Protein AF-A0A1V4YXX8-F1 (afdb_monomer_lite)

Secondary structure (DSSP, 8-state):
------SHHHHHHHHHHHHHHSS-----------SSPPEEEEEEE--SS-EEEEEEEEETTEEEEEEEESSSSSSS-EEEEEEEETTS-EEEEEEE--SS-EEEEEEEE-TTS-EEEEEEESSSSSSS-EEEEEEE-TT--EEEEEEE--SS--EEEEEEE-TTS-EEEEEEEEEETTEEEEEEEEE-TTS-EEEEEEE-SSSEEEEEEEEE-TTSSEEEEEEEE-TTS--EEEEEEE-TT--EEEEEEE-STTS-EEEEEEEE-TTS-EEEEEEES--TTSS-EEEEEEE-TT--EEEEEEE--SS-EEEEEEEEETTEEEEEEEESSSSSS--EEEEEEEETT--EEEEEE-S-SSSEEEEEEEEE-TTS-EEEEEEEE-TTT----EEEEEEPPPS-PPPS-S-SSS--------------SSHHHHHHHHHHHHHHHHHHHHHHHHHHHHHHHTSHHHHHHHHHHHHIIIIIIIIIIIHHHHHHHSS--------BTTB-HHHHHHHHHHHHHHHHHHHHHTT--TT-HHHHHHHHHHHHHHHHHHHHHHHHHHHHTT-EEEEEE-HHHHHHHHHHHHHHSS--S-SEEEEEETGGGS-HHHHHHHHHHHHHHHHHHHHHHHTTGGG-HHHHHHHHHHHHHHHHHHHHHTSSSTTSTHHHHHHH-HHHHHHHHHHHHHHHHHHHHH--

pLDDT: mean 75.34, std 22.05, range [23.31, 98.44]

Sequence (692 aa):
MACAVSLKPVALVLIVFLANVIFSLPAIAADSNDTFPPVEWQTTYGGAYSDVGYSAVPVPDGYLVVGVTKSYGNGSYDTWLLKLDNAGNVLWNRTYGGTGGDWCYGIMPASDGNYVMVGATNSWGAGGFDIWLVKVNGDGDQIWSKTFGGPNGDAGFGVAPLADGGFAVTGYWSQNSGLTDFALIRTDRDGEVLWDHFYNYGDQDWGKAIVAARDGGFAIAGWTSTPGRNAQAYIIKTDGNGNLQWQRAYHYDSSDTYGYGIVQVEDDGYIFGGYTAAGENGGVDVYAIKVDRDGHWLWEKTTGLAKDDYGFNAISYGDGYVFGGYSSSFDPVLWKPYLARTDRDGNLIDYRSYGPENVSVKAGLSIKTADGGFLFVGNTNEYGSGKDDVFVMKLGGSPVAPPAEDIVAKAAVPVAAVAAGTGISFLGLFLGRIFDTLSGFFNKLWDSLGDFWDSIMKIPAVNAVYKLIYGFFNTNLRSVVIGRMNKITVATATERVPLLAGLSGAELVAIALSAVLFGLAYLIAKRIDLFQLDNLILYIFIAGFVMSLHDLAHRYYARKYQSVAEYKVWGFGTVIAFLTAFFFGVTYAVPARTVINGASKMGLKEQAIVFLSGPMISAILALAFLLLVPFGGLLKTIGLLGGSMNLLSAVYSLTPFQPMDGNKVYRWKKGIWAAVFVPLLLLYLGITIFVQ

Foldseek 3Di:
DDDDDDPPPVVVVVVVVVVVVVPDDDDDDDADQDPFFDFLDKDFDAADFAWKWAEKDADPFDIWTWWWYPGDDAAHIWIKIFDAGNSRDTPDIDTDAANWHHTWRYKDAFPVQKIKTWWWHCRDDAAEIWIKIWIAHPVRHTPDIDTHAHNYHWIWAEKEADPQRKIWTWWWYDPDVQAIWIKIFIDHNRRHTPDIDTHDDARYYTWAYWYCAPQRWIKTWWWDDHPPFAIWTKIWIAHNVRHTLDIDTHADPRWHWTWHEWDQDPQRKMKTWWWTCPDVQSAIWIWMFIAHNSRHGDDIDTHDAPHHWTWHYWDDADQWIKTWWWDCRVDVPAIWTKIFTAHNRRHTDDMDTDDDPQWHWTWHDWDQDPQQWTKTWTWIDHVPPNYITIMIITGGHDPDDDPPPDPPDDDDDDDDDDDDDDDDDPPVVVVVVVVVVVVVVVVVVVVVVVVVVVVQCPPPVSVVVVCVVVVCCVPPCCCVPVVVVVVVVPPDPPPQPQPPLRHHPVQVVQLLVLLQLLLVLLCLLQVHDPPPVVSSVLSSVLSSVLVVQLQSQLQVLLVVQSWHKGKHFAVVQSVQQNVCSNPPSGGQGGRIDIDTSCLVVGDLVSLLSSLLRSLVSLQVQLVVLCVQCVVDDPSVVSSLSSNLSSLSRNLNLLDCDPPGSVVSNCVVPVVVSCVRNVVSVCVNCCCVVVVD

Structure (mmCIF, N/CA/C/O backbone):
data_AF-A0A1V4YXX8-F1
#
_entry.id   AF-A0A1V4YXX8-F1
#
loop_
_atom_site.group_PDB
_atom_site.id
_atom_site.type_symbol
_atom_site.label_atom_id
_atom_site.label_alt_id
_atom_site.label_comp_id
_atom_site.label_asym_id
_atom_site.label_entity_id
_atom_site.label_seq_id
_atom_site.pdbx_PDB_ins_code
_atom_site.Cartn_x
_atom_site.Cartn_y
_atom_site.Cartn_z
_atom_site.occupancy
_atom_site.B_iso_or_equiv
_atom_site.auth_seq_id
_atom_site.auth_comp_id
_atom_site.auth_asym_id
_atom_site.auth_atom_id
_atom_site.pdbx_PDB_model_num
ATOM 1 N N . MET A 1 1 ? 53.186 54.363 -18.337 1.00 32.41 1 MET A N 1
ATOM 2 C CA . MET A 1 1 ? 53.131 55.023 -17.016 1.00 32.41 1 MET A CA 1
ATOM 3 C C . MET A 1 1 ? 52.309 54.124 -16.107 1.00 32.41 1 MET A C 1
ATOM 5 O O . MET A 1 1 ? 51.124 53.954 -16.355 1.00 32.41 1 MET A O 1
ATOM 9 N N . ALA A 1 2 ? 52.963 53.431 -15.175 1.00 35.19 2 ALA A N 1
ATOM 10 C CA . ALA A 1 2 ? 52.310 52.522 -14.240 1.00 35.19 2 ALA A CA 1
ATOM 11 C C . ALA A 1 2 ? 51.575 53.331 -13.161 1.00 35.19 2 ALA A C 1
ATOM 13 O O . ALA A 1 2 ? 52.160 54.256 -12.603 1.00 35.19 2 ALA A O 1
ATOM 14 N N . CYS A 1 3 ? 50.324 52.980 -12.858 1.00 26.83 3 CYS A N 1
ATOM 15 C CA . CYS A 1 3 ? 49.628 53.479 -11.676 1.00 26.83 3 CYS A CA 1
ATOM 16 C C . CYS A 1 3 ? 49.049 52.285 -10.914 1.00 26.83 3 CYS A C 1
ATOM 18 O O . CYS A 1 3 ? 48.147 51.598 -11.389 1.00 26.83 3 CYS A O 1
ATOM 20 N N . ALA A 1 4 ? 49.642 52.011 -9.756 1.00 39.50 4 ALA A N 1
ATOM 21 C CA . ALA A 1 4 ? 49.169 51.041 -8.789 1.00 39.50 4 ALA A CA 1
ATOM 22 C C . ALA A 1 4 ? 47.980 51.628 -8.016 1.00 39.50 4 ALA A C 1
ATOM 24 O O . ALA A 1 4 ? 48.101 52.712 -7.453 1.00 39.50 4 ALA A O 1
ATOM 25 N N . VAL A 1 5 ? 46.866 50.894 -7.916 1.00 32.56 5 VAL A N 1
ATOM 26 C CA . VAL A 1 5 ? 45.805 51.176 -6.933 1.00 32.56 5 VAL A CA 1
ATOM 27 C C . VAL A 1 5 ? 45.362 49.871 -6.255 1.00 32.56 5 VAL A C 1
ATOM 29 O O . VAL A 1 5 ? 44.468 49.168 -6.700 1.00 32.56 5 VAL A O 1
ATOM 32 N N . SER A 1 6 ? 46.079 49.554 -5.172 1.00 33.47 6 SER A N 1
ATOM 33 C CA . SER A 1 6 ? 45.594 49.112 -3.852 1.00 33.47 6 SER A CA 1
ATOM 34 C C . SER A 1 6 ? 44.395 48.137 -3.745 1.00 33.47 6 SER A C 1
ATOM 36 O O . SER A 1 6 ? 43.235 48.541 -3.718 1.00 33.47 6 SER A O 1
ATOM 38 N N . LEU A 1 7 ? 44.714 46.875 -3.425 1.00 36.19 7 LEU A N 1
ATOM 39 C CA . LEU A 1 7 ? 43.849 45.766 -2.961 1.00 36.19 7 LEU A CA 1
ATOM 40 C C . LEU A 1 7 ? 43.148 45.965 -1.587 1.00 36.19 7 LEU A C 1
ATOM 42 O O . LEU A 1 7 ? 42.605 45.018 -1.022 1.00 36.19 7 LEU A O 1
ATOM 46 N N . LYS A 1 8 ? 43.147 47.170 -1.004 1.00 36.94 8 LYS A N 1
ATOM 47 C CA . LYS A 1 8 ? 42.717 47.395 0.395 1.00 36.94 8 LYS A CA 1
ATOM 48 C C . LYS A 1 8 ? 41.203 47.519 0.705 1.00 36.94 8 LYS A C 1
ATOM 50 O O . LYS A 1 8 ? 40.881 47.327 1.874 1.00 36.94 8 LYS A O 1
ATOM 55 N N . PRO A 1 9 ? 40.246 47.755 -0.220 1.00 38.81 9 PRO A N 1
ATOM 56 C CA . PRO A 1 9 ? 38.826 47.807 0.162 1.00 38.81 9 PRO A CA 1
ATOM 57 C C . PRO A 1 9 ? 38.147 46.428 0.259 1.00 38.81 9 PRO A C 1
ATOM 59 O O . PRO A 1 9 ? 37.130 46.294 0.934 1.00 38.81 9 PRO A O 1
ATOM 62 N N . VAL A 1 10 ? 38.711 45.385 -0.363 1.00 38.69 10 VAL A N 1
ATOM 63 C CA . VAL A 1 10 ? 38.093 44.043 -0.431 1.00 38.69 10 VAL A CA 1
ATOM 64 C C . VAL A 1 10 ? 38.256 43.265 0.884 1.00 38.69 10 VAL A C 1
ATOM 66 O O . VAL A 1 10 ? 37.355 42.539 1.295 1.00 38.69 10 VAL A O 1
ATOM 69 N N . ALA A 1 11 ? 39.363 43.476 1.603 1.00 37.31 11 ALA A N 1
ATOM 70 C CA . ALA A 1 11 ? 39.622 42.820 2.887 1.00 37.31 11 ALA A CA 1
ATOM 71 C C . ALA A 1 11 ? 38.745 43.360 4.038 1.00 37.31 11 ALA A C 1
ATOM 73 O O . ALA A 1 11 ? 38.392 42.610 4.945 1.00 37.31 11 ALA A O 1
ATOM 74 N N . LEU A 1 12 ? 38.347 44.639 3.990 1.00 38.31 12 LEU A N 1
ATOM 75 C CA . LEU A 1 12 ? 37.550 45.279 5.047 1.00 38.31 12 LEU A CA 1
ATOM 76 C C . LEU A 1 12 ? 36.077 44.828 5.022 1.00 38.31 12 LEU A C 1
ATOM 78 O O . LEU A 1 12 ? 35.449 44.707 6.070 1.00 38.31 12 LEU A O 1
ATOM 82 N N . VAL A 1 13 ? 35.544 44.510 3.837 1.00 41.47 13 VAL A N 1
ATOM 83 C CA . VAL A 1 13 ? 34.167 44.011 3.665 1.00 41.47 13 VAL A CA 1
ATOM 84 C C . VAL A 1 13 ? 34.041 42.540 4.089 1.00 41.47 13 VAL A C 1
ATOM 86 O O . VAL A 1 13 ? 33.020 42.156 4.656 1.00 41.47 13 VAL A O 1
ATOM 89 N N . LEU A 1 14 ? 35.092 41.727 3.909 1.00 38.72 14 LEU A N 1
ATOM 90 C CA . LEU A 1 14 ? 35.094 40.314 4.319 1.00 38.72 14 LEU A CA 1
ATOM 91 C C . LEU A 1 14 ? 35.096 40.127 5.851 1.00 38.72 14 LEU A C 1
ATOM 93 O O . LEU A 1 14 ? 34.440 39.223 6.364 1.00 38.72 14 LEU A O 1
ATOM 97 N N . ILE A 1 15 ? 35.801 40.995 6.586 1.00 42.25 15 ILE A N 1
ATOM 98 C CA . ILE A 1 15 ? 35.960 40.894 8.051 1.00 42.25 15 ILE A CA 1
ATOM 99 C C . ILE A 1 15 ? 34.678 41.317 8.795 1.00 42.25 15 ILE A C 1
ATOM 101 O O . ILE A 1 15 ? 34.318 40.703 9.798 1.00 42.25 15 ILE A O 1
ATOM 105 N N . VAL A 1 16 ? 33.933 42.299 8.272 1.00 42.81 16 VAL A N 1
ATOM 106 C CA . VAL A 1 16 ? 32.643 42.746 8.842 1.00 42.81 16 VAL A CA 1
ATOM 107 C C . VAL A 1 16 ? 31.526 41.711 8.620 1.00 42.81 16 VAL A C 1
ATOM 109 O O . VAL A 1 16 ? 30.596 41.612 9.424 1.00 42.81 16 VAL A O 1
ATOM 112 N N . PHE A 1 17 ? 31.634 40.895 7.566 1.00 38.62 17 PHE A N 1
ATOM 113 C CA . PHE A 1 17 ? 30.654 39.856 7.241 1.00 38.62 17 PHE A CA 1
ATOM 114 C C . PHE A 1 17 ? 30.845 38.580 8.082 1.00 38.62 17 PHE A C 1
ATOM 116 O O . PHE A 1 17 ? 29.865 38.008 8.549 1.00 38.62 17 PHE A O 1
ATOM 123 N N . LEU A 1 18 ? 32.091 38.174 8.367 1.00 36.31 18 LEU A N 1
ATOM 124 C CA . LEU A 1 18 ? 32.380 36.998 9.208 1.00 36.31 18 LEU A CA 1
ATOM 125 C C . LEU A 1 18 ? 32.006 37.207 10.689 1.00 36.31 18 LEU A C 1
ATOM 127 O O . LEU A 1 18 ? 31.556 36.268 11.340 1.00 36.31 18 LEU A O 1
ATOM 131 N N . ALA A 1 19 ? 32.114 38.434 11.211 1.00 35.38 19 ALA A N 1
ATOM 132 C CA . ALA A 1 19 ? 31.793 38.746 12.609 1.00 35.38 19 ALA A CA 1
ATOM 133 C C . ALA A 1 19 ? 30.281 38.730 12.929 1.00 35.38 19 ALA A C 1
ATOM 135 O O . ALA A 1 19 ? 29.902 38.464 14.067 1.00 35.38 19 ALA A O 1
ATOM 136 N N . ASN A 1 20 ? 29.410 38.961 11.937 1.00 36.94 20 ASN A N 1
ATOM 137 C CA . ASN A 1 20 ? 27.950 38.943 12.125 1.00 36.94 20 ASN A CA 1
ATOM 138 C C . ASN A 1 20 ? 27.330 37.540 11.987 1.00 36.94 20 ASN A C 1
ATOM 140 O O . ASN A 1 20 ? 26.240 37.297 12.498 1.00 36.94 20 ASN A O 1
ATOM 144 N N . VAL A 1 21 ? 28.036 36.605 11.343 1.00 36.06 21 VAL A N 1
ATOM 145 C CA . VAL A 1 21 ? 27.584 35.213 11.159 1.00 36.06 21 VAL A CA 1
ATOM 146 C C . VAL A 1 21 ? 27.820 34.363 12.419 1.00 36.06 21 VAL A C 1
ATOM 148 O O . VAL A 1 21 ? 27.118 33.381 12.631 1.00 36.06 21 VAL A O 1
ATOM 151 N N . ILE A 1 22 ? 28.748 34.762 13.300 1.00 34.81 22 ILE A N 1
ATOM 152 C CA . ILE A 1 22 ? 29.141 33.987 14.495 1.00 34.81 22 ILE A CA 1
ATOM 153 C C . ILE A 1 22 ? 28.203 34.208 15.708 1.00 34.81 22 ILE A C 1
ATOM 155 O O . ILE A 1 22 ? 28.199 33.385 16.618 1.00 34.81 22 ILE A O 1
ATOM 159 N N . PHE A 1 23 ? 27.362 35.254 15.736 1.00 32.81 23 PHE A N 1
ATOM 160 C CA . PHE A 1 23 ? 26.653 35.675 16.965 1.00 32.81 23 PHE A CA 1
ATOM 161 C C . PHE A 1 23 ? 25.114 35.653 16.954 1.00 32.81 23 PHE A C 1
ATOM 163 O O . PHE A 1 23 ? 24.501 36.180 17.880 1.00 32.81 23 PHE A O 1
ATOM 170 N N . SER A 1 24 ? 24.441 35.035 15.980 1.00 29.69 24 SER A N 1
ATOM 171 C CA . SER A 1 24 ? 22.969 34.940 16.041 1.00 29.69 24 SER A CA 1
ATOM 172 C C . SER A 1 24 ? 22.402 33.658 15.432 1.00 29.69 24 SER A C 1
ATOM 174 O O . SER A 1 24 ? 21.740 33.665 14.401 1.00 29.69 24 SER A O 1
ATOM 176 N N . LEU A 1 25 ? 22.625 32.541 16.123 1.00 32.16 25 LEU A N 1
ATOM 177 C CA . LEU A 1 25 ? 21.749 31.376 16.027 1.00 32.16 25 LEU A CA 1
ATOM 178 C C . LEU A 1 25 ? 20.836 31.352 17.260 1.00 32.16 25 LEU A C 1
ATOM 180 O O . LEU A 1 25 ? 21.347 31.305 18.379 1.00 32.16 25 LEU A O 1
ATOM 184 N N . PRO A 1 26 ? 19.508 31.298 17.084 1.00 32.78 26 PRO A N 1
ATOM 185 C CA . PRO A 1 26 ? 18.658 30.525 17.966 1.00 32.78 26 PRO A CA 1
ATOM 186 C C . PRO A 1 26 ? 18.184 29.248 17.267 1.00 32.78 26 PRO A C 1
ATOM 188 O O . PRO A 1 26 ? 17.958 29.201 16.058 1.00 32.78 26 PRO A O 1
ATOM 191 N N . ALA A 1 27 ? 18.090 28.205 18.083 1.00 28.64 27 ALA A N 1
ATOM 192 C CA . ALA A 1 27 ? 17.828 26.824 17.729 1.00 28.64 27 ALA A CA 1
ATOM 193 C C . ALA A 1 27 ? 16.426 26.564 17.136 1.00 28.64 27 ALA A C 1
ATOM 195 O O . ALA A 1 27 ? 15.434 27.111 17.603 1.00 28.64 27 ALA A O 1
ATOM 196 N N . ILE A 1 28 ? 16.422 25.671 16.138 1.00 36.81 28 ILE A N 1
ATOM 197 C CA . ILE A 1 28 ? 15.511 24.539 15.868 1.00 36.81 28 ILE A CA 1
ATOM 198 C C . ILE A 1 28 ? 13.991 24.768 16.003 1.00 36.81 28 ILE A C 1
ATOM 200 O O . ILE A 1 28 ? 13.458 24.911 17.099 1.00 36.81 28 ILE A O 1
ATOM 204 N N . ALA A 1 29 ? 13.282 24.567 14.885 1.00 25.83 29 ALA A N 1
ATOM 205 C CA . ALA A 1 29 ? 12.015 23.830 14.841 1.00 25.83 29 ALA A CA 1
ATOM 206 C C . ALA A 1 29 ? 11.904 23.117 13.479 1.00 25.83 29 ALA A C 1
ATOM 208 O O . ALA A 1 29 ? 12.244 23.698 12.449 1.00 25.83 29 ALA A O 1
ATOM 209 N N . ALA A 1 30 ? 11.510 21.844 13.519 1.00 26.91 30 ALA A N 1
ATOM 210 C CA . ALA A 1 30 ? 11.646 20.861 12.451 1.00 26.91 30 ALA A CA 1
ATOM 211 C C . ALA A 1 30 ? 10.788 21.127 11.198 1.00 26.91 30 ALA A C 1
ATOM 213 O O . ALA A 1 30 ? 9.740 21.770 11.232 1.00 26.91 30 ALA A O 1
ATOM 214 N N . ASP A 1 31 ? 11.320 20.595 10.103 1.00 28.62 31 ASP A N 1
ATOM 215 C CA . ASP A 1 31 ? 10.988 20.757 8.693 1.00 28.62 31 ASP A CA 1
ATOM 216 C C . ASP A 1 31 ? 9.657 20.085 8.296 1.00 28.62 31 ASP A C 1
ATOM 218 O O . ASP A 1 31 ? 9.270 19.062 8.857 1.00 28.62 31 ASP A O 1
ATOM 222 N N . SER A 1 32 ? 8.966 20.595 7.272 1.00 30.69 32 SER A N 1
ATOM 223 C CA . SER A 1 32 ? 7.968 19.779 6.574 1.00 30.69 32 SER A CA 1
ATOM 224 C C . SER A 1 32 ? 8.001 20.090 5.083 1.00 30.69 32 SER A C 1
ATOM 226 O O . SER A 1 32 ? 7.441 21.076 4.611 1.00 30.69 32 SER A O 1
ATOM 228 N N . ASN A 1 33 ? 8.567 19.188 4.284 1.00 38.91 33 ASN A N 1
ATOM 229 C CA . ASN A 1 33 ? 8.488 19.210 2.819 1.00 38.91 33 ASN A CA 1
ATOM 230 C C . ASN A 1 33 ? 8.185 17.822 2.234 1.00 38.91 33 ASN A C 1
ATOM 232 O O . ASN A 1 33 ? 8.681 17.462 1.176 1.00 38.91 33 ASN A O 1
ATOM 236 N N . ASP A 1 34 ? 7.327 17.058 2.910 1.00 37.44 34 ASP A N 1
ATOM 237 C CA . ASP A 1 34 ? 6.984 15.706 2.477 1.00 37.44 34 ASP A CA 1
ATOM 238 C C . ASP A 1 34 ? 5.865 15.628 1.428 1.00 37.44 34 ASP A C 1
ATOM 240 O O . ASP A 1 34 ? 4.749 16.103 1.649 1.00 37.44 34 ASP A O 1
ATOM 244 N N . THR A 1 35 ? 6.192 15.015 0.286 1.00 55.41 35 THR A N 1
ATOM 245 C CA . THR A 1 35 ? 5.303 14.554 -0.805 1.00 55.41 35 THR A CA 1
ATOM 246 C C . THR A 1 35 ? 4.508 13.307 -0.435 1.00 55.41 35 THR A C 1
ATOM 248 O O . THR A 1 35 ? 3.558 12.934 -1.125 1.00 55.41 35 THR A O 1
ATOM 251 N N . PHE A 1 36 ? 4.903 12.673 0.655 1.00 63.03 36 PHE A N 1
ATOM 252 C CA . PHE A 1 36 ? 4.206 11.579 1.280 1.00 63.03 36 PHE A CA 1
ATOM 253 C C . PHE A 1 36 ? 3.191 12.101 2.296 1.00 63.03 36 PHE A C 1
ATOM 255 O O . PHE A 1 36 ? 3.469 13.087 2.990 1.00 63.03 36 PHE A O 1
ATOM 262 N N . PRO A 1 37 ? 2.027 11.446 2.415 1.00 74.06 37 PRO A N 1
ATOM 263 C CA . PRO A 1 37 ? 0.993 11.892 3.325 1.00 74.06 37 PRO A CA 1
ATOM 264 C C . PRO A 1 37 ? 1.540 11.995 4.755 1.00 74.06 37 PRO A C 1
ATOM 266 O O . PRO A 1 37 ? 2.263 11.090 5.194 1.00 74.06 37 PRO A O 1
ATOM 269 N N . PRO A 1 38 ? 1.283 13.119 5.454 1.00 81.25 38 PRO A N 1
ATOM 270 C CA . PRO A 1 38 ? 1.755 13.302 6.815 1.00 81.25 38 PRO A CA 1
ATOM 271 C C . PRO A 1 38 ? 1.054 12.309 7.738 1.00 81.25 38 PRO A C 1
ATOM 273 O O . PRO A 1 38 ? -0.082 11.910 7.481 1.00 81.25 38 PRO A O 1
ATOM 276 N N . VAL A 1 39 ? 1.726 11.950 8.828 1.00 88.12 39 VAL A N 1
ATOM 277 C CA . VAL A 1 39 ? 1.073 11.242 9.930 1.00 88.12 39 VAL A CA 1
ATOM 278 C C . VAL A 1 39 ? 0.049 12.192 10.543 1.00 88.12 39 VAL A C 1
ATOM 280 O O . VAL A 1 39 ? 0.417 13.263 11.025 1.00 88.12 39 VAL A O 1
ATOM 283 N N . GLU A 1 40 ? -1.226 11.819 10.493 1.00 90.25 40 GLU A N 1
ATOM 284 C CA . GLU A 1 40 ? -2.295 12.537 11.194 1.00 90.25 40 GLU A CA 1
ATOM 285 C C . GLU A 1 40 ? -2.313 12.121 12.659 1.00 90.25 40 GLU A C 1
ATOM 287 O O . GLU A 1 40 ? -2.311 12.963 13.554 1.00 90.25 40 GLU A O 1
ATOM 292 N N . TRP A 1 41 ? -2.264 10.811 12.894 1.00 92.62 41 TRP A N 1
ATOM 293 C CA . TRP A 1 41 ? -2.107 10.226 14.213 1.00 92.62 41 TRP A CA 1
ATOM 294 C C . TRP A 1 41 ? -1.507 8.825 14.103 1.00 92.62 41 TRP A C 1
ATOM 296 O O . TRP A 1 41 ? -1.580 8.158 13.070 1.00 92.62 41 TRP A O 1
ATOM 306 N N . GLN A 1 42 ? -0.905 8.381 15.198 1.00 93.19 42 GLN A N 1
ATOM 307 C CA . GLN A 1 42 ? -0.463 7.007 15.392 1.00 93.19 42 GLN A CA 1
ATOM 308 C C . GLN A 1 42 ? -0.682 6.631 16.853 1.00 93.19 42 GLN A C 1
ATOM 310 O O . GLN A 1 42 ? -0.536 7.475 17.740 1.00 93.19 42 GLN A O 1
ATOM 315 N N . THR A 1 43 ? -1.078 5.394 17.117 1.00 93.69 43 THR A N 1
ATOM 316 C CA . THR A 1 43 ? -1.407 4.924 18.465 1.00 93.69 43 THR A CA 1
ATOM 317 C C . THR A 1 43 ? -1.155 3.429 18.577 1.00 93.69 43 THR A C 1
ATOM 319 O O . THR A 1 43 ? -1.225 2.690 17.594 1.00 93.69 43 THR A O 1
ATOM 322 N N . THR A 1 44 ? -0.832 3.003 19.793 1.00 94.06 44 THR A N 1
ATOM 323 C CA . THR A 1 44 ? -0.658 1.603 20.161 1.00 94.06 44 THR A CA 1
ATOM 324 C C . THR A 1 44 ? -1.782 1.168 21.088 1.00 94.06 44 THR A C 1
ATOM 326 O O . THR A 1 44 ? -2.114 1.886 22.032 1.00 94.06 44 THR A O 1
ATOM 329 N N . TYR A 1 45 ? -2.343 -0.009 20.838 1.00 94.75 45 TYR A N 1
ATOM 330 C CA . TYR A 1 45 ? -3.408 -0.600 21.636 1.00 94.75 45 TYR A CA 1
ATOM 331 C C . TYR A 1 45 ? -2.980 -1.992 22.085 1.00 94.75 45 TYR A C 1
ATOM 333 O O . TYR A 1 45 ? -2.587 -2.821 21.269 1.00 94.75 45 TYR A O 1
ATOM 341 N N . GLY A 1 46 ? -3.092 -2.252 23.379 1.00 93.69 46 GLY A N 1
ATOM 342 C CA . GLY A 1 46 ? -2.782 -3.548 23.958 1.00 93.69 46 GLY A CA 1
ATOM 343 C C . GLY A 1 46 ? -2.675 -3.469 25.475 1.00 93.69 46 GLY A C 1
ATOM 344 O O . GLY A 1 46 ? -2.942 -2.417 26.067 1.00 93.69 46 GLY A O 1
ATOM 345 N N . GLY A 1 47 ? -2.340 -4.592 26.104 1.00 91.19 47 GLY A N 1
ATOM 346 C CA . GLY A 1 47 ? -2.459 -4.779 27.550 1.00 91.19 47 GLY A CA 1
ATOM 347 C C . GLY A 1 47 ? -1.198 -5.295 28.229 1.00 91.19 47 GLY A C 1
ATOM 348 O O . GLY A 1 47 ? -0.152 -4.658 28.182 1.00 91.19 47 GLY A O 1
ATOM 349 N N . ALA A 1 48 ? -1.300 -6.397 28.970 1.00 90.06 48 ALA A N 1
ATOM 350 C CA . ALA A 1 48 ? -0.165 -6.967 29.705 1.00 90.06 48 ALA A CA 1
ATOM 351 C C . ALA A 1 48 ? 0.659 -7.964 28.869 1.00 90.06 48 ALA A C 1
ATOM 353 O O . ALA A 1 48 ? 1.796 -8.266 29.225 1.00 90.06 48 ALA A O 1
ATOM 354 N N . TYR A 1 49 ? 0.093 -8.469 27.773 1.00 91.25 49 TYR A N 1
ATOM 355 C CA . TYR A 1 49 ? 0.660 -9.510 26.919 1.00 91.25 49 TYR A CA 1
ATOM 356 C C . TYR A 1 49 ? 0.610 -9.092 25.447 1.00 91.25 49 TYR A C 1
ATOM 358 O O . TYR A 1 49 ? 0.235 -7.968 25.140 1.00 91.25 49 TYR A O 1
ATOM 366 N N . SER A 1 50 ? 1.039 -9.977 24.548 1.00 91.88 50 SER A N 1
ATOM 367 C CA . SER A 1 50 ? 1.134 -9.655 23.126 1.00 91.88 50 SER A CA 1
ATOM 368 C C . SER A 1 50 ? -0.230 -9.497 22.458 1.00 91.88 50 SER A C 1
ATOM 370 O O . SER A 1 50 ? -1.097 -10.361 22.587 1.00 91.88 50 SER A O 1
ATOM 372 N N . ASP A 1 51 ? -0.362 -8.435 21.678 1.00 94.44 51 ASP A N 1
ATOM 373 C CA . ASP A 1 51 ? -1.521 -8.050 20.890 1.00 94.44 51 ASP A CA 1
ATOM 374 C C . ASP A 1 51 ? -1.031 -7.641 19.485 1.00 94.44 51 ASP A C 1
ATOM 376 O O . ASP A 1 51 ? -0.050 -6.911 19.344 1.00 94.44 51 ASP A O 1
ATOM 380 N N . VAL A 1 52 ? -1.661 -8.143 18.420 1.00 93.50 52 VAL A N 1
ATOM 381 C CA . VAL A 1 52 ? -1.165 -7.988 17.037 1.00 93.50 52 VAL A CA 1
ATOM 382 C C . VAL A 1 52 ? -2.308 -7.628 16.102 1.00 93.50 52 VAL A C 1
ATOM 384 O O . VAL A 1 52 ? -3.308 -8.336 16.059 1.00 93.50 52 VAL A O 1
ATOM 387 N N . GLY A 1 53 ? -2.165 -6.540 15.340 1.00 94.00 53 GLY A N 1
ATOM 388 C CA . GLY A 1 53 ? -3.148 -6.121 14.340 1.00 94.00 53 GLY A CA 1
ATOM 389 C C . GLY A 1 53 ? -2.875 -6.750 12.977 1.00 94.00 53 GLY A C 1
ATOM 390 O O . GLY A 1 53 ? -1.728 -6.765 12.533 1.00 94.00 53 GLY A O 1
ATOM 391 N N . TYR A 1 54 ? -3.924 -7.210 12.291 1.00 92.19 54 TYR A N 1
ATOM 392 C CA . TYR A 1 54 ? -3.803 -7.860 10.979 1.00 92.19 54 TYR A CA 1
ATOM 393 C C . TYR A 1 54 ? -4.575 -7.161 9.864 1.00 92.19 54 TYR A C 1
ATOM 395 O O . TYR A 1 54 ? -4.055 -7.063 8.756 1.00 92.19 54 TYR A O 1
ATOM 403 N N . SER A 1 55 ? -5.788 -6.667 10.138 1.00 93.50 55 SER A N 1
ATOM 404 C CA . SER A 1 55 ? -6.636 -6.022 9.130 1.00 93.50 55 SER A CA 1
ATOM 405 C C . SER A 1 55 ? -7.433 -4.854 9.690 1.00 93.50 55 SER A C 1
ATOM 407 O O . SER A 1 55 ? -7.617 -4.729 10.896 1.00 93.50 55 SER A O 1
ATOM 409 N N . ALA A 1 56 ? -7.911 -3.977 8.814 1.00 93.94 56 ALA A N 1
ATOM 410 C CA . ALA A 1 56 ? -8.843 -2.924 9.177 1.00 93.94 56 ALA A CA 1
ATOM 411 C C . ALA A 1 56 ? -9.759 -2.544 8.013 1.00 93.94 56 ALA A C 1
ATOM 413 O O . ALA A 1 56 ? -9.487 -2.859 6.857 1.00 93.94 56 ALA A O 1
ATOM 414 N N . VAL A 1 57 ? -10.843 -1.837 8.321 1.00 92.88 57 VAL A N 1
ATOM 415 C CA . VAL A 1 57 ? -11.742 -1.241 7.329 1.00 92.88 57 VAL A CA 1
ATOM 416 C C . VAL A 1 57 ? -12.212 0.144 7.775 1.00 92.88 57 VAL A C 1
ATOM 418 O O . VAL A 1 57 ? -12.492 0.343 8.962 1.00 92.88 57 VAL A O 1
ATOM 421 N N . PRO A 1 58 ? -12.308 1.122 6.854 1.00 90.94 58 PRO A N 1
ATOM 422 C CA . PRO A 1 58 ? -12.947 2.396 7.147 1.00 90.94 58 PRO A CA 1
ATOM 423 C C . PRO A 1 58 ? -14.457 2.206 7.309 1.00 90.94 58 PRO A C 1
ATOM 425 O O . PRO A 1 58 ? -15.088 1.441 6.580 1.00 90.94 58 PRO A O 1
ATOM 428 N N . VAL A 1 59 ? -15.036 2.946 8.246 1.00 90.50 59 VAL A N 1
ATOM 429 C CA . VAL A 1 59 ? -16.477 3.003 8.516 1.00 90.50 59 VAL A CA 1
ATOM 430 C C . VAL A 1 59 ? -16.903 4.474 8.649 1.00 90.50 59 VAL A C 1
ATOM 432 O O . VAL A 1 59 ? -16.037 5.331 8.834 1.00 90.50 59 VAL A O 1
ATOM 435 N N . PRO A 1 60 ? -18.198 4.826 8.527 1.00 87.00 60 PRO A N 1
ATOM 436 C CA . PRO A 1 60 ? -18.627 6.229 8.421 1.00 87.00 60 PRO A CA 1
ATOM 437 C C . PRO A 1 60 ? -18.124 7.172 9.529 1.00 87.00 60 PRO A C 1
ATOM 439 O O . PRO A 1 60 ? -17.935 8.362 9.292 1.00 87.00 60 PRO A O 1
ATOM 442 N N . ASP A 1 61 ? -17.901 6.649 10.730 1.00 86.69 61 ASP A N 1
ATOM 443 C CA . ASP A 1 61 ? -17.502 7.374 11.937 1.00 86.69 61 ASP A CA 1
ATOM 444 C C . ASP A 1 61 ? -16.104 6.977 12.459 1.00 86.69 61 ASP A C 1
ATOM 446 O O . ASP A 1 61 ? -15.761 7.280 13.601 1.00 86.69 61 ASP A O 1
ATOM 450 N N . GLY A 1 62 ? -15.285 6.296 11.650 1.00 92.25 62 GLY A N 1
ATOM 451 C CA . GLY A 1 62 ? -13.905 5.959 12.003 1.00 92.25 62 GLY A CA 1
ATOM 452 C C . GLY A 1 62 ? -13.415 4.676 11.349 1.00 92.25 62 GLY A C 1
ATOM 453 O O . GLY A 1 62 ? -13.530 4.499 10.138 1.00 92.25 62 GLY A O 1
ATOM 454 N N . TYR A 1 63 ? -12.872 3.761 12.152 1.00 94.81 63 TYR A N 1
ATOM 455 C CA . TYR A 1 63 ? -12.234 2.540 11.650 1.00 94.81 63 TYR A CA 1
ATOM 456 C C . TYR A 1 63 ? -12.606 1.329 12.501 1.00 94.81 63 TYR A C 1
ATOM 458 O O . TYR A 1 63 ? -12.806 1.457 13.709 1.00 94.81 63 TYR A O 1
ATOM 466 N N . LEU A 1 64 ? -12.679 0.158 11.877 1.00 96.06 64 LEU A N 1
ATOM 467 C CA . LEU A 1 64 ? -12.619 -1.124 12.573 1.00 96.06 64 LEU A CA 1
ATOM 468 C C . LEU A 1 64 ? -11.247 -1.735 12.329 1.00 96.06 64 LEU A C 1
ATOM 470 O O . LEU A 1 64 ? -10.829 -1.825 11.179 1.00 96.06 64 LEU A O 1
ATOM 474 N N . VAL A 1 65 ? -10.561 -2.146 13.391 1.00 96.75 65 VAL A N 1
ATOM 475 C CA . VAL A 1 65 ? -9.258 -2.818 13.332 1.00 96.75 65 VAL A CA 1
ATOM 476 C C . VAL A 1 65 ? -9.407 -4.187 13.970 1.00 96.75 65 VAL A C 1
ATOM 478 O O . VAL A 1 65 ? -9.920 -4.290 15.081 1.00 96.75 65 VAL A O 1
ATOM 481 N N . VAL A 1 66 ? -8.973 -5.226 13.266 1.00 96.19 66 VAL A N 1
ATOM 482 C CA . VAL A 1 66 ? -9.025 -6.606 13.731 1.00 96.19 66 VAL A CA 1
ATOM 483 C C . VAL A 1 66 ? -7.627 -7.190 13.867 1.00 96.19 66 VAL A C 1
ATOM 485 O O . VAL A 1 66 ? -6.710 -6.886 13.094 1.00 96.19 66 VAL A O 1
ATOM 488 N N . GLY A 1 67 ? -7.477 -8.048 14.861 1.00 95.19 67 GLY A N 1
ATOM 489 C CA . GLY A 1 67 ? -6.235 -8.727 15.150 1.00 95.19 67 GLY A CA 1
ATOM 490 C C . GLY A 1 67 ? -6.423 -9.817 16.190 1.00 95.19 67 GLY A C 1
ATOM 491 O O . GLY A 1 67 ? -7.515 -10.365 16.344 1.00 95.19 67 GLY A O 1
ATOM 492 N N . VAL A 1 68 ? -5.358 -10.088 16.932 1.00 95.88 68 VAL A N 1
ATOM 493 C CA . VAL A 1 68 ? -5.374 -10.989 18.082 1.00 95.88 68 VAL A CA 1
ATOM 494 C C . VAL A 1 68 ? -4.891 -10.302 19.339 1.00 95.88 68 VAL A C 1
ATOM 496 O O . VAL A 1 68 ? -4.093 -9.368 19.285 1.00 95.88 68 VAL A O 1
ATOM 499 N N . THR A 1 69 ? -5.347 -10.804 20.474 1.00 96.38 69 THR A N 1
ATOM 500 C CA . THR A 1 69 ? -4.958 -10.333 21.792 1.00 96.38 69 THR A CA 1
ATOM 501 C C . THR A 1 69 ? -4.694 -11.511 22.714 1.00 96.38 69 THR A C 1
ATOM 503 O O . THR A 1 69 ? -5.467 -12.459 22.767 1.00 96.38 69 THR A O 1
ATOM 506 N N . LYS A 1 70 ? -3.592 -11.465 23.456 1.00 94.62 70 LYS A N 1
ATOM 507 C CA . LYS A 1 70 ? -3.380 -12.323 24.633 1.00 94.62 70 LYS A CA 1
ATOM 508 C C . LYS A 1 70 ? -3.683 -11.569 25.927 1.00 94.62 70 LYS A C 1
ATOM 510 O O . LYS A 1 70 ? -3.751 -12.154 27.005 1.00 94.62 70 LYS A O 1
ATOM 515 N N . SER A 1 71 ? -3.825 -10.250 25.833 1.00 93.12 71 SER A N 1
ATOM 516 C CA . SER A 1 71 ? -4.125 -9.375 26.959 1.00 93.12 71 SER A CA 1
ATOM 517 C C . SER A 1 71 ? -5.582 -9.434 27.401 1.00 93.12 71 SER A C 1
ATOM 519 O O . SER A 1 71 ? -5.858 -9.287 28.593 1.00 93.12 71 SER A O 1
ATOM 521 N N . TYR A 1 72 ? -6.505 -9.612 26.457 1.00 89.50 72 TYR A N 1
ATOM 522 C CA . TYR A 1 72 ? -7.936 -9.467 26.688 1.00 89.50 72 TYR A CA 1
ATOM 523 C C . TYR A 1 72 ? -8.674 -10.689 26.158 1.00 89.50 72 TYR A C 1
ATOM 525 O O . TYR A 1 72 ? -8.815 -10.856 24.959 1.00 89.50 72 TYR A O 1
ATOM 533 N N . GLY A 1 73 ? -9.176 -11.545 27.040 1.00 86.69 73 GLY A N 1
ATOM 534 C CA . GLY A 1 73 ? -9.859 -12.749 26.590 1.00 86.69 73 GLY A CA 1
ATOM 535 C C . GLY A 1 73 ? -9.779 -13.889 27.589 1.00 86.69 73 GLY A C 1
ATOM 536 O O . GLY A 1 73 ? -9.532 -13.662 28.777 1.00 86.69 73 GLY A O 1
ATOM 537 N N . ASN A 1 74 ? -10.044 -15.102 27.124 1.00 81.88 74 ASN A N 1
ATOM 538 C CA . ASN A 1 74 ? -10.232 -16.272 27.962 1.00 81.88 74 ASN A CA 1
ATOM 539 C C . ASN A 1 74 ? -9.407 -17.474 27.494 1.00 81.88 74 ASN A C 1
ATOM 541 O O . ASN A 1 74 ? -9.960 -18.498 27.121 1.00 81.88 74 ASN A O 1
ATOM 545 N N . GLY A 1 75 ? -8.086 -17.413 27.630 1.00 86.06 75 GLY A N 1
ATOM 546 C CA . GLY A 1 75 ? -7.232 -18.572 27.386 1.00 86.06 75 GLY A CA 1
ATOM 547 C C . GLY A 1 75 ? -5.965 -18.191 26.647 1.00 86.06 75 GLY A C 1
ATOM 548 O O . GLY A 1 75 ? -5.078 -17.565 27.230 1.00 86.06 75 GLY A O 1
ATOM 549 N N . SER A 1 76 ? -5.853 -18.648 25.399 1.00 91.81 76 SER A N 1
ATOM 550 C CA . SER A 1 76 ? -4.728 -18.326 24.521 1.00 91.81 76 SER A CA 1
ATOM 551 C C . SER A 1 76 ? -4.939 -16.953 23.860 1.00 91.81 76 SER A C 1
ATOM 553 O O . SER A 1 76 ? -5.398 -16.017 24.506 1.00 91.81 76 SER A O 1
ATOM 555 N N . TYR A 1 77 ? -4.527 -16.792 22.602 1.00 95.12 77 TYR A N 1
ATOM 556 C CA . TYR A 1 77 ? -4.840 -15.608 21.807 1.00 95.12 77 TYR A CA 1
ATOM 557 C C . TYR A 1 77 ? -6.311 -15.610 21.399 1.00 95.12 77 TYR A C 1
ATOM 559 O O . TYR A 1 77 ? -6.743 -16.571 20.782 1.00 95.12 77 TYR A O 1
ATOM 567 N N . ASP A 1 78 ? -7.030 -14.529 21.662 1.00 97.25 78 ASP A N 1
ATOM 568 C CA . ASP A 1 78 ? -8.401 -14.312 21.205 1.00 97.25 78 ASP A CA 1
ATOM 569 C C . ASP A 1 78 ? -8.447 -13.283 20.073 1.00 97.25 78 ASP A C 1
ATOM 571 O O . ASP A 1 78 ? -7.566 -12.428 19.949 1.00 97.25 78 ASP A O 1
ATOM 575 N N . THR A 1 79 ? -9.499 -13.313 19.256 1.00 97.50 79 THR A N 1
ATOM 576 C CA . THR A 1 79 ? -9.708 -12.305 18.216 1.00 97.50 79 THR A CA 1
ATOM 577 C C . THR A 1 79 ? -10.112 -10.996 18.862 1.00 97.50 79 THR A C 1
ATOM 579 O O . THR A 1 79 ? -11.050 -10.956 19.656 1.00 97.50 79 THR A O 1
ATOM 582 N N . TRP A 1 80 ? -9.441 -9.908 18.490 1.00 97.69 80 TRP A N 1
ATOM 583 C CA . TRP A 1 80 ? -9.709 -8.577 19.020 1.00 97.69 80 TRP A CA 1
ATOM 584 C C . TRP A 1 80 ? -10.228 -7.650 17.932 1.00 97.69 80 TRP A C 1
ATOM 586 O O . TRP A 1 80 ? -9.542 -7.421 16.935 1.00 97.69 80 TRP A O 1
ATOM 596 N N . LEU A 1 81 ? -11.420 -7.093 18.141 1.00 98.00 81 LEU A N 1
ATOM 597 C CA . LEU A 1 81 ? -12.007 -6.068 17.288 1.00 98.00 81 LEU A CA 1
ATOM 598 C C . LEU A 1 81 ? -12.035 -4.734 18.026 1.00 98.00 81 LEU A C 1
ATOM 600 O O . LEU A 1 81 ? -12.657 -4.597 19.080 1.00 98.00 81 LEU A O 1
ATOM 604 N N . LEU A 1 82 ? -11.395 -3.735 17.436 1.00 97.56 82 LEU A N 1
ATOM 605 C CA . LEU A 1 82 ? -11.332 -2.365 17.919 1.00 97.56 82 LEU A CA 1
ATOM 606 C C . LEU A 1 82 ? -12.183 -1.479 17.017 1.00 97.56 82 LEU A C 1
ATOM 608 O O . LEU A 1 82 ? -11.931 -1.401 15.815 1.00 97.56 82 LEU A O 1
ATOM 612 N N . LYS A 1 83 ? -13.132 -0.746 17.599 1.00 97.62 83 LYS A N 1
ATOM 613 C CA . LYS A 1 83 ? -13.752 0.401 16.943 1.00 97.62 83 LYS A CA 1
ATOM 614 C C . LYS A 1 83 ? -13.033 1.662 17.364 1.00 97.62 83 LYS A C 1
ATOM 616 O O . LYS A 1 83 ? -13.042 2.039 18.537 1.00 97.62 83 LYS A O 1
ATOM 621 N N . LEU A 1 84 ? -12.459 2.329 16.379 1.00 96.62 84 LEU A N 1
ATOM 622 C CA . LEU A 1 84 ? -11.796 3.608 16.532 1.00 96.62 84 LEU A CA 1
ATOM 623 C C . LEU A 1 84 ? -12.672 4.718 15.949 1.00 96.62 84 LEU A C 1
ATOM 625 O O . LEU A 1 84 ? -13.409 4.493 14.980 1.00 96.62 84 LEU A O 1
ATOM 629 N N . ASP A 1 85 ? -12.581 5.910 16.529 1.00 94.69 85 ASP A N 1
ATOM 630 C CA . ASP A 1 85 ? -13.046 7.137 15.885 1.00 94.69 85 ASP A CA 1
ATOM 631 C C . ASP A 1 85 ? -12.038 7.619 14.820 1.00 94.69 85 ASP A C 1
ATOM 633 O O . ASP A 1 85 ? -10.975 7.027 14.606 1.00 94.69 85 ASP A O 1
ATOM 637 N N . ASN A 1 86 ? -12.359 8.718 14.135 1.00 91.31 86 ASN A N 1
ATOM 638 C CA . ASN A 1 86 ? -11.479 9.299 13.114 1.00 91.31 86 ASN A CA 1
ATOM 639 C C . ASN A 1 86 ? -10.124 9.799 13.654 1.00 91.31 86 ASN A C 1
ATOM 641 O O . ASN A 1 86 ? -9.190 9.972 12.870 1.00 91.31 86 ASN A O 1
ATOM 645 N N . ALA A 1 87 ? -10.012 10.030 14.963 1.00 90.31 87 ALA A N 1
ATOM 646 C CA . ALA A 1 87 ? -8.801 10.483 15.641 1.00 90.31 87 ALA A CA 1
ATOM 647 C C . ALA A 1 87 ? -8.000 9.330 16.279 1.00 90.31 87 ALA A C 1
ATOM 649 O O . ALA A 1 87 ? -6.990 9.586 16.929 1.00 90.31 87 ALA A O 1
ATOM 650 N N . GLY A 1 88 ? -8.435 8.077 16.100 1.00 93.19 88 GLY A N 1
ATOM 651 C CA . GLY A 1 88 ? -7.784 6.904 16.678 1.00 93.19 88 GLY A CA 1
ATOM 652 C C . GLY A 1 88 ? -8.157 6.634 18.139 1.00 93.19 88 GLY A C 1
ATOM 653 O O . GLY A 1 88 ? -7.539 5.783 18.776 1.00 93.19 88 GLY A O 1
ATOM 654 N N . ASN A 1 89 ? -9.161 7.299 18.713 1.00 95.44 89 ASN A N 1
ATOM 655 C CA . ASN A 1 89 ? -9.621 6.947 20.057 1.00 95.44 89 ASN A CA 1
ATOM 656 C C . ASN A 1 89 ? -10.490 5.691 20.004 1.00 95.44 89 ASN A C 1
ATOM 658 O O . ASN A 1 89 ? -11.337 5.550 19.121 1.00 95.44 89 ASN A O 1
ATOM 662 N N . VAL A 1 90 ? -10.322 4.799 20.982 1.00 96.88 90 VAL A N 1
ATOM 663 C CA . VAL A 1 90 ? -11.166 3.606 21.115 1.00 96.88 90 VAL A CA 1
ATOM 664 C C . VAL A 1 90 ? -12.567 4.031 21.551 1.00 96.88 90 VAL A C 1
ATOM 666 O O . VAL A 1 90 ? -12.751 4.529 22.659 1.00 96.88 90 VAL A O 1
ATOM 669 N N . LEU A 1 91 ? -13.556 3.800 20.690 1.00 95.38 91 LEU A N 1
ATOM 670 C CA . LEU A 1 91 ? -14.973 3.955 21.022 1.00 95.38 91 LEU A CA 1
ATOM 671 C C . LEU A 1 91 ? -15.471 2.736 21.796 1.00 95.38 91 LEU A C 1
ATOM 673 O O . LEU A 1 91 ? -16.133 2.861 22.824 1.00 95.38 91 LEU A O 1
ATOM 677 N N . TRP A 1 92 ? -15.115 1.549 21.312 1.00 96.94 92 TRP A N 1
ATOM 678 C CA . TRP A 1 92 ? -15.337 0.282 21.990 1.00 96.94 92 TRP A CA 1
ATOM 679 C C . TRP A 1 92 ? -14.373 -0.773 21.447 1.00 96.94 92 TRP A C 1
ATOM 681 O O . TRP A 1 92 ? -13.782 -0.616 20.380 1.00 96.94 92 TRP A O 1
ATOM 691 N N . ASN A 1 93 ? -14.214 -1.867 22.184 1.00 97.06 93 ASN A N 1
ATOM 692 C CA . ASN A 1 93 ? -13.552 -3.064 21.685 1.00 97.06 93 ASN A CA 1
ATOM 693 C C . ASN A 1 93 ? -14.313 -4.317 22.138 1.00 97.06 93 ASN A C 1
ATOM 695 O O . ASN A 1 93 ? -15.121 -4.259 23.076 1.00 97.06 93 ASN A O 1
ATOM 699 N N . ARG A 1 94 ? -14.101 -5.418 21.421 1.00 97.31 94 ARG A N 1
ATOM 700 C CA . ARG A 1 94 ? -14.708 -6.729 21.663 1.00 97.31 94 ARG A CA 1
ATOM 701 C C . ARG A 1 94 ? -13.671 -7.817 21.452 1.00 97.31 94 ARG A C 1
ATOM 703 O O . ARG A 1 94 ? -12.806 -7.687 20.588 1.00 97.31 94 ARG A O 1
ATOM 710 N N . THR A 1 95 ? -13.790 -8.880 22.231 1.00 97.38 95 THR A N 1
ATOM 711 C CA . THR A 1 95 ? -12.978 -10.085 22.092 1.00 97.38 95 THR A CA 1
ATOM 712 C C . THR A 1 95 ? -13.882 -11.248 21.710 1.00 97.38 95 THR A C 1
ATOM 714 O O . THR A 1 95 ? -15.006 -11.351 22.207 1.00 97.38 95 THR A O 1
ATOM 717 N N . TYR A 1 96 ? -13.405 -12.102 20.811 1.00 97.00 96 TYR A N 1
ATOM 718 C CA . TYR A 1 96 ? -14.122 -13.282 20.343 1.00 97.00 96 TYR A CA 1
ATOM 719 C C . TYR A 1 96 ? -13.173 -14.468 20.387 1.00 97.00 96 TYR A C 1
ATOM 721 O O . TYR A 1 96 ? -12.080 -14.406 19.828 1.00 97.00 96 TYR A O 1
ATOM 729 N N . GLY A 1 97 ? -13.617 -15.544 21.018 1.00 95.38 97 GLY A N 1
ATOM 730 C CA . GLY A 1 97 ? -12.835 -16.761 21.152 1.00 95.38 97 GLY A CA 1
ATOM 731 C C . GLY A 1 97 ? -13.259 -17.576 22.367 1.00 95.38 97 GLY A C 1
ATOM 732 O O . GLY A 1 97 ? -14.197 -17.212 23.091 1.00 95.38 97 GLY A O 1
ATOM 733 N N . GLY A 1 98 ? -12.648 -18.744 22.497 1.00 94.25 98 GLY A N 1
ATOM 734 C CA . GLY A 1 98 ? -12.920 -19.732 23.532 1.00 94.25 98 GLY A CA 1
ATOM 735 C C . GLY A 1 98 ? -11.679 -19.993 24.375 1.00 94.25 98 GLY A C 1
ATOM 736 O O . GLY A 1 98 ? -10.844 -19.124 24.553 1.00 94.25 98 GLY A O 1
ATOM 737 N N . THR A 1 99 ? -11.553 -21.200 24.928 1.00 92.56 99 THR A N 1
ATOM 738 C CA . THR A 1 99 ? -10.377 -21.568 25.743 1.00 92.56 99 THR A CA 1
ATOM 739 C C . THR A 1 99 ? -9.124 -21.864 24.919 1.00 92.56 99 THR A C 1
ATOM 741 O O . THR A 1 99 ? -8.036 -22.002 25.484 1.00 92.56 99 THR A O 1
ATOM 744 N N . GLY A 1 100 ? -9.295 -22.065 23.611 1.00 94.88 100 GLY A N 1
ATOM 745 C CA . GLY A 1 100 ? -8.230 -22.278 22.646 1.00 94.88 100 GLY A CA 1
ATOM 746 C C . GLY A 1 100 ? -7.589 -20.962 22.215 1.00 94.88 100 GLY A C 1
ATOM 747 O O . GLY A 1 100 ? -7.556 -19.994 22.970 1.00 94.88 100 GLY A O 1
ATOM 748 N N . GLY A 1 101 ? -6.995 -20.966 21.027 1.00 95.69 101 GLY A N 1
ATOM 749 C CA . GLY A 1 101 ? -6.601 -19.770 20.312 1.00 95.69 101 GLY A CA 1
ATOM 750 C C . GLY A 1 101 ? -7.505 -19.530 19.103 1.00 95.69 101 GLY A C 1
ATOM 751 O O . GLY A 1 101 ? -7.919 -20.456 18.403 1.00 95.69 101 GLY A O 1
ATOM 752 N N . ASP A 1 102 ? -7.770 -18.259 18.868 1.00 97.38 102 ASP A N 1
ATOM 753 C CA . ASP A 1 102 ? -8.783 -17.739 17.972 1.00 97.38 102 ASP A CA 1
ATOM 754 C C . ASP A 1 102 ? -8.191 -16.533 17.239 1.00 97.38 102 ASP A C 1
ATOM 756 O O . ASP A 1 102 ? -8.219 -15.393 17.701 1.00 97.38 102 ASP A O 1
ATOM 760 N N . TRP A 1 103 ? -7.592 -16.794 16.084 1.00 96.62 103 TRP A N 1
ATOM 761 C CA . TRP A 1 103 ? -6.951 -15.791 15.251 1.00 96.62 103 TRP A CA 1
ATOM 762 C C . TRP A 1 103 ? -7.932 -15.184 14.263 1.00 96.62 103 TRP A C 1
ATOM 764 O O . TRP A 1 103 ? -8.748 -15.894 13.685 1.00 96.62 103 TRP A O 1
ATOM 774 N N . CYS A 1 104 ? -7.771 -13.892 13.981 1.00 95.00 104 CYS A N 1
ATOM 775 C CA . CYS A 1 104 ? -8.456 -13.222 12.885 1.00 95.00 104 CYS A CA 1
ATOM 776 C C . CYS A 1 104 ? -7.467 -12.426 12.040 1.00 95.00 104 CYS A C 1
ATOM 778 O O . CYS A 1 104 ? -6.717 -11.601 12.561 1.00 95.00 104 CYS A O 1
ATOM 780 N N . TYR A 1 105 ? -7.495 -12.655 10.730 1.00 95.19 105 TYR A N 1
ATOM 781 C CA . TYR A 1 105 ? -6.546 -12.082 9.778 1.00 95.19 105 TYR A CA 1
ATOM 782 C C . TYR A 1 105 ? -7.187 -11.072 8.825 1.00 95.19 105 TYR A C 1
ATOM 784 O O . TYR A 1 105 ? -6.491 -10.183 8.343 1.00 95.19 105 TYR A O 1
ATOM 792 N N . GLY A 1 106 ? -8.499 -11.167 8.578 1.00 94.56 106 GLY A N 1
ATOM 793 C CA . GLY A 1 106 ? -9.213 -10.296 7.644 1.00 94.56 106 GLY A CA 1
ATOM 794 C C . GLY A 1 106 ? -10.539 -9.787 8.202 1.00 94.56 106 GLY A C 1
ATOM 795 O O . GLY A 1 106 ? -11.197 -10.471 8.980 1.00 94.56 106 GLY A O 1
ATOM 796 N N . ILE A 1 107 ? -10.941 -8.586 7.787 1.00 95.56 107 ILE A N 1
ATOM 797 C CA . ILE A 1 107 ? -12.261 -8.003 8.071 1.00 95.56 107 ILE A CA 1
ATOM 798 C C . ILE A 1 107 ? -12.756 -7.228 6.852 1.00 95.56 107 ILE A C 1
ATOM 800 O O . ILE A 1 107 ? -11.962 -6.597 6.156 1.00 95.56 107 ILE A O 1
ATOM 804 N N . MET A 1 108 ? -14.063 -7.266 6.598 1.00 94.44 108 MET A N 1
ATOM 805 C CA . MET A 1 108 ? -14.707 -6.588 5.473 1.00 94.44 108 MET A CA 1
ATOM 806 C C . MET A 1 108 ? -16.139 -6.140 5.816 1.00 94.44 108 MET A C 1
ATOM 808 O O . MET A 1 108 ? -16.795 -6.768 6.653 1.00 94.44 108 MET A O 1
ATOM 812 N N . PRO A 1 109 ? -16.647 -5.058 5.195 1.00 93.81 109 PRO A N 1
ATOM 813 C CA . PRO A 1 109 ? -18.057 -4.701 5.285 1.00 93.81 109 PRO A CA 1
ATOM 814 C C . PRO A 1 109 ? -18.920 -5.673 4.469 1.00 93.81 109 PRO A C 1
ATOM 816 O O . PRO A 1 109 ? -18.607 -6.003 3.324 1.00 93.81 109 PRO A O 1
ATOM 819 N N . ALA A 1 110 ? -20.044 -6.080 5.048 1.00 93.56 110 ALA A N 1
ATOM 820 C CA . ALA A 1 110 ? -21.085 -6.844 4.380 1.00 93.56 110 ALA A CA 1
ATOM 821 C C . ALA A 1 110 ? -22.132 -5.914 3.737 1.00 93.56 110 ALA A C 1
ATOM 823 O O . ALA A 1 110 ? -22.302 -4.754 4.119 1.00 93.56 110 ALA A O 1
ATOM 824 N N . SER A 1 111 ? -22.867 -6.438 2.753 1.00 91.25 111 SER A N 1
ATOM 825 C CA . SER A 1 111 ? -23.869 -5.677 1.983 1.00 91.25 111 SER A CA 1
ATOM 826 C C . SER A 1 111 ? -25.073 -5.195 2.805 1.00 91.25 111 SER A C 1
ATOM 828 O O . SER A 1 111 ? -25.783 -4.282 2.389 1.00 91.25 111 SER A O 1
ATOM 830 N N . ASP A 1 112 ? -25.296 -5.784 3.978 1.00 90.31 112 ASP A N 1
ATOM 831 C CA . ASP A 1 112 ? -26.379 -5.463 4.908 1.00 90.31 112 ASP A CA 1
ATOM 832 C C . ASP A 1 112 ? -25.975 -4.443 5.990 1.00 90.31 112 ASP A C 1
ATOM 834 O O . ASP A 1 112 ? -26.747 -4.193 6.914 1.00 90.31 112 ASP A O 1
ATOM 838 N N . GLY A 1 113 ? -24.783 -3.845 5.880 1.00 90.38 113 GLY A N 1
ATOM 839 C CA . GLY A 1 113 ? -24.261 -2.866 6.840 1.00 90.38 113 GLY A CA 1
ATOM 840 C C . GLY A 1 113 ? -23.586 -3.479 8.072 1.00 90.38 113 GLY A C 1
ATOM 841 O O . GLY A 1 113 ? -23.153 -2.734 8.950 1.00 90.38 113 GLY A O 1
ATOM 842 N N . ASN A 1 114 ? -23.481 -4.809 8.131 1.00 95.94 114 ASN A N 1
ATOM 843 C CA . ASN A 1 114 ? -22.713 -5.540 9.139 1.00 95.94 114 ASN A CA 1
ATOM 844 C C . ASN A 1 114 ? -21.265 -5.764 8.670 1.00 95.94 114 ASN A C 1
ATOM 846 O O . ASN A 1 114 ? -20.860 -5.289 7.608 1.00 95.94 114 ASN A O 1
ATOM 850 N N . TYR A 1 115 ? -20.481 -6.516 9.442 1.00 96.88 115 TYR A N 1
ATOM 851 C CA . TYR A 1 115 ? -19.084 -6.821 9.125 1.00 96.88 115 TYR A CA 1
ATOM 852 C C . TYR A 1 115 ? -18.813 -8.313 9.246 1.00 96.88 115 TYR A C 1
ATOM 854 O O . TYR A 1 115 ? -19.386 -8.978 10.108 1.00 96.88 115 TYR A O 1
ATOM 862 N N . VAL A 1 116 ? -17.925 -8.828 8.398 1.00 98.00 116 VAL A N 1
ATOM 863 C CA . VAL A 1 116 ? -17.460 -10.216 8.455 1.00 98.00 116 VAL A CA 1
ATOM 864 C C . VAL A 1 116 ? -15.960 -10.251 8.683 1.00 98.00 116 VAL A C 1
ATOM 866 O O . VAL A 1 116 ? -15.202 -9.521 8.046 1.00 98.00 116 VAL A O 1
ATOM 869 N N . MET A 1 117 ? -15.557 -11.109 9.609 1.00 98.06 117 MET A N 1
ATOM 870 C CA . MET A 1 117 ? -14.189 -11.384 10.018 1.00 98.06 117 MET A CA 1
ATOM 871 C C . MET A 1 117 ? -13.821 -12.810 9.620 1.00 98.06 117 MET A C 1
ATOM 873 O O . MET A 1 117 ? -14.661 -13.705 9.720 1.00 98.06 117 MET A O 1
ATOM 877 N N . VAL A 1 118 ? -12.579 -13.016 9.184 1.00 98.19 118 VAL A N 1
ATOM 878 C CA . VAL A 1 118 ? -12.060 -14.327 8.778 1.00 98.19 118 VAL A CA 1
ATOM 879 C C . VAL A 1 118 ? -10.734 -14.637 9.462 1.00 98.19 118 VAL A C 1
ATOM 881 O O . VAL A 1 118 ? -9.872 -13.762 9.602 1.00 98.19 118 VAL A O 1
ATOM 884 N N . GLY A 1 119 ? -10.559 -15.891 9.865 1.00 97.81 119 GLY A N 1
ATOM 885 C CA . GLY A 1 119 ? -9.378 -16.330 10.585 1.00 97.81 119 GLY A CA 1
ATOM 886 C C . GLY A 1 119 ? -9.292 -17.834 10.812 1.00 97.81 119 GLY A C 1
ATOM 887 O O . GLY A 1 119 ? -9.654 -18.625 9.938 1.00 97.81 119 GLY A O 1
ATOM 888 N N . ALA A 1 120 ? -8.794 -18.215 11.986 1.00 97.88 120 ALA A N 1
ATOM 889 C CA . ALA A 1 120 ? -8.626 -19.600 12.407 1.00 97.88 120 ALA A CA 1
ATOM 890 C C . ALA A 1 120 ? -8.978 -19.773 13.890 1.00 97.88 120 ALA A C 1
ATOM 892 O O . ALA A 1 120 ? -8.596 -18.942 14.707 1.00 97.88 120 ALA A O 1
ATOM 893 N N . THR A 1 121 ? -9.647 -20.860 14.257 1.00 97.62 121 THR A N 1
ATOM 894 C CA . THR A 1 121 ? -9.985 -21.187 15.653 1.00 97.62 121 THR A CA 1
ATOM 895 C C . THR A 1 121 ? -9.628 -22.631 15.960 1.00 97.62 121 THR A C 1
ATOM 897 O O . THR A 1 121 ? -9.830 -23.487 15.115 1.00 97.62 121 THR A O 1
ATOM 900 N N . ASN A 1 122 ? -9.101 -22.923 17.149 1.00 95.88 122 ASN A N 1
ATOM 901 C CA . ASN A 1 122 ? -9.099 -24.292 17.690 1.00 95.88 122 ASN A CA 1
ATOM 902 C C . ASN A 1 122 ? -9.948 -24.406 18.967 1.00 95.88 122 ASN A C 1
ATOM 904 O O . ASN A 1 122 ? -9.850 -25.380 19.715 1.00 95.88 122 ASN A O 1
ATOM 908 N N . SER A 1 123 ? -10.759 -23.383 19.240 1.00 95.44 123 SER A N 1
ATOM 909 C CA . SER A 1 123 ? -11.773 -23.403 20.292 1.00 95.44 123 SER A CA 1
ATOM 910 C C . SER A 1 123 ? -13.030 -24.150 19.839 1.00 95.44 123 SER A C 1
ATOM 912 O O . SER A 1 123 ? -13.753 -24.704 20.670 1.00 95.44 123 SER A O 1
ATOM 914 N N . TRP A 1 124 ? -13.281 -24.186 18.529 1.00 94.25 124 TRP A N 1
ATOM 915 C CA . TRP A 1 124 ? -14.411 -24.862 17.899 1.00 94.25 124 TRP A CA 1
ATOM 916 C C . TRP A 1 124 ? -13.986 -25.523 16.591 1.00 94.25 124 TRP A C 1
ATOM 918 O O . TRP A 1 124 ? -12.990 -25.125 16.006 1.00 94.25 124 TRP A O 1
ATOM 928 N N . GLY A 1 125 ? -14.793 -26.474 16.116 1.00 90.94 125 GLY A N 1
ATOM 929 C CA . GLY A 1 125 ? -14.588 -27.136 14.830 1.00 90.94 125 GLY A CA 1
ATOM 930 C C . GLY A 1 125 ? -14.148 -28.592 14.963 1.00 90.94 125 GLY A C 1
ATOM 931 O O . GLY A 1 125 ? -14.522 -29.272 15.926 1.00 90.94 125 GLY A O 1
ATOM 932 N N . ALA A 1 126 ? -13.464 -29.100 13.941 1.00 85.88 126 ALA A N 1
ATOM 933 C CA . ALA A 1 126 ? -13.257 -30.522 13.716 1.00 85.88 126 ALA A CA 1
ATOM 934 C C . ALA A 1 126 ? -11.894 -31.051 14.182 1.00 85.88 126 ALA A C 1
ATOM 936 O O . ALA A 1 126 ? -11.597 -32.215 13.921 1.00 85.88 126 ALA A O 1
ATOM 937 N N . GLY A 1 127 ? -11.106 -30.291 14.944 1.00 87.44 127 GLY A N 1
ATOM 938 C CA . GLY A 1 127 ? -9.946 -30.836 15.650 1.00 87.44 127 GLY A CA 1
ATOM 939 C C . GLY A 1 127 ? -8.846 -29.818 15.880 1.00 87.44 127 GLY A C 1
ATOM 940 O O . GLY A 1 127 ? -8.715 -29.303 16.988 1.00 87.44 127 GLY A O 1
ATOM 941 N N . GLY A 1 128 ? -7.999 -29.626 14.867 1.00 91.50 128 GLY A N 1
ATOM 942 C CA . GLY A 1 128 ? -6.919 -28.650 14.896 1.00 91.50 128 GLY A CA 1
ATOM 943 C C . GLY A 1 128 ? -7.443 -27.218 14.804 1.00 91.50 128 GLY A C 1
ATOM 944 O O . GLY A 1 128 ? -8.430 -26.858 15.432 1.00 91.50 128 GLY A O 1
ATOM 945 N N . PHE A 1 129 ? -6.729 -26.377 14.063 1.00 95.44 129 PHE A N 1
ATOM 946 C CA . PHE A 1 129 ? -7.293 -25.097 13.650 1.00 95.44 129 PHE A CA 1
ATOM 947 C C . PHE A 1 129 ? -8.329 -25.325 12.557 1.00 95.44 129 PHE A C 1
ATOM 949 O O . PHE A 1 129 ? -8.066 -26.087 11.644 1.00 95.44 129 PHE A O 1
ATOM 956 N N . ASP A 1 130 ? -9.458 -24.641 12.617 1.00 96.88 130 ASP A N 1
ATOM 957 C CA . ASP A 1 130 ? -10.464 -24.604 11.566 1.00 96.88 130 ASP A CA 1
ATOM 958 C C . ASP A 1 130 ? -10.566 -23.171 11.026 1.00 96.88 130 ASP A C 1
ATOM 960 O O . ASP A 1 130 ? -10.421 -22.203 11.781 1.00 96.88 130 ASP A O 1
ATOM 964 N N . ILE A 1 131 ? -10.874 -23.008 9.734 1.00 98.00 131 ILE A N 1
ATOM 965 C CA . ILE A 1 131 ? -11.195 -21.698 9.153 1.00 98.00 131 ILE A CA 1
ATOM 966 C C . ILE A 1 131 ? -12.385 -21.124 9.911 1.00 98.00 131 ILE A C 1
ATOM 968 O O . ILE A 1 131 ? -13.433 -21.760 10.008 1.00 98.00 131 ILE A O 1
ATOM 972 N N . TRP A 1 132 ? -12.245 -19.901 10.408 1.00 98.31 132 TRP A N 1
ATOM 973 C CA . TRP A 1 132 ? -13.264 -19.262 11.226 1.00 98.31 132 TRP A CA 1
ATOM 974 C C . TRP A 1 132 ? -13.848 -18.042 10.529 1.00 98.31 132 TRP A C 1
ATOM 976 O O . TRP A 1 132 ? -13.106 -17.143 10.139 1.00 98.31 132 TRP A O 1
ATOM 986 N N . LEU A 1 133 ? -15.171 -18.006 10.373 1.00 98.44 133 LEU A N 1
ATOM 987 C CA . LEU A 1 133 ? -15.906 -16.889 9.790 1.00 98.44 133 LEU A CA 1
ATOM 988 C C . LEU A 1 133 ? -16.912 -16.362 10.812 1.00 98.44 133 LEU A C 1
ATOM 990 O O . LEU A 1 133 ? -17.780 -17.097 11.285 1.00 98.44 133 LEU A O 1
ATOM 994 N N . VAL A 1 134 ? -16.817 -15.079 11.143 1.00 98.44 134 VAL A N 1
ATOM 995 C CA . VAL A 1 134 ? -17.655 -14.445 12.169 1.00 98.44 134 VAL A CA 1
ATOM 996 C C . VAL A 1 134 ? -18.310 -13.210 11.588 1.00 98.44 134 VAL A C 1
ATOM 998 O O . VAL A 1 134 ? -17.626 -12.357 11.026 1.00 98.44 134 VAL A O 1
ATOM 1001 N N . LYS A 1 135 ? -19.625 -13.076 11.760 1.00 98.38 135 LYS A N 1
ATOM 1002 C CA . LYS A 1 135 ? -20.355 -11.859 11.403 1.00 98.38 135 LYS A CA 1
ATOM 1003 C C . LYS A 1 135 ? -20.769 -11.101 12.647 1.00 98.38 135 LYS A C 1
ATOM 1005 O O . LYS A 1 135 ? -21.333 -11.679 13.576 1.00 98.38 135 LYS A O 1
ATOM 1010 N N . VAL A 1 136 ? -20.528 -9.799 12.633 1.00 98.25 136 VAL A N 1
ATOM 1011 C CA . VAL A 1 136 ? -20.822 -8.884 13.738 1.00 98.25 136 VAL A CA 1
ATOM 1012 C C . VAL A 1 136 ? -21.629 -7.690 13.245 1.00 98.25 136 VAL A C 1
ATOM 1014 O O . VAL A 1 136 ? -21.504 -7.283 12.088 1.00 98.25 136 VAL A O 1
ATOM 1017 N N . ASN A 1 137 ? -22.462 -7.127 14.116 1.00 96.69 137 ASN A N 1
ATOM 1018 C CA . ASN A 1 137 ? -23.202 -5.902 13.823 1.00 96.69 137 ASN A CA 1
ATOM 1019 C C . ASN A 1 137 ? -22.320 -4.642 13.991 1.00 96.69 137 ASN A C 1
ATOM 1021 O O . ASN A 1 137 ? -21.134 -4.724 14.320 1.00 96.69 137 ASN A O 1
ATOM 1025 N N . GLY A 1 138 ? -22.909 -3.460 13.781 1.00 92.75 138 GLY A N 1
ATOM 1026 C CA . GLY A 1 138 ? -22.229 -2.167 13.946 1.00 92.75 138 GLY A CA 1
ATOM 1027 C C . GLY A 1 138 ? -21.740 -1.842 15.361 1.00 92.75 138 GLY A C 1
ATOM 1028 O O . GLY A 1 138 ? -20.843 -1.014 15.505 1.00 92.75 138 GLY A O 1
ATOM 1029 N N . ASP A 1 139 ? -22.272 -2.520 16.376 1.00 94.06 139 ASP A N 1
ATOM 1030 C CA . ASP A 1 139 ? -21.888 -2.384 17.785 1.00 94.06 139 ASP A CA 1
ATOM 1031 C C . ASP A 1 139 ? -20.861 -3.450 18.223 1.00 94.06 139 ASP A C 1
ATOM 1033 O O . ASP A 1 139 ? -20.438 -3.490 19.384 1.00 94.06 139 ASP A O 1
ATOM 1037 N N . GLY A 1 140 ? -20.453 -4.320 17.290 1.00 95.50 140 GLY A N 1
ATOM 1038 C CA . GLY A 1 140 ? -19.549 -5.437 17.536 1.00 95.50 140 GLY A CA 1
ATOM 1039 C C . GLY A 1 140 ? -20.222 -6.651 18.180 1.00 95.50 140 GLY A C 1
ATOM 1040 O O . GLY A 1 140 ? -19.531 -7.568 18.617 1.00 95.50 140 GLY A O 1
ATOM 1041 N N . ASP A 1 141 ? -21.545 -6.722 18.261 1.00 96.88 141 ASP A N 1
ATOM 1042 C CA . ASP A 1 141 ? -22.195 -7.931 18.763 1.00 96.88 141 ASP A CA 1
ATOM 1043 C C . ASP A 1 141 ? -22.185 -9.018 17.687 1.00 96.88 141 ASP A C 1
ATOM 1045 O O . ASP A 1 141 ? -22.487 -8.769 16.516 1.00 96.88 141 ASP A O 1
ATOM 1049 N N . GLN A 1 142 ? -21.839 -10.241 18.089 1.00 97.62 142 GLN A N 1
ATOM 1050 C CA . GLN A 1 142 ? -21.830 -11.391 17.193 1.00 97.62 142 GLN A CA 1
ATOM 1051 C C . GLN A 1 142 ? -23.255 -11.727 16.739 1.00 97.62 142 GLN A C 1
ATOM 1053 O O . GLN A 1 142 ? -24.135 -11.992 17.555 1.00 97.62 142 GLN A O 1
ATOM 1058 N N . ILE A 1 143 ? -23.452 -11.776 15.423 1.00 98.06 143 ILE A N 1
ATOM 1059 C CA . ILE A 1 143 ? -24.688 -12.233 14.783 1.00 98.06 143 ILE A CA 1
ATOM 1060 C C . ILE A 1 143 ? -24.614 -13.746 14.579 1.00 98.06 143 ILE A C 1
ATOM 1062 O O . ILE A 1 143 ? -25.505 -14.482 14.996 1.00 98.06 143 ILE A O 1
ATOM 1066 N N . TRP A 1 144 ? -23.530 -14.214 13.958 1.00 98.25 144 TRP A N 1
ATOM 1067 C CA . TRP A 1 144 ? -23.255 -15.634 13.771 1.00 98.25 144 TRP A CA 1
ATOM 1068 C C . TRP A 1 144 ? -21.753 -15.907 13.709 1.00 98.25 144 TRP A C 1
ATOM 1070 O O . TRP A 1 144 ? -20.941 -15.005 13.510 1.00 98.25 144 TRP A O 1
ATOM 1080 N N . SER A 1 145 ? -21.400 -17.176 13.890 1.00 97.88 145 SER A N 1
ATOM 1081 C CA . SER A 1 145 ? -20.036 -17.700 13.857 1.00 97.88 145 SER A CA 1
ATOM 1082 C C . SER A 1 145 ? -20.072 -19.087 13.211 1.00 97.88 145 SER A C 1
ATOM 1084 O O . SER A 1 145 ? -20.970 -19.878 13.516 1.00 97.88 145 SER A O 1
ATOM 1086 N N . LYS A 1 146 ? -19.160 -19.347 12.271 1.00 98.00 146 LYS A N 1
ATOM 1087 C CA . LYS A 1 146 ? -19.089 -20.568 11.456 1.00 98.00 146 LYS A CA 1
ATOM 1088 C C . LYS A 1 146 ? -17.648 -21.054 11.380 1.00 98.00 146 LYS A C 1
ATOM 1090 O O . LYS A 1 146 ? -16.736 -20.242 11.239 1.00 98.00 146 LYS A O 1
ATOM 1095 N N . THR A 1 147 ? -17.459 -22.365 11.451 1.00 97.69 147 THR A N 1
ATOM 1096 C CA . THR A 1 147 ? -16.155 -23.013 11.286 1.00 97.69 147 THR A CA 1
ATOM 1097 C C . THR A 1 147 ? -16.172 -23.942 10.081 1.00 97.69 147 THR A C 1
ATOM 1099 O O . THR A 1 147 ? -17.162 -24.639 9.852 1.00 97.69 147 THR A O 1
ATOM 1102 N N . PHE A 1 148 ? -15.076 -23.960 9.328 1.00 95.62 148 PHE A N 1
ATOM 1103 C CA . PHE A 1 148 ? -14.874 -24.837 8.179 1.00 95.62 148 PHE A CA 1
ATOM 1104 C C . PHE A 1 148 ? -13.493 -25.479 8.293 1.00 95.62 148 PHE A C 1
ATOM 1106 O O . PHE A 1 148 ? -12.485 -24.779 8.273 1.00 95.62 148 PHE A O 1
ATOM 1113 N N . GLY A 1 149 ? -13.435 -26.797 8.407 1.00 92.69 149 GLY A N 1
ATOM 1114 C CA . GLY A 1 149 ? -12.160 -27.478 8.582 1.00 92.69 149 GLY A CA 1
ATOM 1115 C C . GLY A 1 149 ? -12.311 -28.975 8.777 1.00 92.69 149 GLY A C 1
ATOM 1116 O O . GLY A 1 149 ? -13.422 -29.518 8.869 1.00 92.69 149 GLY A O 1
ATOM 1117 N N . GLY A 1 150 ? -11.166 -29.643 8.748 1.00 90.50 150 GLY A N 1
ATOM 1118 C CA . GLY A 1 150 ? -11.017 -31.066 8.994 1.00 90.50 150 GLY A CA 1
ATOM 1119 C C . GLY A 1 150 ? -10.354 -31.350 10.346 1.00 90.50 150 GLY A C 1
ATOM 1120 O O . GLY A 1 150 ? -10.247 -30.488 11.209 1.00 90.50 150 GLY A O 1
ATOM 1121 N N . PRO A 1 151 ? -9.863 -32.581 10.559 1.00 90.06 151 PRO A N 1
ATOM 1122 C CA . PRO A 1 151 ? -9.163 -32.940 11.793 1.00 90.06 151 PRO A CA 1
ATOM 1123 C C . PRO A 1 151 ? -7.774 -32.300 11.955 1.00 90.06 151 PRO A C 1
ATOM 1125 O O . PRO A 1 151 ? -7.183 -32.411 13.031 1.00 90.06 151 PRO A O 1
ATOM 1128 N N . ASN A 1 152 ? -7.232 -31.676 10.906 1.00 91.62 152 ASN A N 1
ATOM 1129 C CA . ASN A 1 152 ? -5.914 -31.038 10.915 1.00 91.62 152 ASN A CA 1
ATOM 1130 C C . ASN A 1 152 ? -6.044 -29.520 11.119 1.00 91.62 152 ASN A C 1
ATOM 1132 O O . ASN A 1 152 ? -7.066 -29.050 11.594 1.00 91.62 152 ASN A O 1
ATOM 1136 N N . GLY A 1 153 ? -4.973 -28.764 10.865 1.00 91.94 153 GLY A N 1
ATOM 1137 C CA . GLY A 1 153 ? -5.009 -27.305 10.936 1.00 91.94 153 GLY A CA 1
ATOM 1138 C C . GLY A 1 153 ? -5.385 -26.680 9.597 1.00 91.94 153 GLY A C 1
ATOM 1139 O O . GLY A 1 153 ? -4.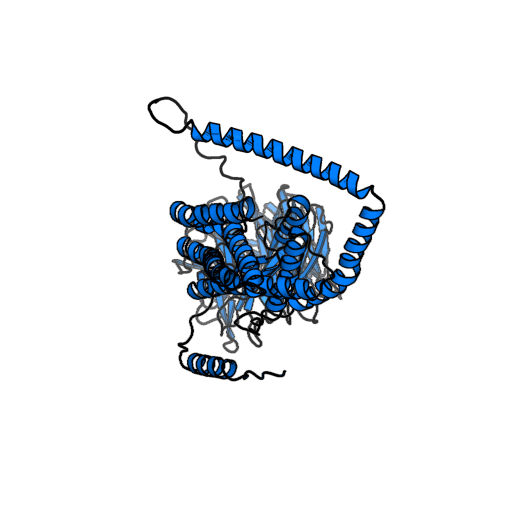755 -26.996 8.597 1.00 91.94 153 GLY A O 1
ATOM 1140 N N . ASP A 1 154 ? -6.330 -25.753 9.618 1.00 95.50 154 ASP A N 1
ATOM 1141 C CA . ASP A 1 154 ? -6.879 -24.976 8.512 1.00 95.50 154 ASP A CA 1
ATOM 1142 C C . ASP A 1 154 ? -6.960 -23.501 8.943 1.00 95.50 154 ASP A C 1
ATOM 1144 O O . ASP A 1 154 ? -7.162 -23.189 10.120 1.00 95.50 154 ASP A O 1
ATOM 1148 N N . ALA A 1 155 ? -6.791 -22.562 8.012 1.00 97.25 155 ALA A N 1
ATOM 1149 C CA . ALA A 1 155 ? -6.875 -21.137 8.343 1.00 97.25 155 ALA A CA 1
ATOM 1150 C C . ALA A 1 155 ? -7.327 -20.291 7.157 1.00 97.25 155 ALA A C 1
ATOM 1152 O O . ALA A 1 155 ? -6.790 -20.426 6.058 1.00 97.25 155 ALA A O 1
ATOM 1153 N N . GLY A 1 156 ? -8.272 -19.378 7.394 1.00 97.62 156 GLY A N 1
ATOM 1154 C CA . GLY A 1 156 ? -8.707 -18.386 6.414 1.00 97.62 156 GLY A CA 1
ATOM 1155 C C . GLY A 1 156 ? -7.948 -17.076 6.582 1.00 97.62 156 GLY A C 1
ATOM 1156 O O . GLY A 1 156 ? -7.846 -16.568 7.691 1.00 97.62 156 GLY A O 1
ATOM 1157 N N . PHE A 1 157 ? -7.442 -16.501 5.492 1.00 96.25 157 PHE A N 1
ATOM 1158 C CA . PHE A 1 157 ? -6.690 -15.239 5.513 1.00 96.25 157 PHE A CA 1
ATOM 1159 C C . PHE A 1 157 ? -7.399 -14.094 4.791 1.00 96.25 157 PHE A C 1
ATOM 1161 O O . PHE A 1 157 ? -7.215 -12.938 5.163 1.00 96.25 157 PHE A O 1
ATOM 1168 N N . GLY A 1 158 ? -8.213 -14.400 3.777 1.00 95.38 158 GLY A N 1
ATOM 1169 C CA . GLY A 1 158 ? -8.882 -13.395 2.957 1.00 95.38 158 GLY A CA 1
ATOM 1170 C C . GLY A 1 158 ? -10.371 -13.670 2.801 1.00 95.38 158 GLY A C 1
ATOM 1171 O O . GLY A 1 158 ? -10.804 -14.821 2.767 1.00 95.38 158 GLY A O 1
ATOM 1172 N N . VAL A 1 159 ? -11.155 -12.600 2.686 1.00 96.75 159 VAL A N 1
ATOM 1173 C CA . VAL A 1 159 ? -12.606 -12.654 2.484 1.00 96.75 159 VAL A CA 1
ATOM 1174 C C . VAL A 1 159 ? -13.048 -11.542 1.529 1.00 96.75 159 VAL A C 1
ATOM 1176 O O . VAL A 1 159 ? -12.568 -10.414 1.630 1.00 96.75 159 VAL A O 1
ATOM 1179 N N . ALA A 1 160 ? -13.962 -11.847 0.605 1.00 95.75 160 ALA A N 1
ATOM 1180 C CA . ALA A 1 160 ? -14.521 -10.900 -0.361 1.00 95.75 160 ALA A CA 1
ATOM 1181 C C . ALA A 1 160 ? -16.066 -10.902 -0.343 1.00 95.75 160 ALA A C 1
ATOM 1183 O O . ALA A 1 160 ? -16.667 -11.979 -0.269 1.00 95.75 160 ALA A O 1
ATOM 1184 N N . PRO A 1 161 ? -16.725 -9.723 -0.422 1.00 94.38 161 PRO A N 1
ATOM 1185 C CA . PRO A 1 161 ? -18.182 -9.624 -0.494 1.00 94.38 161 PRO A CA 1
ATOM 1186 C C . PRO A 1 161 ? -18.665 -9.980 -1.889 1.00 94.38 161 PRO A C 1
ATOM 1188 O O . PRO A 1 161 ? -18.045 -9.598 -2.882 1.00 94.38 161 PRO A O 1
ATOM 1191 N N . LEU A 1 162 ? -19.820 -10.632 -1.961 1.00 95.00 162 LEU A N 1
ATOM 1192 C CA . LEU A 1 162 ? -20.469 -10.968 -3.221 1.00 95.00 162 LEU A CA 1
ATOM 1193 C C . LEU A 1 162 ? -21.729 -10.129 -3.438 1.00 95.00 162 LEU A C 1
ATOM 1195 O O . LEU A 1 162 ? -22.384 -9.678 -2.496 1.00 95.00 162 LEU A O 1
ATOM 1199 N N . ALA A 1 163 ? -22.090 -9.940 -4.707 1.00 92.19 163 ALA A N 1
ATOM 1200 C CA . ALA A 1 163 ? -23.256 -9.148 -5.101 1.00 92.19 163 ALA A CA 1
ATOM 1201 C C . ALA A 1 163 ? -24.597 -9.747 -4.628 1.00 92.19 163 ALA A C 1
ATOM 1203 O O . ALA A 1 163 ? -25.575 -9.020 -4.475 1.00 92.19 163 ALA A O 1
ATOM 1204 N N . ASP A 1 164 ? -24.650 -11.058 -4.378 1.00 92.44 164 ASP A N 1
ATOM 1205 C CA . ASP A 1 164 ? -25.815 -11.760 -3.816 1.00 92.44 164 ASP A CA 1
ATOM 1206 C C . ASP A 1 164 ? -25.921 -11.638 -2.277 1.00 92.44 164 ASP A C 1
ATOM 1208 O O . ASP A 1 164 ? -26.908 -12.075 -1.666 1.00 92.44 164 ASP A O 1
ATOM 1212 N N . GLY A 1 165 ? -24.931 -10.993 -1.656 1.00 94.12 165 GLY A N 1
ATOM 1213 C CA . GLY A 1 165 ? -24.798 -10.810 -0.217 1.00 94.12 165 GLY A CA 1
ATOM 1214 C C . GLY A 1 165 ? -24.062 -11.941 0.501 1.00 94.12 165 GLY A C 1
ATOM 1215 O O . GLY A 1 165 ? -23.912 -11.846 1.716 1.00 94.12 165 GLY A O 1
ATOM 1216 N N . GLY A 1 166 ? -23.619 -12.976 -0.220 1.00 96.88 166 GLY A N 1
ATOM 1217 C CA . GLY A 1 166 ? -22.736 -14.015 0.299 1.00 96.88 166 GLY A CA 1
ATOM 1218 C C . GLY A 1 166 ? -21.270 -13.587 0.352 1.00 96.88 166 GLY A C 1
ATOM 1219 O O . GLY A 1 166 ? -20.925 -12.424 0.105 1.00 96.88 166 GLY A O 1
ATOM 1220 N N . PHE A 1 167 ? -20.399 -14.546 0.662 1.00 97.94 167 PHE A N 1
ATOM 1221 C CA . PHE A 1 167 ? -18.970 -14.303 0.855 1.00 97.94 167 PHE A CA 1
ATOM 1222 C C . PHE A 1 167 ? -18.126 -15.346 0.124 1.00 97.94 167 PHE A C 1
ATOM 1224 O O . PHE A 1 167 ? -18.520 -16.503 -0.003 1.00 97.94 167 PHE A O 1
ATOM 1231 N N . ALA A 1 168 ? -16.949 -14.936 -0.342 1.00 98.00 168 ALA A N 1
ATOM 1232 C CA . ALA A 1 168 ? -15.897 -15.847 -0.779 1.00 98.00 168 ALA A CA 1
ATOM 1233 C C . ALA A 1 168 ? -14.725 -15.760 0.200 1.00 98.00 168 ALA A C 1
ATOM 1235 O O . ALA A 1 168 ? -14.241 -14.666 0.486 1.00 98.00 168 ALA A O 1
ATOM 1236 N N . VAL A 1 169 ? -14.281 -16.902 0.712 1.00 98.31 169 VAL A N 1
ATOM 1237 C CA . VAL A 1 169 ? -13.218 -17.030 1.713 1.00 98.31 169 VAL A CA 1
ATOM 1238 C C . VAL A 1 169 ? -12.043 -17.778 1.103 1.00 98.31 169 VAL A C 1
ATOM 1240 O O . VAL A 1 169 ? -12.244 -18.788 0.431 1.00 98.31 169 VAL A O 1
ATOM 1243 N N . THR A 1 170 ? -10.823 -17.305 1.355 1.00 97.94 170 THR A N 1
ATOM 1244 C CA . THR A 1 170 ? -9.597 -18.012 0.979 1.00 97.94 170 THR A CA 1
ATOM 1245 C C . THR A 1 170 ? -8.676 -18.257 2.161 1.00 97.94 170 THR A C 1
ATOM 1247 O O . THR A 1 170 ? -8.686 -17.515 3.147 1.00 97.94 170 THR A O 1
ATOM 1250 N N . GLY A 1 171 ? -7.857 -19.293 2.039 1.00 97.25 171 GLY A N 1
ATOM 1251 C CA . GLY A 1 171 ? -6.949 -19.742 3.072 1.00 97.25 171 GLY A CA 1
ATOM 1252 C C . GLY A 1 171 ? -6.136 -20.944 2.625 1.00 97.25 171 GLY A C 1
ATOM 1253 O O . GLY A 1 171 ? -5.903 -21.134 1.428 1.00 97.25 171 GLY A O 1
ATOM 1254 N N . TYR A 1 172 ? -5.758 -21.772 3.590 1.00 96.06 172 TYR A N 1
ATOM 1255 C CA . TYR A 1 172 ? -5.309 -23.130 3.314 1.00 96.06 172 TYR A CA 1
ATOM 1256 C C . TYR A 1 172 ? -6.185 -24.156 4.026 1.00 96.06 172 TYR A C 1
ATOM 1258 O O . TYR A 1 172 ? -6.761 -23.872 5.079 1.00 96.06 172 TYR A O 1
ATOM 1266 N N . TRP A 1 173 ? -6.232 -25.350 3.444 1.00 94.50 173 TRP A N 1
ATOM 1267 C CA . TRP A 1 173 ? -6.849 -26.538 4.016 1.00 94.50 173 TRP A CA 1
ATOM 1268 C C . TRP A 1 173 ? -5.819 -27.664 4.125 1.00 94.50 173 TRP A C 1
ATOM 1270 O O . TRP A 1 173 ? -5.165 -27.995 3.135 1.00 94.50 173 TRP A O 1
ATOM 1280 N N . SER A 1 174 ? -5.657 -28.274 5.297 1.00 91.56 174 SER A N 1
ATOM 1281 C CA . SER A 1 174 ? -4.712 -29.365 5.518 1.00 91.56 174 SER A CA 1
ATOM 1282 C C . SER A 1 174 ? -5.380 -30.731 5.410 1.00 91.56 174 SER A C 1
ATOM 1284 O O . SER A 1 174 ? -6.139 -31.176 6.274 1.00 91.56 174 SER A O 1
ATOM 1286 N N . GLN A 1 175 ? -5.018 -31.467 4.359 1.00 76.88 175 GLN A N 1
ATOM 1287 C CA . GLN A 1 175 ? -5.464 -32.850 4.209 1.00 76.88 175 GLN A CA 1
ATOM 1288 C C . GLN A 1 175 ? -4.778 -33.787 5.210 1.00 76.88 175 GLN A C 1
ATOM 1290 O O . GLN A 1 175 ? -5.434 -34.660 5.768 1.00 76.88 175 GLN A O 1
ATOM 1295 N N . ASN A 1 176 ? -3.471 -33.599 5.441 1.00 76.00 176 ASN A N 1
ATOM 1296 C CA . ASN A 1 176 ? -2.603 -34.432 6.280 1.00 76.00 176 ASN A CA 1
ATOM 1297 C C . ASN A 1 176 ? -1.456 -33.587 6.868 1.00 76.00 176 ASN A C 1
ATOM 1299 O O . ASN A 1 176 ? -1.163 -32.501 6.370 1.00 76.00 176 ASN A O 1
ATOM 1303 N N . SER A 1 177 ? -0.727 -34.117 7.858 1.00 68.62 177 SER A N 1
ATOM 1304 C CA . SER A 1 177 ? 0.437 -33.435 8.447 1.00 68.62 177 SER A CA 1
ATOM 1305 C C . SER A 1 177 ? 1.467 -33.011 7.388 1.00 68.62 177 SER A C 1
ATOM 1307 O O . SER A 1 177 ? 2.156 -33.851 6.814 1.00 68.62 177 SER A O 1
ATOM 1309 N N . GLY A 1 178 ? 1.591 -31.699 7.172 1.00 70.31 178 GLY A N 1
ATOM 1310 C CA . GLY A 1 178 ? 2.593 -31.087 6.294 1.00 70.31 178 GLY A CA 1
ATOM 1311 C C . GLY A 1 178 ? 2.146 -30.809 4.856 1.00 70.31 178 GLY A C 1
ATOM 1312 O O . GLY A 1 178 ? 2.923 -30.195 4.132 1.00 70.31 178 GLY A O 1
ATOM 1313 N N . LEU A 1 179 ? 0.927 -31.209 4.469 1.00 85.19 179 LEU A N 1
ATOM 1314 C CA . LEU A 1 179 ? 0.350 -30.915 3.154 1.00 85.19 179 LEU A CA 1
ATOM 1315 C C . LEU A 1 179 ? -0.850 -29.976 3.295 1.00 85.19 179 LEU A C 1
ATOM 1317 O O . LEU A 1 179 ? -1.766 -30.257 4.077 1.00 85.19 179 LEU A O 1
ATOM 1321 N N . THR A 1 180 ? -0.842 -28.877 2.546 1.00 91.31 180 THR A N 1
ATOM 1322 C CA . THR A 1 180 ? -1.901 -27.859 2.578 1.00 91.31 180 THR A CA 1
ATOM 1323 C C . THR A 1 180 ? -2.264 -27.414 1.171 1.00 91.31 180 THR A C 1
ATOM 1325 O O . THR A 1 180 ? -1.346 -27.109 0.417 1.00 91.31 180 THR A O 1
ATOM 1328 N N . ASP A 1 181 ? -3.558 -27.298 0.873 1.00 92.25 181 ASP A N 1
ATOM 1329 C CA . ASP A 1 181 ? -4.098 -26.839 -0.413 1.00 92.25 181 ASP A CA 1
ATOM 1330 C C . ASP A 1 181 ? -4.716 -25.441 -0.311 1.00 92.25 181 ASP A C 1
ATOM 1332 O O . ASP A 1 181 ? -5.256 -25.070 0.735 1.00 92.25 181 ASP A O 1
ATOM 1336 N N . PHE A 1 182 ? -4.747 -24.704 -1.425 1.00 93.00 182 PHE A N 1
ATOM 1337 C CA . PHE A 1 182 ? -5.480 -23.441 -1.524 1.00 93.00 182 PHE A CA 1
ATOM 1338 C C . PHE A 1 182 ? -6.969 -23.686 -1.297 1.00 93.00 182 PHE A C 1
ATOM 1340 O O . PHE A 1 182 ? -7.604 -24.352 -2.113 1.00 93.00 182 PHE A O 1
ATOM 1347 N N . ALA A 1 183 ? -7.549 -23.097 -0.254 1.00 96.69 183 ALA A N 1
ATOM 1348 C CA . ALA A 1 183 ? -8.988 -23.159 -0.024 1.00 96.69 183 ALA A CA 1
ATOM 1349 C C . ALA A 1 183 ? -9.703 -21.977 -0.693 1.00 96.69 183 ALA A C 1
ATOM 1351 O O . ALA A 1 183 ? -9.266 -20.825 -0.575 1.00 96.69 183 ALA A O 1
ATOM 1352 N N . LEU A 1 184 ? -10.825 -22.258 -1.357 1.00 97.94 184 LEU A N 1
ATOM 1353 C CA . LEU A 1 184 ? -11.828 -21.282 -1.771 1.00 97.94 184 LEU A CA 1
ATOM 1354 C C . LEU A 1 184 ? -13.211 -21.777 -1.351 1.00 97.94 184 LEU A C 1
ATOM 1356 O O . LEU A 1 184 ? -13.716 -22.751 -1.902 1.00 97.94 184 LEU A O 1
ATOM 1360 N N . ILE A 1 185 ? -13.831 -21.082 -0.405 1.00 98.31 185 ILE A N 1
ATOM 1361 C CA . ILE A 1 185 ? -15.149 -21.429 0.131 1.00 98.31 185 ILE A CA 1
ATOM 1362 C C . ILE A 1 185 ? -16.117 -20.311 -0.234 1.00 98.31 185 ILE A C 1
ATOM 1364 O O . ILE A 1 185 ? -15.855 -19.146 0.076 1.00 98.31 185 ILE A O 1
ATOM 1368 N N . ARG A 1 186 ? -17.241 -20.648 -0.871 1.00 98.19 186 ARG A N 1
ATOM 1369 C CA . ARG A 1 186 ? -18.344 -19.711 -1.090 1.00 98.19 186 ARG A CA 1
ATOM 1370 C C . ARG A 1 186 ? -19.458 -19.990 -0.102 1.00 98.19 186 ARG A C 1
ATOM 1372 O O . ARG A 1 186 ? -19.931 -21.119 0.014 1.00 98.19 186 ARG A O 1
ATOM 1379 N N . THR A 1 187 ? -19.926 -18.936 0.545 1.00 98.44 187 THR A N 1
ATOM 1380 C CA . THR A 1 187 ? -21.053 -18.988 1.467 1.00 98.44 187 THR A CA 1
ATOM 1381 C C . THR A 1 187 ? -22.196 -18.100 1.003 1.00 98.44 187 THR A C 1
ATOM 1383 O O . THR A 1 187 ? -22.023 -17.207 0.165 1.00 98.44 187 THR A O 1
ATOM 1386 N N . ASP A 1 188 ? -23.379 -18.344 1.551 1.00 97.69 188 ASP A N 1
ATOM 1387 C CA . ASP A 1 188 ? -24.484 -17.400 1.490 1.00 97.69 188 ASP A CA 1
ATOM 1388 C C . ASP A 1 188 ? -24.329 -16.265 2.526 1.00 97.69 188 ASP A C 1
ATOM 1390 O O . ASP A 1 188 ? -23.314 -16.127 3.214 1.00 97.69 188 ASP A O 1
ATOM 1394 N N . ARG A 1 189 ? -25.351 -15.411 2.634 1.00 96.62 189 ARG A N 1
ATOM 1395 C CA . ARG A 1 189 ? -25.363 -14.253 3.549 1.00 96.62 189 ARG A CA 1
ATOM 1396 C C . ARG A 1 189 ? -25.361 -14.615 5.040 1.00 96.62 189 ARG A C 1
ATOM 1398 O O . ARG A 1 189 ? -25.040 -13.755 5.873 1.00 96.62 189 ARG A O 1
ATOM 1405 N N . ASP A 1 190 ? -25.751 -15.846 5.357 1.00 96.81 190 ASP A N 1
ATOM 1406 C CA . ASP A 1 190 ? -25.878 -16.400 6.705 1.00 96.81 190 ASP A CA 1
ATOM 1407 C C . ASP A 1 190 ? -24.656 -17.263 7.077 1.00 96.81 190 ASP A C 1
ATOM 1409 O O . ASP A 1 190 ? -24.568 -17.797 8.186 1.00 96.81 190 ASP A O 1
ATOM 1413 N N . GLY A 1 191 ? -23.672 -17.334 6.172 1.00 96.62 191 GLY A N 1
ATOM 1414 C CA . GLY A 1 191 ? -22.423 -18.060 6.359 1.00 96.62 191 GLY A CA 1
ATOM 1415 C C . GLY A 1 191 ? -22.545 -19.558 6.088 1.00 96.62 191 GLY A C 1
ATOM 1416 O O . GLY A 1 191 ? -21.611 -20.293 6.402 1.00 96.62 191 GLY A O 1
ATOM 1417 N N . GLU A 1 192 ? -23.661 -20.021 5.519 1.00 97.88 192 GLU A N 1
ATOM 1418 C CA . GLU A 1 192 ? -23.809 -21.416 5.109 1.00 97.88 192 GLU A CA 1
ATOM 1419 C C . GLU A 1 192 ? -23.020 -21.670 3.827 1.00 97.88 192 GLU A C 1
ATOM 1421 O O . GLU A 1 192 ? -23.052 -20.868 2.891 1.00 97.88 192 GLU A O 1
ATOM 1426 N N . VAL A 1 193 ? -22.300 -22.791 3.780 1.00 97.81 193 VAL A N 1
ATOM 1427 C CA . VAL A 1 193 ? -21.474 -23.154 2.625 1.00 97.81 193 VAL A CA 1
ATOM 1428 C C . VAL A 1 193 ? -22.372 -23.519 1.447 1.00 97.81 193 VAL A C 1
ATOM 1430 O O . VAL A 1 193 ? -23.212 -24.412 1.538 1.00 97.81 193 VAL A O 1
ATOM 1433 N N . LEU A 1 194 ? -22.166 -22.837 0.323 1.00 97.75 194 LEU A N 1
ATOM 1434 C CA . LEU A 1 194 ? -22.785 -23.174 -0.957 1.00 97.75 194 LEU A CA 1
ATOM 1435 C C . LEU A 1 194 ? -21.930 -24.184 -1.721 1.00 97.75 194 LEU A C 1
ATOM 1437 O O . LEU A 1 194 ? -22.465 -25.114 -2.323 1.00 97.75 194 LEU A O 1
ATOM 1441 N N . TRP A 1 195 ? -20.613 -23.981 -1.700 1.00 98.06 195 TRP A N 1
ATOM 1442 C CA . TRP A 1 195 ? -19.613 -24.905 -2.220 1.00 98.06 195 TRP A CA 1
ATOM 1443 C C . TRP A 1 195 ? -18.222 -24.544 -1.691 1.00 98.06 195 TRP A C 1
ATOM 1445 O O . TRP A 1 195 ? -17.965 -23.407 -1.283 1.00 98.06 195 TRP A O 1
ATOM 1455 N N . ASP A 1 196 ? -17.313 -25.507 -1.762 1.00 96.75 196 ASP A N 1
ATOM 1456 C CA . ASP A 1 196 ? -15.897 -25.366 -1.451 1.00 96.75 196 ASP A CA 1
ATOM 1457 C C . ASP A 1 196 ? -15.044 -26.050 -2.527 1.00 96.75 196 ASP A C 1
ATOM 1459 O O . ASP A 1 196 ? -15.430 -27.057 -3.125 1.00 96.75 196 ASP A O 1
ATOM 1463 N N . HIS A 1 197 ? -13.889 -25.453 -2.810 1.00 96.31 197 HIS A N 1
ATOM 1464 C CA . HIS A 1 197 ? -12.898 -25.977 -3.737 1.00 96.31 197 HIS A CA 1
ATOM 1465 C C . HIS A 1 197 ? -11.502 -25.862 -3.141 1.00 96.31 197 HIS A C 1
ATOM 1467 O O . HIS A 1 197 ? -11.146 -24.843 -2.542 1.00 96.31 197 HIS A O 1
ATOM 1473 N N . PHE A 1 198 ? -10.704 -26.899 -3.381 1.00 94.56 198 PHE A N 1
ATOM 1474 C CA . PHE A 1 198 ? -9.315 -26.984 -2.955 1.00 94.56 198 PHE A CA 1
ATOM 1475 C C . PHE A 1 198 ? -8.417 -27.128 -4.180 1.00 94.56 198 PHE A C 1
ATOM 1477 O O . PHE A 1 198 ? -8.665 -27.982 -5.035 1.00 94.56 198 PHE A O 1
ATOM 1484 N N . TYR A 1 199 ? -7.394 -26.282 -4.281 1.00 93.56 199 TYR A N 1
ATOM 1485 C CA . TYR A 1 199 ? -6.459 -26.283 -5.406 1.00 93.56 199 TYR A CA 1
ATOM 1486 C C . TYR A 1 199 ? -5.075 -26.671 -4.916 1.00 93.56 199 TYR A C 1
ATOM 1488 O O . TYR A 1 199 ? -4.497 -25.995 -4.067 1.00 93.56 199 TYR A O 1
ATOM 1496 N N . ASN A 1 200 ? -4.552 -27.742 -5.498 1.00 90.50 200 ASN A N 1
ATOM 1497 C CA . ASN A 1 200 ? -3.219 -28.240 -5.221 1.00 90.50 200 ASN A CA 1
ATOM 1498 C C . ASN A 1 200 ? -2.295 -27.921 -6.403 1.00 90.50 200 ASN A C 1
ATOM 1500 O O . ASN A 1 200 ? -2.600 -28.246 -7.557 1.00 90.50 200 ASN A O 1
ATOM 1504 N N . TYR A 1 201 ? -1.169 -27.290 -6.101 1.00 85.94 201 TYR A N 1
ATOM 1505 C CA . TYR A 1 201 ? -0.040 -27.107 -7.005 1.00 85.94 201 TYR A CA 1
ATOM 1506 C C . TYR A 1 201 ? 1.237 -27.739 -6.439 1.00 85.94 201 TYR A C 1
ATOM 1508 O O . TYR A 1 201 ? 2.058 -28.248 -7.208 1.00 85.94 201 TYR A O 1
ATOM 1516 N N . GLY A 1 202 ? 1.408 -27.721 -5.116 1.00 85.19 202 GLY A N 1
ATOM 1517 C CA . GLY A 1 202 ? 2.577 -28.253 -4.431 1.00 85.19 202 GLY A CA 1
ATOM 1518 C C . GLY A 1 202 ? 2.249 -28.947 -3.112 1.00 85.19 202 GLY A C 1
ATOM 1519 O O . GLY A 1 202 ? 1.138 -29.418 -2.885 1.00 85.19 202 GLY A O 1
ATOM 1520 N N . ASP A 1 203 ? 3.257 -29.045 -2.245 1.00 87.19 203 ASP A N 1
ATOM 1521 C CA . ASP A 1 203 ? 3.077 -29.591 -0.897 1.00 87.19 203 ASP A CA 1
ATOM 1522 C C . ASP A 1 203 ? 2.390 -28.565 0.009 1.00 87.19 203 ASP A C 1
ATOM 1524 O O . ASP A 1 203 ? 1.626 -28.930 0.900 1.00 87.19 203 ASP A O 1
ATOM 1528 N N . GLN A 1 204 ? 2.672 -27.275 -0.201 1.00 91.25 204 GLN A N 1
ATOM 1529 C CA . GLN A 1 204 ? 2.053 -26.199 0.565 1.00 91.25 204 GLN A CA 1
ATOM 1530 C C . GLN A 1 204 ? 1.535 -25.113 -0.354 1.00 91.25 204 GLN A C 1
ATOM 1532 O O . GLN A 1 204 ? 2.316 -24.505 -1.073 1.00 91.25 204 GLN A O 1
ATOM 1537 N N . ASP A 1 205 ? 0.242 -24.843 -0.262 1.00 93.31 205 ASP A N 1
ATOM 1538 C CA . ASP A 1 205 ? -0.515 -23.919 -1.088 1.00 93.31 205 ASP A CA 1
ATOM 1539 C C . ASP A 1 205 ? -1.376 -23.028 -0.179 1.00 93.31 205 ASP A C 1
ATOM 1541 O O . ASP A 1 205 ? -2.307 -23.496 0.474 1.00 93.31 205 ASP A O 1
ATOM 1545 N N . TRP A 1 206 ? -1.016 -21.748 -0.058 1.00 94.62 206 TRP A N 1
ATOM 1546 C CA . TRP A 1 206 ? -1.592 -20.837 0.937 1.00 94.62 206 TRP A CA 1
ATOM 1547 C C . TRP A 1 206 ? -2.221 -19.610 0.294 1.00 94.62 206 TRP A C 1
ATOM 1549 O O . TRP A 1 206 ? -1.501 -18.720 -0.158 1.00 94.62 206 TRP A O 1
ATOM 1559 N N . GLY A 1 207 ? -3.550 -19.494 0.361 1.00 96.00 207 GLY A N 1
ATOM 1560 C CA . GLY A 1 207 ? -4.261 -18.273 -0.018 1.00 96.00 207 GLY A CA 1
ATOM 1561 C C . GLY A 1 207 ? -4.159 -17.185 1.028 1.00 96.00 207 GLY A C 1
ATOM 1562 O O . GLY A 1 207 ? -4.478 -17.406 2.191 1.00 96.00 207 GLY A O 1
ATOM 1563 N N . LYS A 1 208 ? -3.697 -16.001 0.616 1.00 94.31 208 LYS A N 1
ATOM 1564 C CA . LYS A 1 208 ? -3.473 -14.850 1.500 1.00 94.31 208 LYS A CA 1
ATOM 1565 C C . LYS A 1 208 ? -4.450 -13.713 1.258 1.00 94.31 208 LYS A C 1
ATOM 1567 O O . LYS A 1 208 ? -4.907 -13.110 2.222 1.00 94.31 208 LYS A O 1
ATOM 1572 N N . ALA A 1 209 ? -4.808 -13.459 0.005 1.00 94.12 209 ALA A N 1
ATOM 1573 C CA . ALA A 1 209 ? -5.762 -12.420 -0.355 1.00 94.12 209 ALA A CA 1
ATOM 1574 C C . ALA A 1 209 ? -6.647 -12.860 -1.519 1.00 94.12 209 ALA A C 1
ATOM 1576 O O . ALA A 1 209 ? -6.223 -13.627 -2.381 1.00 94.12 209 ALA A O 1
ATOM 1577 N N . ILE A 1 210 ? -7.872 -12.342 -1.549 1.00 95.50 210 ILE A N 1
ATOM 1578 C CA . ILE A 1 210 ? -8.886 -12.644 -2.559 1.00 95.50 210 ILE A CA 1
ATOM 1579 C C . ILE A 1 210 ? -9.578 -11.358 -3.001 1.00 95.50 210 ILE A C 1
ATOM 1581 O O . ILE A 1 210 ? -9.873 -10.488 -2.183 1.00 95.50 210 ILE A O 1
ATOM 1585 N N . VAL A 1 211 ? -9.881 -11.266 -4.295 1.00 94.31 211 VAL A N 1
ATOM 1586 C CA . VAL A 1 211 ? -10.765 -10.246 -4.859 1.00 94.31 211 VAL A CA 1
ATOM 1587 C C . VAL A 1 211 ? -11.856 -10.910 -5.700 1.00 94.31 211 VAL A C 1
ATOM 1589 O O . VAL A 1 211 ? -11.585 -11.809 -6.500 1.00 94.31 211 VAL A O 1
ATOM 1592 N N . ALA A 1 212 ? -13.101 -10.459 -5.518 1.00 94.81 212 ALA A N 1
ATOM 1593 C CA . ALA A 1 212 ? -14.187 -10.767 -6.441 1.00 94.81 212 ALA A CA 1
ATOM 1594 C C . ALA A 1 212 ? -13.932 -9.998 -7.742 1.00 94.81 212 ALA A C 1
ATOM 1596 O O . ALA A 1 212 ? -13.930 -8.765 -7.760 1.00 94.81 212 ALA A O 1
ATOM 1597 N N . ALA A 1 213 ? -13.651 -10.728 -8.814 1.00 94.00 213 ALA A N 1
ATOM 1598 C CA . ALA A 1 213 ? -13.306 -10.145 -10.096 1.00 94.00 213 ALA A CA 1
ATOM 1599 C C . ALA A 1 213 ? -14.552 -9.573 -10.788 1.00 94.00 213 ALA A C 1
ATOM 1601 O O . ALA A 1 213 ? -15.662 -10.091 -10.657 1.00 94.00 213 ALA A O 1
ATOM 1602 N N . ARG A 1 214 ? -14.361 -8.515 -11.584 1.00 91.94 214 ARG A N 1
ATOM 1603 C CA . ARG A 1 214 ? -15.433 -7.864 -12.366 1.00 91.94 214 ARG A CA 1
ATOM 1604 C C . ARG A 1 214 ? -16.172 -8.799 -13.328 1.00 91.94 214 ARG A C 1
ATOM 1606 O O . ARG A 1 214 ? -17.303 -8.508 -13.702 1.00 91.94 214 ARG A O 1
ATOM 1613 N N . ASP A 1 215 ? -15.547 -9.905 -13.728 1.00 91.31 215 ASP A N 1
ATOM 1614 C CA . ASP A 1 215 ? -16.153 -10.936 -14.578 1.00 91.31 215 ASP A CA 1
ATOM 1615 C C . ASP A 1 215 ? -17.052 -11.922 -13.804 1.00 91.31 215 ASP A C 1
ATOM 1617 O O . ASP A 1 215 ? -17.599 -12.853 -14.393 1.00 91.31 215 ASP A O 1
ATOM 1621 N N . GLY A 1 216 ? -17.221 -11.715 -12.495 1.00 91.62 216 GLY A N 1
ATOM 1622 C CA . GLY A 1 216 ? -18.017 -12.559 -11.609 1.00 91.62 216 GLY A CA 1
ATOM 1623 C C . GLY A 1 216 ? -17.266 -13.763 -11.036 1.00 91.62 216 GLY A C 1
ATOM 1624 O O . GLY A 1 216 ? -17.884 -14.554 -10.328 1.00 91.62 216 GLY A O 1
ATOM 1625 N N . GLY A 1 217 ? -15.971 -13.920 -11.337 1.00 96.00 217 GLY A N 1
ATOM 1626 C CA . GLY A 1 217 ? -15.101 -14.943 -10.753 1.00 96.00 217 GLY A CA 1
ATOM 1627 C C . GLY A 1 217 ? -14.265 -14.452 -9.570 1.00 96.00 217 GLY A C 1
ATOM 1628 O O . GLY A 1 217 ? -14.537 -13.403 -8.987 1.00 96.00 217 GLY A O 1
ATOM 1629 N N . PHE A 1 218 ? -13.209 -15.197 -9.232 1.00 97.19 218 PHE A N 1
ATOM 1630 C CA . PHE A 1 218 ? -12.316 -14.872 -8.112 1.00 97.19 218 PHE A CA 1
ATOM 1631 C C . PHE A 1 218 ? -10.856 -14.890 -8.536 1.00 97.19 218 PHE A C 1
ATOM 1633 O O . PHE A 1 218 ? -10.424 -15.836 -9.190 1.00 97.19 218 PHE A O 1
ATOM 1640 N N . ALA A 1 219 ? -10.094 -13.875 -8.130 1.00 95.94 219 ALA A N 1
ATOM 1641 C CA . ALA A 1 219 ? -8.639 -13.886 -8.223 1.00 95.94 219 ALA A CA 1
ATOM 1642 C C . ALA A 1 219 ? -8.042 -13.932 -6.816 1.00 95.94 219 ALA A C 1
ATOM 1644 O O . ALA A 1 219 ? -8.442 -13.162 -5.939 1.00 95.94 219 ALA A O 1
ATOM 1645 N N . ILE A 1 220 ? -7.106 -14.850 -6.600 1.00 95.62 220 ILE A N 1
ATOM 1646 C CA . ILE A 1 220 ? -6.548 -15.143 -5.282 1.00 95.62 220 ILE A CA 1
ATOM 1647 C C . ILE A 1 220 ? -5.029 -15.127 -5.392 1.00 95.62 220 ILE A C 1
ATOM 1649 O O . ILE A 1 220 ? -4.476 -15.759 -6.290 1.00 95.62 220 ILE A O 1
ATOM 1653 N N . ALA A 1 221 ? -4.372 -14.412 -4.481 1.00 94.19 221 ALA A N 1
ATOM 1654 C CA . ALA A 1 221 ? -2.921 -14.392 -4.355 1.00 94.19 221 ALA A CA 1
ATOM 1655 C C . ALA A 1 221 ? -2.466 -15.065 -3.063 1.00 94.19 221 ALA A C 1
ATOM 1657 O O . ALA A 1 221 ? -3.138 -15.021 -2.027 1.00 94.19 221 ALA A O 1
ATOM 1658 N N . GLY A 1 222 ? -1.277 -15.644 -3.131 1.00 94.69 222 GLY A N 1
ATOM 1659 C CA . GLY A 1 222 ? -0.615 -16.263 -2.005 1.00 94.69 222 GLY A CA 1
ATOM 1660 C C . GLY A 1 222 ? 0.726 -16.841 -2.419 1.00 94.69 222 GLY A C 1
ATOM 1661 O O . GLY A 1 222 ? 1.464 -16.225 -3.193 1.00 94.69 222 GLY A O 1
ATOM 1662 N N . TRP A 1 223 ? 1.044 -18.027 -1.922 1.00 94.31 223 TRP A N 1
ATOM 1663 C CA . TRP A 1 223 ? 2.279 -18.714 -2.279 1.00 94.31 223 TRP A CA 1
ATOM 1664 C C . TRP A 1 223 ? 2.096 -20.226 -2.314 1.00 94.31 223 TRP A C 1
ATOM 1666 O O . TRP A 1 223 ? 1.203 -20.771 -1.666 1.00 94.31 223 TRP A O 1
ATOM 1676 N N . THR A 1 224 ? 2.950 -20.874 -3.097 1.00 94.25 224 THR A N 1
ATOM 1677 C CA . THR A 1 224 ? 3.048 -22.325 -3.216 1.00 94.25 224 THR A CA 1
ATOM 1678 C C . THR A 1 224 ? 4.484 -22.776 -2.962 1.00 94.25 224 THR A C 1
ATOM 1680 O O . THR A 1 224 ? 5.426 -22.032 -3.232 1.00 94.25 224 THR A O 1
ATOM 1683 N N . SER A 1 225 ? 4.692 -23.989 -2.464 1.00 91.12 225 SER A N 1
ATOM 1684 C CA . SER A 1 225 ? 6.006 -24.632 -2.458 1.00 91.12 225 SER A CA 1
ATOM 1685 C C . SER A 1 225 ? 5.889 -26.092 -2.8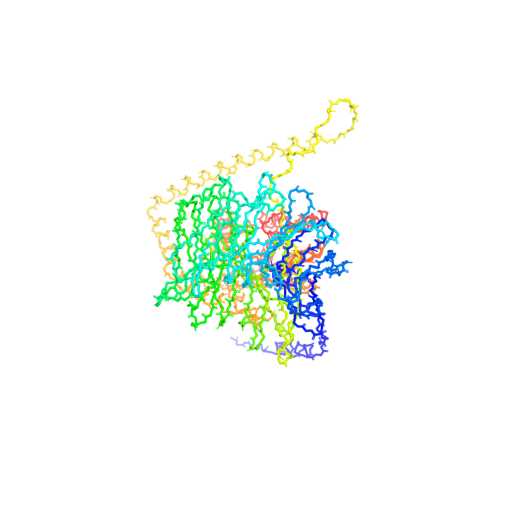76 1.00 91.12 225 SER A C 1
ATOM 1687 O O . SER A 1 225 ? 4.932 -26.786 -2.538 1.00 91.12 225 SER A O 1
ATOM 1689 N N . THR A 1 226 ? 6.877 -26.563 -3.632 1.00 85.19 226 THR A N 1
ATOM 1690 C CA . THR A 1 226 ? 7.001 -27.971 -4.031 1.00 85.19 226 THR A CA 1
ATOM 1691 C C . THR A 1 226 ? 8.208 -28.589 -3.328 1.00 85.19 226 THR A C 1
ATOM 1693 O O . THR A 1 226 ? 9.163 -27.868 -3.016 1.00 85.19 226 THR A O 1
ATOM 1696 N N . PRO A 1 227 ? 8.211 -29.908 -3.075 1.00 80.31 227 PRO A N 1
ATOM 1697 C CA . PRO A 1 227 ? 9.252 -30.524 -2.267 1.00 80.31 227 PRO A CA 1
ATOM 1698 C C . PRO A 1 227 ? 10.638 -30.319 -2.886 1.00 80.31 227 PRO A C 1
ATOM 1700 O O . PRO A 1 227 ? 10.882 -30.624 -4.056 1.00 80.31 227 PRO A O 1
ATOM 1703 N N . GLY A 1 228 ? 11.560 -29.786 -2.080 1.00 76.38 228 GLY A N 1
ATOM 1704 C CA . GLY A 1 228 ? 12.924 -29.468 -2.507 1.00 76.38 228 GLY A CA 1
ATOM 1705 C C . GLY A 1 228 ? 13.051 -28.208 -3.370 1.00 76.38 228 GLY A C 1
ATOM 1706 O O . GLY A 1 228 ? 14.104 -28.011 -3.978 1.00 76.38 228 GLY A O 1
ATOM 1707 N N . ARG A 1 229 ? 12.010 -27.367 -3.443 1.00 81.38 229 ARG A N 1
ATOM 1708 C CA . ARG A 1 229 ? 12.043 -26.061 -4.111 1.00 81.38 229 ARG A CA 1
ATOM 1709 C C . ARG A 1 229 ? 11.668 -24.932 -3.159 1.00 81.38 229 ARG A C 1
ATOM 1711 O O . ARG A 1 229 ? 10.969 -25.136 -2.173 1.00 81.38 229 ARG A O 1
ATOM 1718 N N . ASN A 1 230 ? 12.125 -23.743 -3.522 1.00 86.19 230 ASN A N 1
ATOM 1719 C CA . ASN A 1 230 ? 11.814 -22.502 -2.832 1.00 86.19 230 ASN A CA 1
ATOM 1720 C C . ASN A 1 230 ? 10.350 -22.094 -3.046 1.00 86.19 230 ASN A C 1
ATOM 1722 O O . ASN A 1 230 ? 9.729 -22.486 -4.041 1.00 86.19 230 ASN A O 1
ATOM 1726 N N . ALA A 1 231 ? 9.810 -21.321 -2.105 1.00 90.19 231 ALA A N 1
ATOM 1727 C CA . ALA A 1 231 ? 8.456 -20.793 -2.167 1.00 90.19 231 ALA A CA 1
ATOM 1728 C C . ALA A 1 231 ? 8.278 -19.882 -3.390 1.00 90.19 231 ALA A C 1
ATOM 1730 O O . ALA A 1 231 ? 9.166 -19.115 -3.766 1.00 90.19 231 ALA A O 1
ATOM 1731 N N . GLN A 1 232 ? 7.118 -19.976 -4.024 1.00 92.56 232 GLN A N 1
ATOM 1732 C CA . GLN A 1 232 ? 6.774 -19.251 -5.238 1.00 92.56 232 GLN A CA 1
ATOM 1733 C C . GLN A 1 232 ? 5.519 -18.428 -4.986 1.00 92.56 232 GLN A C 1
ATOM 1735 O O . GLN A 1 232 ? 4.518 -18.966 -4.508 1.00 92.56 232 GLN A O 1
ATOM 1740 N N . ALA A 1 233 ? 5.534 -17.144 -5.340 1.00 91.62 233 ALA A N 1
ATOM 1741 C CA . ALA A 1 233 ? 4.316 -16.349 -5.335 1.00 91.62 233 ALA A CA 1
ATOM 1742 C C . ALA A 1 233 ? 3.315 -16.991 -6.301 1.00 91.62 233 ALA A C 1
ATOM 1744 O O . ALA A 1 233 ? 3.669 -17.360 -7.419 1.00 91.62 233 ALA A O 1
ATOM 1745 N N . TYR A 1 234 ? 2.069 -17.152 -5.876 1.00 92.88 234 TYR A N 1
ATOM 1746 C CA . TYR A 1 234 ? 1.104 -17.966 -6.602 1.00 92.88 234 TYR A CA 1
ATOM 1747 C C . TYR A 1 234 ? -0.223 -17.246 -6.757 1.00 92.88 234 TYR A C 1
ATOM 1749 O O . TYR A 1 234 ? -0.723 -16.638 -5.807 1.00 92.88 234 TYR A O 1
ATOM 1757 N N . ILE A 1 235 ? -0.776 -17.311 -7.968 1.00 93.75 235 ILE A N 1
ATOM 1758 C CA . ILE A 1 235 ? -2.053 -16.696 -8.315 1.00 93.75 235 ILE A CA 1
ATOM 1759 C C . ILE A 1 235 ? -2.943 -17.727 -8.984 1.00 93.75 235 ILE A C 1
ATOM 1761 O O . ILE A 1 235 ? -2.525 -18.399 -9.932 1.00 93.75 235 ILE A O 1
ATOM 1765 N N . ILE A 1 236 ? -4.191 -17.783 -8.529 1.00 95.31 236 ILE A N 1
ATOM 1766 C CA . ILE A 1 236 ? -5.258 -18.536 -9.182 1.00 95.31 236 ILE A CA 1
ATOM 1767 C C . ILE A 1 236 ? -6.394 -17.606 -9.584 1.00 95.31 236 ILE A C 1
ATOM 1769 O O . ILE A 1 236 ? -6.751 -16.676 -8.856 1.00 95.31 236 ILE A O 1
ATOM 1773 N N . LYS A 1 237 ? -6.971 -17.887 -10.750 1.00 96.81 237 LYS A N 1
ATOM 1774 C CA . LYS A 1 237 ? -8.194 -17.271 -11.249 1.00 96.81 237 LYS A CA 1
ATOM 1775 C C . LYS A 1 237 ? -9.228 -18.348 -11.498 1.00 96.81 237 LYS A C 1
ATOM 1777 O O . LYS A 1 237 ? -8.955 -19.345 -12.170 1.00 96.81 237 LYS A O 1
ATOM 1782 N N . THR A 1 238 ? -10.430 -18.113 -11.003 1.00 97.75 238 THR A N 1
ATOM 1783 C CA . THR A 1 238 ? -11.571 -19.012 -11.158 1.00 97.75 238 THR A CA 1
ATOM 1784 C C . THR A 1 238 ? -12.764 -18.272 -11.753 1.00 97.75 238 THR A C 1
ATOM 1786 O O . THR A 1 238 ? -12.799 -17.035 -11.787 1.00 97.75 238 THR A O 1
ATOM 1789 N N . ASP A 1 239 ? -13.740 -19.027 -12.250 1.00 96.94 239 ASP A N 1
ATOM 1790 C CA . ASP A 1 239 ? -15.078 -18.503 -12.520 1.00 96.94 239 ASP A CA 1
ATOM 1791 C C . ASP A 1 239 ? -15.894 -18.348 -11.216 1.00 96.94 239 ASP A C 1
ATOM 1793 O O . ASP A 1 239 ? -15.437 -18.683 -10.121 1.00 96.94 239 ASP A O 1
ATOM 1797 N N . GLY A 1 240 ? -17.123 -17.834 -11.315 1.00 95.50 240 GLY A N 1
ATOM 1798 C CA . GLY A 1 240 ? -17.991 -17.624 -10.148 1.00 95.50 240 GLY A CA 1
ATOM 1799 C C . GLY A 1 240 ? -18.490 -18.904 -9.466 1.00 95.50 240 GLY A C 1
ATOM 1800 O O . GLY A 1 240 ? -19.082 -18.826 -8.388 1.00 95.50 240 GLY A O 1
ATOM 1801 N N . ASN A 1 241 ? -18.265 -20.071 -10.074 1.00 96.88 241 ASN A N 1
ATOM 1802 C CA . ASN A 1 241 ? -18.546 -21.383 -9.496 1.00 96.88 241 ASN A CA 1
ATOM 1803 C C . ASN A 1 241 ? -17.284 -22.035 -8.918 1.00 96.88 241 ASN A C 1
ATOM 1805 O O . ASN A 1 241 ? -17.372 -23.165 -8.464 1.00 96.88 241 ASN A O 1
ATOM 1809 N N . GLY A 1 242 ? -16.129 -21.362 -8.962 1.00 96.12 242 GLY A N 1
ATOM 1810 C CA . GLY A 1 242 ? -14.862 -21.923 -8.507 1.00 96.12 242 GLY A CA 1
ATOM 1811 C C . GLY A 1 242 ? -14.219 -22.902 -9.493 1.00 96.12 242 GLY A C 1
ATOM 1812 O O . GLY A 1 242 ? -13.294 -23.616 -9.134 1.00 96.12 242 GLY A O 1
ATOM 1813 N N . ASN A 1 243 ? -14.628 -22.939 -10.762 1.00 96.56 243 ASN A N 1
ATOM 1814 C CA . ASN A 1 243 ? -13.848 -23.689 -11.743 1.00 96.56 243 ASN A CA 1
ATOM 1815 C C . ASN A 1 243 ? -12.573 -22.914 -12.073 1.00 96.56 243 ASN A C 1
ATOM 1817 O O . ASN A 1 243 ? -12.625 -21.724 -12.399 1.00 96.56 243 ASN A O 1
ATOM 1821 N N . LEU A 1 244 ? -11.428 -23.595 -12.020 1.00 96.25 244 LEU A N 1
ATOM 1822 C CA . LEU A 1 244 ? -10.140 -22.999 -12.350 1.00 96.25 244 LEU A CA 1
ATOM 1823 C C . LEU A 1 244 ? -10.110 -22.547 -13.818 1.00 96.25 244 LEU A C 1
ATOM 1825 O O . LEU A 1 244 ? -10.293 -23.353 -14.729 1.00 96.25 244 LEU A O 1
ATOM 1829 N N . GLN A 1 245 ? -9.836 -21.263 -14.043 1.00 95.69 245 GLN A N 1
ATOM 1830 C CA . GLN A 1 245 ? -9.597 -20.701 -15.374 1.00 95.69 245 GLN A CA 1
ATOM 1831 C C . GLN A 1 245 ? -8.106 -20.719 -15.701 1.00 95.69 245 GLN A C 1
ATOM 1833 O O . GLN A 1 245 ? -7.704 -21.180 -16.769 1.00 95.69 245 GLN A O 1
ATOM 1838 N N . TRP A 1 246 ? -7.278 -20.251 -14.768 1.00 94.94 246 TRP A N 1
ATOM 1839 C CA . TRP A 1 246 ? -5.828 -20.332 -14.876 1.00 94.94 246 TRP A CA 1
ATOM 1840 C C . TRP A 1 246 ? -5.163 -20.260 -13.502 1.00 94.94 246 TRP A C 1
ATOM 1842 O O . TRP A 1 246 ? -5.712 -19.717 -12.547 1.00 94.94 246 TRP A O 1
ATOM 1852 N N . GLN A 1 247 ? -3.946 -20.795 -13.428 1.00 94.06 247 GLN A N 1
ATOM 1853 C CA . GLN A 1 247 ? -3.056 -20.663 -12.277 1.00 94.06 247 GLN A CA 1
ATOM 1854 C C . GLN A 1 247 ? -1.617 -20.426 -12.726 1.00 94.06 247 GLN A C 1
ATOM 1856 O O . GLN A 1 247 ? -1.209 -20.885 -13.806 1.00 94.06 247 GLN A O 1
ATOM 1861 N N . ARG A 1 248 ? -0.855 -19.689 -11.916 1.00 91.75 248 ARG A N 1
ATOM 1862 C CA . ARG A 1 248 ? 0.530 -19.305 -12.203 1.00 91.75 248 ARG A CA 1
ATOM 1863 C C . ARG A 1 248 ? 1.346 -19.203 -10.918 1.00 91.75 248 ARG A C 1
ATOM 1865 O O . ARG A 1 248 ? 0.949 -18.501 -9.993 1.00 91.75 248 ARG A O 1
ATOM 1872 N N . ALA A 1 249 ? 2.498 -19.868 -10.909 1.00 90.56 249 ALA A N 1
ATOM 1873 C CA . ALA A 1 249 ? 3.541 -19.690 -9.908 1.00 90.56 249 ALA A CA 1
ATOM 1874 C C . ALA A 1 249 ? 4.660 -18.821 -10.493 1.00 90.56 249 ALA A C 1
ATOM 1876 O O . ALA A 1 249 ? 5.101 -19.045 -11.623 1.00 90.56 249 ALA A O 1
ATOM 1877 N N . TYR A 1 250 ? 5.107 -17.843 -9.721 1.00 86.56 250 TYR A N 1
ATOM 1878 C CA . TYR A 1 250 ? 6.140 -16.880 -10.067 1.00 86.56 250 TYR A CA 1
ATOM 1879 C C . TYR A 1 250 ? 7.286 -17.017 -9.074 1.00 86.56 250 TYR A C 1
ATOM 1881 O O . TYR A 1 250 ? 7.064 -17.269 -7.892 1.00 86.56 250 TYR A O 1
ATOM 1889 N N . HIS A 1 251 ? 8.514 -16.884 -9.558 1.00 81.44 251 HIS A N 1
ATOM 1890 C CA . HIS A 1 251 ? 9.698 -16.910 -8.716 1.00 81.44 251 HIS A CA 1
ATOM 1891 C C . HIS A 1 251 ? 10.727 -15.928 -9.256 1.00 81.44 251 HIS A C 1
ATOM 1893 O O . HIS A 1 251 ? 10.857 -15.760 -10.468 1.00 81.44 251 HIS A O 1
ATOM 1899 N N . TYR A 1 252 ? 11.521 -15.362 -8.355 1.00 74.88 252 TYR A N 1
ATOM 1900 C CA . TYR A 1 252 ? 12.596 -14.443 -8.696 1.00 74.88 252 TYR A CA 1
ATOM 1901 C C . TYR A 1 252 ? 13.937 -15.070 -8.324 1.00 74.88 252 TYR A C 1
ATOM 1903 O O . TYR A 1 252 ? 14.089 -15.570 -7.218 1.00 74.88 252 TYR A O 1
ATOM 1911 N N . ASP A 1 253 ? 14.871 -15.127 -9.274 1.00 73.81 253 ASP A N 1
ATOM 1912 C CA . ASP A 1 253 ? 16.241 -15.655 -9.107 1.00 73.81 253 ASP A CA 1
ATOM 1913 C C . ASP A 1 253 ? 16.365 -16.984 -8.330 1.00 73.81 253 ASP A C 1
ATOM 1915 O O . ASP A 1 253 ? 17.309 -17.248 -7.590 1.00 73.81 253 ASP A O 1
ATOM 1919 N N . SER A 1 254 ? 15.375 -17.861 -8.498 1.00 77.94 254 SER A N 1
ATOM 1920 C CA . SER A 1 254 ? 15.266 -19.129 -7.770 1.00 77.94 254 SER A CA 1
ATOM 1921 C C . SER A 1 254 ? 15.200 -18.998 -6.244 1.00 77.94 254 SER A C 1
ATOM 1923 O O . SER A 1 254 ? 15.411 -20.010 -5.591 1.00 77.94 254 SER A O 1
ATOM 1925 N N . SER A 1 255 ? 14.914 -17.833 -5.658 1.00 84.19 255 SER A N 1
ATOM 1926 C CA . SER A 1 255 ? 14.708 -17.660 -4.213 1.00 84.19 255 SER A CA 1
ATOM 1927 C C . SER A 1 255 ? 13.253 -17.847 -3.801 1.00 84.19 255 SER A C 1
ATOM 1929 O O . SER A 1 255 ? 12.356 -17.925 -4.642 1.00 84.19 255 SER A O 1
ATOM 1931 N N . ASP A 1 256 ? 13.019 -17.856 -2.489 1.00 87.69 256 ASP A N 1
ATOM 1932 C CA . ASP A 1 256 ? 11.666 -17.770 -1.956 1.00 87.69 256 ASP A CA 1
ATOM 1933 C C . ASP A 1 256 ? 11.011 -16.448 -2.369 1.00 87.69 256 ASP A C 1
ATOM 1935 O O . ASP A 1 256 ? 11.597 -15.374 -2.228 1.00 87.69 256 ASP A O 1
ATOM 1939 N N . THR A 1 257 ? 9.778 -16.539 -2.849 1.00 90.06 257 THR A N 1
ATOM 1940 C CA . THR A 1 257 ? 8.897 -15.419 -3.177 1.00 90.06 257 THR A CA 1
ATOM 1941 C C . THR A 1 257 ? 7.528 -15.689 -2.571 1.00 90.06 257 THR A C 1
ATOM 1943 O O . THR A 1 257 ? 6.997 -16.793 -2.676 1.00 90.06 257 THR A O 1
ATOM 1946 N N . TYR A 1 258 ? 6.948 -14.681 -1.926 1.00 91.44 258 TYR A N 1
ATOM 1947 C CA . TYR A 1 258 ? 5.676 -14.814 -1.222 1.00 91.44 258 TYR A CA 1
ATOM 1948 C C . TYR A 1 258 ? 4.708 -13.725 -1.672 1.00 91.44 258 TYR A C 1
ATOM 1950 O O . TYR A 1 258 ? 5.034 -12.544 -1.576 1.00 91.44 258 TYR A O 1
ATOM 1958 N N . GLY A 1 259 ? 3.512 -14.104 -2.129 1.00 90.50 259 GLY A N 1
ATOM 1959 C CA . GLY A 1 259 ? 2.415 -13.174 -2.408 1.00 90.50 259 GLY A CA 1
ATOM 1960 C C . GLY A 1 259 ? 1.522 -12.971 -1.183 1.00 90.50 259 GLY A C 1
ATOM 1961 O O . GLY A 1 259 ? 1.194 -13.934 -0.490 1.00 90.50 259 GLY A O 1
ATOM 1962 N N . TYR A 1 260 ? 1.116 -11.725 -0.922 1.00 90.00 260 TYR A N 1
ATOM 1963 C CA . TYR A 1 260 ? 0.280 -11.374 0.235 1.00 90.00 260 TYR A CA 1
ATOM 1964 C C . TYR A 1 260 ? -0.943 -10.531 -0.113 1.00 90.00 260 TYR A C 1
ATOM 1966 O O . TYR A 1 260 ? -1.991 -10.735 0.491 1.00 90.00 260 TYR A O 1
ATOM 1974 N N . GLY A 1 261 ? -0.830 -9.609 -1.068 1.00 89.56 261 GLY A N 1
ATOM 1975 C CA . GLY A 1 261 ? -1.919 -8.723 -1.475 1.00 89.56 261 GLY A CA 1
ATOM 1976 C C . GLY A 1 261 ? -2.222 -8.838 -2.963 1.00 89.56 261 GLY A C 1
ATOM 1977 O O . GLY A 1 261 ? -1.320 -9.085 -3.764 1.00 89.56 261 GLY A O 1
ATOM 1978 N N . ILE A 1 262 ? -3.484 -8.621 -3.339 1.00 91.38 262 ILE A N 1
ATOM 1979 C CA . ILE A 1 262 ? -3.939 -8.582 -4.734 1.00 91.38 262 ILE A CA 1
ATOM 1980 C C . ILE A 1 262 ? -4.977 -7.480 -4.937 1.00 91.38 262 ILE A C 1
ATOM 1982 O O . ILE A 1 262 ? -5.864 -7.284 -4.108 1.00 91.38 262 ILE A O 1
ATOM 1986 N N . VAL A 1 263 ? -4.879 -6.777 -6.063 1.00 90.62 263 VAL A N 1
ATOM 1987 C CA . VAL A 1 263 ? -5.862 -5.786 -6.504 1.00 90.62 263 VAL A CA 1
ATOM 1988 C C . VAL A 1 263 ? -6.143 -5.951 -7.995 1.00 90.62 263 VAL A C 1
ATOM 1990 O O . VAL A 1 263 ? -5.219 -6.097 -8.797 1.00 90.62 263 VAL A O 1
ATOM 1993 N N . GLN A 1 264 ? -7.422 -5.915 -8.372 1.00 91.50 264 GLN A N 1
ATOM 1994 C CA . GLN A 1 264 ? -7.816 -5.802 -9.775 1.00 91.50 264 GLN A CA 1
ATOM 1995 C C . GLN A 1 264 ? -7.697 -4.338 -10.220 1.00 91.50 264 GLN A C 1
ATOM 1997 O O . GLN A 1 264 ? -8.202 -3.436 -9.549 1.00 91.50 264 GLN A O 1
ATOM 2002 N N . VAL A 1 265 ? -7.022 -4.102 -11.342 1.00 88.81 265 VAL A N 1
ATOM 2003 C CA . VAL A 1 265 ? -6.747 -2.761 -11.885 1.00 88.81 265 VAL A CA 1
ATOM 2004 C C . VAL A 1 265 ? -7.671 -2.417 -13.062 1.00 88.81 265 VAL A C 1
ATOM 2006 O O . VAL A 1 265 ? -8.482 -3.229 -13.502 1.00 88.81 265 VAL A O 1
ATOM 2009 N N . GLU A 1 266 ? -7.611 -1.170 -13.543 1.00 83.44 266 GLU A N 1
ATOM 2010 C CA . GLU A 1 266 ? -8.554 -0.617 -14.531 1.00 83.44 266 GLU A CA 1
ATOM 2011 C C . GLU A 1 266 ? -8.618 -1.391 -15.854 1.00 83.44 266 GLU A C 1
ATOM 2013 O O . GLU A 1 266 ? -9.696 -1.476 -16.434 1.00 83.44 266 GLU A O 1
ATOM 2018 N N . ASP A 1 267 ? -7.509 -1.994 -16.292 1.00 83.88 267 ASP A N 1
ATOM 2019 C CA . ASP A 1 267 ? -7.402 -2.804 -17.518 1.00 83.88 267 ASP A CA 1
ATOM 2020 C C . ASP A 1 267 ? -7.920 -4.255 -17.356 1.00 83.88 267 ASP A C 1
ATOM 2022 O O . ASP A 1 267 ? -7.734 -5.098 -18.239 1.00 83.88 267 ASP A O 1
ATOM 2026 N N . ASP A 1 268 ? -8.601 -4.533 -16.240 1.00 86.88 268 ASP A N 1
ATOM 2027 C CA . ASP A 1 268 ? -9.049 -5.846 -15.757 1.00 86.88 268 ASP A CA 1
ATOM 2028 C C . ASP A 1 268 ? -7.911 -6.840 -15.460 1.00 86.88 268 ASP A C 1
ATOM 2030 O O . ASP A 1 268 ? -8.184 -8.003 -15.154 1.00 86.88 268 ASP A O 1
ATOM 2034 N N . GLY A 1 269 ? -6.653 -6.390 -15.511 1.00 90.69 269 GLY A N 1
ATOM 2035 C CA . GLY A 1 269 ? -5.506 -7.131 -15.003 1.00 90.69 269 GLY A CA 1
ATOM 2036 C C . GLY A 1 269 ? -5.422 -7.106 -13.478 1.00 90.69 269 GLY A C 1
ATOM 2037 O O . GLY A 1 269 ? -6.271 -6.538 -12.781 1.00 90.69 269 GLY A O 1
ATOM 2038 N N . TYR A 1 270 ? -4.355 -7.699 -12.951 1.00 92.25 270 TYR A N 1
ATOM 2039 C CA . TYR A 1 270 ? -4.124 -7.804 -11.512 1.00 92.25 270 TYR A CA 1
ATOM 2040 C C . TYR A 1 270 ? -2.721 -7.351 -11.150 1.00 92.25 270 TYR A C 1
ATOM 2042 O O . TYR A 1 270 ? -1.757 -7.618 -11.870 1.00 92.25 270 TYR A O 1
ATOM 2050 N N . ILE A 1 271 ? -2.613 -6.687 -10.003 1.00 90.56 271 ILE A N 1
ATOM 2051 C CA . ILE A 1 271 ? -1.336 -6.384 -9.368 1.00 90.56 271 ILE A CA 1
ATOM 2052 C C . ILE A 1 271 ? -1.295 -7.028 -8.014 1.00 90.56 271 ILE A C 1
ATOM 2054 O O . ILE A 1 271 ? -2.269 -6.998 -7.260 1.00 90.56 271 ILE A O 1
ATOM 2058 N N . PHE A 1 272 ? -0.132 -7.571 -7.711 1.00 87.75 272 PHE A N 1
ATOM 2059 C CA . PHE A 1 272 ? 0.130 -8.200 -6.444 1.00 87.75 272 PHE A CA 1
ATOM 2060 C C . PHE A 1 272 ? 1.354 -7.610 -5.772 1.00 87.75 272 PHE A C 1
ATOM 2062 O O . PHE A 1 272 ? 2.281 -7.124 -6.421 1.00 87.75 272 PHE A O 1
ATOM 2069 N N . GLY A 1 273 ? 1.301 -7.646 -4.446 1.00 88.50 273 GLY A N 1
ATOM 2070 C CA . GLY A 1 273 ? 2.373 -7.238 -3.558 1.00 88.50 273 GLY A CA 1
ATOM 2071 C C . GLY A 1 273 ? 2.797 -8.400 -2.671 1.00 88.50 273 GLY A C 1
ATOM 2072 O O . GLY A 1 273 ? 1.991 -9.262 -2.302 1.00 88.50 273 GLY A O 1
ATOM 2073 N N . GLY A 1 274 ? 4.078 -8.413 -2.344 1.00 90.62 274 GLY A N 1
ATOM 2074 C CA . GLY A 1 274 ? 4.712 -9.448 -1.557 1.00 90.62 274 GLY A CA 1
ATOM 2075 C C . GLY A 1 274 ? 6.179 -9.129 -1.316 1.00 90.62 274 GLY A C 1
ATOM 2076 O O . GLY A 1 274 ? 6.605 -7.978 -1.450 1.00 90.62 274 GLY A O 1
ATOM 2077 N N . TYR A 1 275 ? 6.964 -10.152 -1.001 1.00 90.69 275 TYR A N 1
ATOM 2078 C CA . TYR A 1 275 ? 8.410 -10.018 -0.840 1.00 90.69 275 TYR A CA 1
ATOM 2079 C C . TYR A 1 275 ? 9.164 -11.223 -1.406 1.00 90.69 275 TYR A C 1
ATOM 2081 O O . TYR A 1 275 ? 8.599 -12.304 -1.595 1.00 90.69 275 TYR A O 1
ATOM 2089 N N . THR A 1 276 ? 10.450 -11.022 -1.678 1.00 91.06 276 THR A N 1
ATOM 2090 C CA . THR A 1 276 ? 11.384 -12.038 -2.168 1.00 91.06 276 THR A CA 1
ATOM 2091 C C . THR A 1 276 ? 12.634 -12.089 -1.302 1.00 91.06 276 THR A C 1
ATOM 2093 O O . THR A 1 276 ? 13.096 -11.055 -0.836 1.00 91.06 276 THR A O 1
ATOM 2096 N N . ALA A 1 277 ? 13.199 -13.281 -1.110 1.00 85.94 277 ALA A N 1
ATOM 2097 C CA . ALA A 1 277 ? 14.481 -13.488 -0.434 1.00 85.94 277 ALA A CA 1
ATOM 2098 C C . ALA A 1 277 ? 15.709 -13.320 -1.359 1.00 85.94 277 ALA A C 1
ATOM 2100 O O . ALA A 1 277 ? 16.832 -13.571 -0.929 1.00 85.94 277 ALA A O 1
ATOM 2101 N N . ALA A 1 278 ? 15.515 -12.924 -2.622 1.00 79.94 278 ALA A N 1
ATOM 2102 C CA . ALA A 1 278 ? 16.592 -12.522 -3.534 1.00 79.94 278 ALA A CA 1
ATOM 2103 C C . ALA A 1 278 ? 16.608 -11.006 -3.731 1.00 79.94 278 ALA A C 1
ATOM 2105 O O . ALA A 1 278 ? 16.483 -10.504 -4.850 1.00 79.94 278 ALA A O 1
ATOM 2106 N N . GLY A 1 279 ? 16.747 -10.267 -2.634 1.00 72.12 279 GLY A N 1
ATOM 2107 C CA . GLY A 1 279 ? 17.014 -8.843 -2.720 1.00 72.12 279 GLY A CA 1
ATOM 2108 C C . GLY A 1 279 ? 18.380 -8.559 -3.342 1.00 72.12 279 GLY A C 1
ATOM 2109 O O . GLY A 1 279 ? 19.294 -9.385 -3.263 1.00 72.12 279 GLY A O 1
ATOM 2110 N N . GLU A 1 280 ? 18.552 -7.382 -3.946 1.00 68.44 280 GLU A N 1
ATOM 2111 C CA . GLU A 1 280 ? 19.778 -7.034 -4.696 1.00 68.44 280 GLU A CA 1
ATOM 2112 C C . GLU A 1 280 ? 21.062 -7.106 -3.838 1.00 68.44 280 GLU A C 1
ATOM 2114 O O . GLU A 1 280 ? 22.162 -7.294 -4.362 1.00 68.44 280 GLU A O 1
ATOM 2119 N N . ASN A 1 281 ? 20.920 -7.012 -2.510 1.00 67.00 281 ASN A N 1
ATOM 2120 C CA . ASN A 1 281 ? 22.003 -7.112 -1.526 1.00 67.00 281 ASN A CA 1
ATOM 2121 C C . ASN A 1 281 ? 22.094 -8.489 -0.830 1.00 67.00 281 ASN A C 1
ATOM 2123 O O . ASN A 1 281 ? 22.834 -8.635 0.144 1.00 67.00 281 ASN A O 1
ATOM 2127 N N . GLY A 1 282 ? 21.337 -9.490 -1.294 1.00 69.31 282 GLY A N 1
ATOM 2128 C CA . GLY A 1 282 ? 21.177 -10.792 -0.635 1.00 69.31 282 GLY A CA 1
ATOM 2129 C C . GLY A 1 282 ? 20.234 -10.779 0.578 1.00 69.31 282 GLY A C 1
ATOM 2130 O O . GLY A 1 282 ? 20.265 -11.722 1.367 1.00 69.31 282 GLY A O 1
ATOM 2131 N N . GLY A 1 283 ? 19.453 -9.704 0.746 1.00 81.56 283 GLY A N 1
ATOM 2132 C CA . GLY A 1 283 ? 18.417 -9.547 1.775 1.00 81.56 283 GLY A CA 1
ATOM 2133 C C . GLY A 1 283 ? 17.005 -9.804 1.241 1.00 81.56 283 GLY A C 1
ATOM 2134 O O . GLY A 1 283 ? 16.834 -10.376 0.165 1.00 81.56 283 GLY A O 1
ATOM 2135 N N . VAL A 1 284 ? 15.989 -9.382 1.992 1.00 87.25 284 VAL A N 1
ATOM 2136 C CA . VAL A 1 284 ? 14.580 -9.435 1.559 1.00 87.25 284 VAL A CA 1
ATOM 2137 C C . VAL A 1 284 ? 14.177 -8.135 0.865 1.00 87.25 284 VAL A C 1
ATOM 2139 O O . VAL A 1 284 ? 14.372 -7.082 1.450 1.00 87.25 284 VAL A O 1
ATOM 2142 N N . ASP A 1 285 ? 13.550 -8.203 -0.310 1.00 88.75 285 ASP A N 1
ATOM 2143 C CA . ASP A 1 285 ? 13.036 -7.026 -1.031 1.00 88.75 285 ASP A CA 1
ATOM 2144 C C . ASP A 1 285 ? 11.528 -7.140 -1.289 1.00 88.75 285 ASP A C 1
ATOM 2146 O O . ASP A 1 285 ? 10.977 -8.243 -1.378 1.00 88.75 285 ASP A O 1
ATOM 2150 N N . VAL A 1 286 ? 10.852 -6.005 -1.510 1.00 88.38 286 VAL A N 1
ATOM 2151 C CA . VAL A 1 286 ? 9.467 -6.004 -2.004 1.00 88.38 286 VAL A CA 1
ATOM 2152 C C . VAL A 1 286 ? 9.428 -6.670 -3.360 1.00 88.38 286 VAL A C 1
ATOM 2154 O O . VAL A 1 286 ? 10.246 -6.379 -4.228 1.00 88.38 286 VAL A O 1
ATOM 2157 N N . TYR A 1 287 ? 8.423 -7.504 -3.562 1.00 89.12 287 TYR A N 1
ATOM 2158 C CA . TYR A 1 287 ? 8.152 -8.174 -4.813 1.00 89.12 287 TYR A CA 1
ATOM 2159 C C . TYR A 1 287 ? 6.783 -7.753 -5.334 1.00 89.12 287 TYR A C 1
ATOM 2161 O O . TYR A 1 287 ? 5.774 -7.858 -4.632 1.00 89.12 287 TYR A O 1
ATOM 2169 N N . ALA A 1 288 ? 6.757 -7.251 -6.563 1.00 90.25 288 ALA A N 1
ATOM 2170 C CA . ALA A 1 288 ? 5.551 -6.794 -7.225 1.00 90.25 288 ALA A CA 1
ATOM 2171 C C . ALA A 1 288 ? 5.503 -7.331 -8.651 1.00 90.25 288 ALA A C 1
ATOM 2173 O O . ALA A 1 288 ? 6.476 -7.212 -9.399 1.00 90.25 288 ALA A O 1
ATOM 2174 N N . ILE A 1 289 ? 4.356 -7.863 -9.069 1.00 90.25 289 ILE A N 1
ATOM 2175 C CA . ILE A 1 289 ? 4.130 -8.135 -10.488 1.00 90.25 289 ILE A CA 1
ATOM 2176 C C . ILE A 1 289 ? 2.742 -7.685 -10.914 1.00 90.25 289 ILE A C 1
ATOM 2178 O O . ILE A 1 289 ? 1.792 -7.607 -10.128 1.00 90.25 289 ILE A O 1
ATOM 2182 N N . LYS A 1 290 ? 2.668 -7.363 -12.203 1.00 92.19 290 LYS A N 1
ATOM 2183 C CA . LYS A 1 290 ? 1.437 -7.105 -12.924 1.00 92.19 290 LYS A CA 1
ATOM 2184 C C . LYS A 1 290 ? 1.204 -8.189 -13.965 1.00 92.19 290 LYS A C 1
ATOM 2186 O O . LYS A 1 290 ? 2.099 -8.536 -14.743 1.00 92.19 290 LYS A O 1
ATOM 2191 N N . VAL A 1 291 ? -0.029 -8.675 -14.002 1.00 92.31 291 VAL A N 1
ATOM 2192 C CA . VAL A 1 291 ? -0.521 -9.628 -14.997 1.00 92.31 291 VAL A CA 1
ATOM 2193 C C . VAL A 1 291 ? -1.754 -9.073 -15.693 1.00 92.31 291 VAL A C 1
ATOM 2195 O O . VAL A 1 291 ? -2.477 -8.250 -15.127 1.00 92.31 291 VAL A O 1
ATOM 2198 N N . ASP A 1 292 ? -1.993 -9.510 -16.924 1.00 91.94 292 ASP A N 1
ATOM 2199 C CA . ASP A 1 292 ? -3.259 -9.242 -17.603 1.00 91.94 292 ASP A CA 1
ATOM 2200 C C . ASP A 1 292 ? -4.403 -10.115 -17.039 1.00 91.94 292 ASP A C 1
ATOM 2202 O O . ASP A 1 292 ? -4.221 -10.907 -16.109 1.00 91.94 292 ASP A O 1
ATOM 2206 N N . ARG A 1 293 ? -5.608 -9.962 -17.601 1.00 90.94 293 ARG A N 1
ATOM 2207 C CA . ARG A 1 293 ? -6.806 -10.711 -17.178 1.00 90.94 293 ARG A CA 1
ATOM 2208 C C . ARG A 1 293 ? -6.677 -12.235 -17.329 1.00 90.94 293 ARG A C 1
ATOM 2210 O O . ARG A 1 293 ? -7.360 -12.981 -16.628 1.00 90.94 293 ARG A O 1
ATOM 2217 N N . ASP A 1 294 ? -5.809 -12.683 -18.232 1.00 89.81 294 ASP A N 1
ATOM 2218 C CA . ASP A 1 294 ? -5.589 -14.086 -18.591 1.00 89.81 294 ASP A CA 1
ATOM 2219 C C . ASP A 1 294 ? -4.364 -14.677 -17.860 1.00 89.81 294 ASP A C 1
ATOM 2221 O O . ASP A 1 294 ? -3.974 -15.826 -18.086 1.00 89.81 294 ASP A O 1
ATOM 2225 N N . GLY A 1 295 ? -3.744 -13.894 -16.969 1.00 87.38 295 GLY A N 1
ATOM 2226 C CA . GLY A 1 295 ? -2.577 -14.296 -16.194 1.00 87.38 295 GLY A CA 1
ATOM 2227 C C . GLY A 1 295 ? -1.272 -14.265 -16.992 1.00 87.38 295 GLY A C 1
ATOM 2228 O O . GLY A 1 295 ? -0.281 -14.870 -16.564 1.00 87.38 295 GLY A O 1
ATOM 2229 N N . HIS A 1 296 ? -1.234 -13.597 -18.152 1.00 87.88 296 HIS A N 1
ATOM 2230 C CA . HIS A 1 296 ? 0.026 -13.347 -18.843 1.00 87.88 296 HIS A CA 1
ATOM 2231 C C . HIS A 1 296 ? 0.811 -12.264 -18.124 1.00 87.88 296 HIS A C 1
ATOM 2233 O O . HIS A 1 296 ? 0.285 -11.257 -17.649 1.00 87.88 296 HIS A O 1
ATOM 2239 N N . TRP A 1 297 ? 2.112 -12.495 -18.068 1.00 86.81 297 TRP A N 1
ATOM 2240 C CA . TRP A 1 297 ? 3.055 -11.601 -17.437 1.00 86.81 297 TRP A CA 1
ATOM 2241 C C . TRP A 1 297 ? 3.181 -10.291 -18.222 1.00 86.81 297 TRP A C 1
ATOM 2243 O O . TRP A 1 297 ? 3.476 -10.315 -19.417 1.00 86.81 297 TRP A O 1
ATOM 2253 N N . LEU A 1 298 ? 2.969 -9.158 -17.544 1.00 89.00 298 LEU A N 1
ATOM 2254 C CA . LEU A 1 298 ? 3.213 -7.828 -18.109 1.00 89.00 298 LEU A CA 1
ATOM 2255 C C . LEU A 1 298 ? 4.547 -7.269 -17.616 1.00 89.00 298 LEU A C 1
ATOM 2257 O O . LEU A 1 298 ? 5.379 -6.857 -18.422 1.00 89.00 298 LEU A O 1
ATOM 2261 N N . TRP A 1 299 ? 4.765 -7.278 -16.301 1.00 90.12 299 TRP A N 1
ATOM 2262 C CA . TRP A 1 299 ? 6.052 -6.932 -15.702 1.00 90.12 299 TRP A CA 1
ATOM 2263 C C . TRP A 1 299 ? 6.189 -7.523 -14.300 1.00 90.12 299 TRP A C 1
ATOM 2265 O O . TRP A 1 299 ? 5.199 -7.772 -13.620 1.00 90.12 299 TRP A O 1
ATOM 2275 N N . GLU A 1 300 ? 7.434 -7.726 -13.873 1.00 88.75 300 GLU A N 1
ATOM 2276 C CA . GLU A 1 300 ? 7.854 -8.124 -12.525 1.00 88.75 300 GLU A CA 1
ATOM 2277 C C . GLU A 1 300 ? 8.966 -7.184 -12.078 1.00 88.75 300 GLU A C 1
ATOM 2279 O O . GLU A 1 300 ? 9.837 -6.813 -12.874 1.00 88.75 300 GLU A O 1
ATOM 2284 N N . LYS A 1 301 ? 8.897 -6.765 -10.816 1.00 87.31 301 LYS A N 1
ATOM 2285 C CA . LYS A 1 301 ? 9.834 -5.835 -10.202 1.00 87.31 301 LYS A CA 1
ATOM 2286 C C . LYS A 1 301 ? 10.110 -6.259 -8.772 1.00 87.31 301 LYS A C 1
ATOM 2288 O O . LYS A 1 301 ? 9.196 -6.600 -8.021 1.00 87.31 301 LYS A O 1
ATOM 2293 N N . THR A 1 302 ? 11.373 -6.157 -8.393 1.00 86.44 302 THR A N 1
ATOM 2294 C CA . THR A 1 302 ? 11.768 -6.081 -6.996 1.00 86.44 302 THR A CA 1
ATOM 2295 C C . THR A 1 302 ? 12.021 -4.626 -6.632 1.00 86.44 302 THR A C 1
ATOM 2297 O O . THR A 1 302 ? 12.347 -3.789 -7.479 1.00 86.44 302 THR A O 1
ATOM 2300 N N . THR A 1 303 ? 11.789 -4.273 -5.377 1.00 78.81 303 THR A N 1
ATOM 2301 C CA . THR A 1 303 ? 12.114 -2.950 -4.854 1.00 78.81 303 THR A CA 1
ATOM 2302 C C . THR A 1 303 ? 12.676 -3.107 -3.454 1.00 78.81 303 THR A C 1
ATOM 2304 O O . THR A 1 303 ? 11.936 -3.357 -2.503 1.00 78.81 303 THR A O 1
ATOM 2307 N N . GLY A 1 304 ? 13.992 -2.954 -3.361 1.00 73.75 304 GLY A N 1
ATOM 2308 C CA . GLY A 1 304 ? 14.766 -3.027 -2.132 1.00 73.75 304 GLY A CA 1
ATOM 2309 C C . GLY A 1 304 ? 15.517 -1.742 -1.834 1.00 73.75 304 GLY A C 1
ATOM 2310 O O . GLY A 1 304 ? 15.748 -0.892 -2.698 1.00 73.75 304 GLY A O 1
ATOM 2311 N N . LEU A 1 305 ? 15.900 -1.613 -0.579 1.00 78.19 305 LEU A N 1
ATOM 2312 C CA . LEU A 1 305 ? 16.805 -0.628 -0.026 1.00 78.19 305 LEU A CA 1
ATOM 2313 C C . LEU A 1 305 ? 18.082 -1.364 0.423 1.00 78.19 305 LEU A C 1
ATOM 2315 O O . LEU A 1 305 ? 18.491 -2.373 -0.146 1.00 78.19 305 LEU A O 1
ATOM 2319 N N . ALA A 1 306 ? 18.807 -0.811 1.395 1.00 80.94 306 ALA A N 1
ATOM 2320 C CA . ALA A 1 306 ? 20.126 -1.320 1.773 1.00 80.94 306 ALA A CA 1
ATOM 2321 C C . ALA A 1 306 ? 20.100 -2.639 2.576 1.00 80.94 306 ALA A C 1
ATOM 2323 O O . ALA A 1 306 ? 21.154 -3.250 2.749 1.00 80.94 306 ALA A O 1
ATOM 2324 N N . LYS A 1 307 ? 18.948 -3.039 3.122 1.00 86.75 307 LYS A N 1
ATOM 2325 C CA . LYS A 1 307 ? 18.755 -4.216 3.984 1.00 86.75 307 LYS A CA 1
ATOM 2326 C C . LYS A 1 307 ? 17.397 -4.867 3.685 1.00 86.75 307 LYS A C 1
ATOM 2328 O O . LYS A 1 307 ? 16.889 -4.704 2.594 1.00 86.75 307 LYS A O 1
ATOM 2333 N N . ASP A 1 308 ? 16.829 -5.594 4.648 1.00 87.44 308 ASP A N 1
ATOM 2334 C CA . ASP A 1 308 ? 15.552 -6.283 4.488 1.00 87.44 308 ASP A CA 1
ATOM 2335 C C . ASP A 1 308 ? 14.363 -5.312 4.492 1.00 87.44 308 ASP A C 1
ATOM 2337 O O . ASP A 1 308 ? 14.179 -4.534 5.441 1.00 87.44 308 ASP A O 1
ATOM 2341 N N . ASP A 1 309 ? 13.519 -5.452 3.475 1.00 88.94 309 ASP A N 1
ATOM 2342 C CA . ASP A 1 309 ? 12.344 -4.658 3.157 1.00 88.94 309 ASP A CA 1
ATOM 2343 C C . ASP A 1 309 ? 11.170 -5.581 2.789 1.00 88.94 309 ASP A C 1
ATOM 2345 O O . ASP A 1 309 ? 11.146 -6.233 1.747 1.00 88.94 309 ASP A O 1
ATOM 2349 N N . TYR A 1 310 ? 10.160 -5.638 3.655 1.00 88.38 310 TYR A N 1
ATOM 2350 C CA . TYR A 1 310 ? 8.980 -6.478 3.458 1.00 88.38 310 TYR A CA 1
ATOM 2351 C C . TYR A 1 310 ? 7.822 -5.633 2.942 1.00 88.38 310 TYR A C 1
ATOM 2353 O O . TYR A 1 310 ? 7.408 -4.694 3.622 1.00 88.38 310 TYR A O 1
ATOM 2361 N N . GLY A 1 311 ? 7.259 -6.000 1.789 1.00 86.62 311 GLY A N 1
ATOM 2362 C CA . GLY A 1 311 ? 6.018 -5.440 1.252 1.00 86.62 311 GLY A CA 1
ATOM 2363 C C . GLY A 1 311 ? 4.882 -6.460 1.295 1.00 86.62 311 GLY A C 1
ATOM 2364 O O . GLY A 1 311 ? 5.114 -7.656 1.132 1.00 86.62 311 GLY A O 1
ATOM 2365 N N . PHE A 1 312 ? 3.649 -6.000 1.519 1.00 82.62 312 PHE A N 1
ATOM 2366 C CA . PHE A 1 312 ? 2.493 -6.904 1.634 1.00 82.62 312 PHE A CA 1
ATOM 2367 C C . PHE A 1 312 ? 1.363 -6.547 0.680 1.00 82.62 312 PHE A C 1
ATOM 2369 O O . PHE A 1 312 ? 0.887 -7.407 -0.051 1.00 82.62 312 PHE A O 1
ATOM 2376 N N . ASN A 1 313 ? 0.933 -5.285 0.660 1.00 79.94 313 ASN A N 1
ATOM 2377 C CA . ASN A 1 313 ? -0.214 -4.861 -0.143 1.00 79.94 313 ASN A CA 1
ATOM 2378 C C . ASN A 1 313 ? 0.186 -3.926 -1.272 1.00 79.94 313 ASN A C 1
ATOM 2380 O O . ASN A 1 313 ? 1.124 -3.144 -1.132 1.00 79.94 313 ASN A O 1
ATOM 2384 N N . ALA A 1 314 ? -0.582 -3.987 -2.358 1.00 82.06 314 ALA A N 1
ATOM 2385 C CA . ALA A 1 314 ? -0.493 -3.084 -3.492 1.00 82.06 314 ALA A CA 1
ATOM 2386 C C . ALA A 1 314 ? -1.793 -2.279 -3.606 1.00 82.06 314 ALA A C 1
ATOM 2388 O O . ALA A 1 314 ? -2.883 -2.848 -3.647 1.00 82.06 314 ALA A O 1
ATOM 2389 N N . ILE A 1 315 ? -1.686 -0.952 -3.672 1.00 80.19 315 ILE A N 1
ATOM 2390 C CA . ILE A 1 315 ? -2.831 -0.047 -3.813 1.00 80.19 315 ILE A CA 1
ATOM 2391 C C . ILE A 1 315 ? -2.634 0.823 -5.049 1.00 80.19 315 ILE A C 1
ATOM 2393 O O . ILE A 1 315 ? -1.577 1.425 -5.228 1.00 80.19 315 ILE A O 1
ATOM 2397 N N . SER A 1 316 ? -3.675 0.954 -5.871 1.00 79.12 316 SER A N 1
ATOM 2398 C CA . SER A 1 316 ? -3.686 1.929 -6.969 1.00 79.12 316 SER A CA 1
ATOM 2399 C C . SER A 1 316 ? -3.713 3.363 -6.427 1.00 79.12 316 SER A C 1
ATOM 2401 O O . SER A 1 316 ? -4.593 3.729 -5.637 1.00 79.12 316 SER A O 1
ATOM 2403 N N . TYR A 1 317 ? -2.758 4.190 -6.851 1.00 75.50 317 TYR A N 1
ATOM 2404 C CA . TYR A 1 317 ? -2.580 5.549 -6.344 1.00 75.50 317 TYR A CA 1
ATOM 2405 C C . TYR A 1 317 ? -2.067 6.504 -7.428 1.00 75.50 317 TYR A C 1
ATOM 2407 O O . TYR A 1 317 ? -0.921 6.415 -7.870 1.00 75.50 317 TYR A O 1
ATOM 2415 N N . GLY A 1 318 ? -2.913 7.461 -7.824 1.00 73.62 318 GLY A N 1
ATOM 2416 C CA . GLY A 1 318 ? -2.627 8.348 -8.953 1.00 73.62 318 GLY A CA 1
ATOM 2417 C C . GLY A 1 318 ? -2.424 7.544 -10.238 1.00 73.62 318 GLY A C 1
ATOM 2418 O O . GLY A 1 318 ? -3.209 6.651 -10.537 1.00 73.62 318 GLY A O 1
ATOM 2419 N N . ASP A 1 319 ? -1.337 7.827 -10.953 1.00 73.50 319 ASP A N 1
ATOM 2420 C CA . ASP A 1 319 ? -0.931 7.103 -12.161 1.00 73.50 319 ASP A CA 1
ATOM 2421 C C . ASP A 1 319 ? 0.015 5.931 -11.857 1.00 73.50 319 ASP A C 1
ATOM 2423 O O . ASP A 1 319 ? 0.907 5.654 -12.645 1.00 73.50 319 ASP A O 1
ATOM 2427 N N . GLY A 1 320 ? -0.096 5.267 -10.711 1.00 82.94 320 GLY A N 1
ATOM 2428 C CA . GLY A 1 320 ? 0.807 4.173 -10.360 1.00 82.94 320 GLY A CA 1
ATOM 2429 C C . GLY A 1 320 ? 0.333 3.394 -9.146 1.00 82.94 320 GLY A C 1
ATOM 2430 O O . GLY A 1 320 ? -0.868 3.341 -8.864 1.00 82.94 320 GLY A O 1
ATOM 2431 N N . TYR A 1 321 ? 1.279 2.797 -8.420 1.00 85.12 321 TYR A N 1
ATOM 2432 C CA . TYR A 1 321 ? 0.975 1.919 -7.290 1.00 85.12 321 TYR A CA 1
ATOM 2433 C C . TYR A 1 321 ? 1.764 2.297 -6.050 1.00 85.12 321 TYR A C 1
ATOM 2435 O O . TYR A 1 321 ? 2.888 2.794 -6.125 1.00 85.12 321 TYR A O 1
ATOM 2443 N N . VAL A 1 322 ? 1.170 2.047 -4.893 1.00 84.69 322 VAL A N 1
ATOM 2444 C CA . VAL A 1 322 ? 1.798 2.218 -3.590 1.00 84.69 322 VAL A CA 1
ATOM 2445 C C . VAL A 1 322 ? 1.846 0.869 -2.888 1.00 84.69 322 VAL A C 1
ATOM 2447 O O . VAL A 1 322 ? 0.828 0.185 -2.785 1.00 84.69 322 VAL A O 1
ATOM 2450 N N . PHE A 1 323 ? 3.030 0.521 -2.394 1.00 86.00 323 PHE A N 1
ATOM 2451 C CA . PHE A 1 323 ? 3.303 -0.688 -1.635 1.00 86.00 323 PHE A CA 1
ATOM 2452 C C . PHE A 1 323 ? 3.567 -0.323 -0.178 1.00 86.00 323 PHE A C 1
ATOM 2454 O O . PHE A 1 323 ? 4.438 0.498 0.117 1.00 86.00 323 PHE A O 1
ATOM 2461 N N . GLY A 1 324 ? 2.764 -0.897 0.717 1.00 87.31 324 GLY A N 1
ATOM 2462 C CA . GLY A 1 324 ? 2.916 -0.759 2.165 1.00 87.31 324 GLY A CA 1
ATOM 2463 C C . GLY A 1 324 ? 3.741 -1.898 2.743 1.00 87.31 324 GLY A C 1
ATOM 2464 O O . GLY A 1 324 ? 3.597 -3.050 2.322 1.00 87.31 324 GLY A O 1
ATOM 2465 N N . GLY A 1 325 ? 4.606 -1.563 3.695 1.00 90.19 325 GLY A N 1
ATOM 2466 C CA . GLY A 1 325 ? 5.571 -2.505 4.229 1.00 90.19 325 GLY A CA 1
ATOM 2467 C C . GLY A 1 325 ? 6.292 -2.016 5.473 1.00 90.19 325 GLY A C 1
ATOM 2468 O O . GLY A 1 325 ? 6.024 -0.931 5.984 1.00 90.19 325 GLY A O 1
ATOM 2469 N N . TYR A 1 326 ? 7.253 -2.808 5.935 1.00 90.88 326 TYR A N 1
ATOM 2470 C CA . TYR A 1 326 ? 8.215 -2.402 6.956 1.00 90.88 326 TYR A CA 1
ATOM 2471 C C . TYR A 1 326 ? 9.635 -2.782 6.534 1.00 90.88 326 TYR A C 1
ATOM 2473 O O . TYR A 1 326 ? 9.851 -3.746 5.805 1.00 90.88 326 TYR A O 1
ATOM 2481 N N . SER A 1 327 ? 10.610 -2.012 6.998 1.00 91.38 327 SER A N 1
ATOM 2482 C CA . SER A 1 327 ? 11.983 -2.056 6.514 1.00 91.38 327 SER A CA 1
ATOM 2483 C C . SER A 1 327 ? 12.975 -1.862 7.653 1.00 91.38 327 SER A C 1
ATOM 2485 O O . SER A 1 327 ? 12.761 -1.047 8.553 1.00 91.38 327 SER A O 1
ATOM 2487 N N . SER A 1 328 ? 14.077 -2.603 7.594 1.00 89.00 328 SER A N 1
ATOM 2488 C CA . SER A 1 328 ? 15.243 -2.440 8.472 1.00 89.00 328 SER A CA 1
ATOM 2489 C C . SER A 1 328 ? 16.300 -1.493 7.885 1.00 89.00 328 SER A C 1
ATOM 2491 O O . SER A 1 328 ? 17.344 -1.248 8.489 1.00 89.00 328 SER A O 1
ATOM 2493 N N . SER A 1 329 ? 16.049 -0.944 6.697 1.00 86.75 329 SER A N 1
ATOM 2494 C CA . SER A 1 329 ? 16.999 -0.114 5.951 1.00 86.75 329 SER A CA 1
ATOM 2495 C C . SER A 1 329 ? 17.088 1.323 6.472 1.00 86.75 329 SER A C 1
ATOM 2497 O O . SER A 1 329 ? 18.074 2.011 6.212 1.00 86.75 329 SER A O 1
ATOM 2499 N N . PHE A 1 330 ? 16.082 1.781 7.219 1.00 84.06 330 PHE A N 1
ATOM 2500 C CA . PHE A 1 330 ? 15.999 3.157 7.723 1.00 84.06 330 PHE A CA 1
ATOM 2501 C C . PHE A 1 330 ? 16.668 3.367 9.084 1.00 84.06 330 PHE A C 1
ATOM 2503 O O . PHE A 1 330 ? 16.947 4.505 9.452 1.00 84.06 330 PHE A O 1
ATOM 2510 N N . ASP A 1 331 ? 16.921 2.291 9.830 1.00 84.88 331 ASP A N 1
ATOM 2511 C CA . ASP A 1 331 ? 17.503 2.344 11.168 1.00 84.88 331 ASP A CA 1
ATOM 2512 C C . ASP A 1 331 ? 18.442 1.140 11.390 1.00 84.88 331 ASP A C 1
ATOM 2514 O O . ASP A 1 331 ? 18.181 0.038 10.904 1.00 84.88 331 ASP A O 1
ATOM 2518 N N . PRO A 1 332 ? 19.583 1.301 12.084 1.00 80.50 332 PRO A N 1
ATOM 2519 C CA . PRO A 1 332 ? 20.503 0.193 12.321 1.00 80.50 332 PRO A CA 1
ATOM 2520 C C . PRO A 1 332 ? 19.917 -0.950 13.164 1.00 80.50 332 PRO A C 1
ATOM 2522 O O . PRO A 1 332 ? 20.411 -2.070 13.033 1.00 80.50 332 PRO A O 1
ATOM 2525 N N . VAL A 1 333 ? 18.914 -0.681 14.006 1.00 81.94 333 VAL A N 1
ATOM 2526 C CA . VAL A 1 333 ? 18.370 -1.618 15.004 1.00 81.94 333 VAL A CA 1
ATOM 2527 C C . VAL A 1 333 ? 16.865 -1.841 14.831 1.00 81.94 333 VAL A C 1
ATOM 2529 O O . VAL A 1 333 ? 16.377 -2.943 15.079 1.00 81.94 333 VAL A O 1
ATOM 2532 N N . LEU A 1 334 ? 16.118 -0.811 14.432 1.00 85.88 334 LEU A N 1
ATOM 2533 C CA . LEU A 1 334 ? 14.656 -0.821 14.457 1.00 85.88 334 LEU A CA 1
ATOM 2534 C C . LEU A 1 334 ? 14.041 -1.125 13.088 1.00 85.88 334 LEU A C 1
ATOM 2536 O O . LEU A 1 334 ? 14.509 -0.655 12.054 1.00 85.88 334 LEU A O 1
ATOM 2540 N N . TRP A 1 335 ? 12.915 -1.838 13.094 1.00 90.25 335 TRP A N 1
ATOM 2541 C CA . TRP A 1 335 ? 12.053 -1.942 11.920 1.00 90.25 335 TRP A CA 1
ATOM 2542 C C . TRP A 1 335 ? 11.165 -0.703 11.829 1.00 90.25 335 TRP A C 1
ATOM 2544 O O . TRP A 1 335 ? 10.599 -0.264 12.835 1.00 90.25 335 TRP A O 1
ATOM 2554 N N . LYS A 1 336 ? 11.048 -0.136 10.629 1.00 90.12 336 LYS A N 1
ATOM 2555 C CA . LYS A 1 336 ? 10.230 1.045 10.355 1.00 90.12 336 LYS A CA 1
ATOM 2556 C C . LYS A 1 336 ? 9.173 0.731 9.297 1.00 90.12 336 LYS A C 1
ATOM 2558 O O . LYS A 1 336 ? 9.538 0.256 8.223 1.00 90.12 336 LYS A O 1
ATOM 2563 N N . PRO A 1 337 ? 7.888 1.028 9.545 1.00 91.12 337 PRO A N 1
ATOM 2564 C CA . PRO A 1 337 ? 6.868 1.060 8.511 1.00 91.12 337 PRO A CA 1
ATOM 2565 C C . PRO A 1 337 ? 7.301 2.004 7.402 1.00 91.12 337 PRO A C 1
ATOM 2567 O O . PRO A 1 337 ? 7.896 3.046 7.677 1.00 91.12 337 PRO A O 1
ATOM 2570 N N . TYR A 1 338 ? 6.995 1.678 6.159 1.00 89.25 338 TYR A N 1
ATOM 2571 C CA . TYR A 1 338 ? 7.293 2.544 5.036 1.00 89.25 338 TYR A CA 1
ATOM 2572 C C . TYR A 1 338 ? 6.286 2.359 3.902 1.00 89.25 338 TYR A C 1
ATOM 2574 O O . TYR A 1 338 ? 5.558 1.367 3.822 1.00 89.25 338 TYR A O 1
ATOM 2582 N N . LEU A 1 339 ? 6.243 3.361 3.031 1.00 87.56 339 LEU A N 1
ATOM 2583 C CA . LEU A 1 339 ? 5.552 3.307 1.752 1.00 87.56 339 LEU A CA 1
ATOM 2584 C C . LEU A 1 339 ? 6.574 3.407 0.629 1.00 87.56 339 LEU A C 1
ATOM 2586 O O . LEU A 1 339 ? 7.418 4.301 0.657 1.00 87.56 339 LEU A O 1
ATOM 2590 N N . ALA A 1 340 ? 6.444 2.557 -0.384 1.00 86.25 340 ALA A N 1
ATOM 2591 C CA . ALA A 1 340 ? 7.121 2.698 -1.669 1.00 86.25 340 ALA A CA 1
ATOM 2592 C C . ALA A 1 340 ? 6.096 3.041 -2.753 1.00 86.25 340 ALA A C 1
ATOM 2594 O O . ALA A 1 340 ? 5.058 2.392 -2.861 1.00 86.25 340 ALA A O 1
ATOM 2595 N N . ARG A 1 341 ? 6.365 4.065 -3.564 1.00 84.81 341 ARG A N 1
ATOM 2596 C CA . ARG A 1 341 ? 5.510 4.482 -4.680 1.00 84.81 341 ARG A CA 1
ATOM 2597 C C . ARG A 1 341 ? 6.178 4.156 -6.003 1.00 84.81 341 ARG A C 1
ATOM 2599 O O . ARG A 1 341 ? 7.337 4.497 -6.206 1.00 84.81 341 ARG A O 1
ATOM 2606 N N . THR A 1 342 ? 5.410 3.611 -6.930 1.00 84.25 342 THR A N 1
ATOM 2607 C CA . THR A 1 342 ? 5.836 3.242 -8.281 1.00 84.25 342 THR A CA 1
ATOM 2608 C C . THR A 1 342 ? 4.998 3.946 -9.349 1.00 84.25 342 THR A C 1
ATOM 2610 O O . THR A 1 342 ? 3.929 4.482 -9.043 1.00 84.25 342 THR A O 1
ATOM 2613 N N . ASP A 1 343 ? 5.484 3.973 -10.590 1.00 85.56 343 ASP A N 1
ATOM 2614 C CA . ASP A 1 343 ? 4.687 4.323 -11.776 1.00 85.56 343 ASP A CA 1
ATOM 2615 C C . ASP A 1 343 ? 3.825 3.131 -12.260 1.00 85.56 343 ASP A C 1
ATOM 2617 O O . ASP A 1 343 ? 3.806 2.069 -11.633 1.00 85.56 343 ASP A O 1
ATOM 2621 N N . ARG A 1 344 ? 3.085 3.284 -13.374 1.00 84.31 344 ARG A N 1
ATOM 2622 C CA . ARG A 1 344 ? 2.252 2.197 -13.952 1.00 84.31 344 ARG A CA 1
ATOM 2623 C C . ARG A 1 344 ? 3.058 0.981 -14.425 1.00 84.31 344 ARG A C 1
ATOM 2625 O O . ARG A 1 344 ? 2.488 -0.102 -14.577 1.00 84.31 344 ARG A O 1
ATOM 2632 N N . ASP A 1 345 ? 4.352 1.165 -14.654 1.00 85.38 345 ASP A N 1
ATOM 2633 C CA . ASP A 1 345 ? 5.278 0.138 -15.131 1.00 85.38 345 ASP A CA 1
ATOM 2634 C C . ASP A 1 345 ? 6.046 -0.519 -13.964 1.00 85.38 345 ASP A C 1
ATOM 2636 O O . ASP A 1 345 ? 6.961 -1.319 -14.179 1.00 85.38 345 ASP A O 1
ATOM 2640 N N . GLY A 1 346 ? 5.678 -0.180 -12.721 1.00 79.44 346 GLY A N 1
ATOM 2641 C CA . GLY A 1 346 ? 6.255 -0.732 -11.501 1.00 79.44 346 GLY A CA 1
ATOM 2642 C C . GLY A 1 346 ? 7.624 -0.153 -11.137 1.00 79.44 346 GLY A C 1
ATOM 2643 O O . GLY A 1 346 ? 8.275 -0.670 -10.234 1.00 79.44 346 GLY A O 1
ATOM 2644 N N . ASN A 1 347 ? 8.096 0.909 -11.801 1.00 84.88 347 ASN A N 1
ATOM 2645 C CA . ASN A 1 347 ? 9.381 1.517 -11.452 1.00 84.88 347 ASN A CA 1
ATOM 2646 C C . ASN A 1 347 ? 9.232 2.382 -10.197 1.00 84.88 347 ASN A C 1
ATOM 2648 O O . ASN A 1 347 ? 8.355 3.246 -10.135 1.00 84.88 347 ASN A O 1
ATOM 2652 N N . LEU A 1 348 ? 10.112 2.180 -9.212 1.00 83.62 348 LEU A N 1
ATOM 2653 C CA . LEU A 1 348 ? 10.158 2.973 -7.984 1.00 83.62 348 LEU A CA 1
ATOM 2654 C C . LEU A 1 348 ? 10.364 4.464 -8.302 1.00 83.62 348 LEU A C 1
ATOM 2656 O O . LEU A 1 348 ? 11.354 4.862 -8.914 1.00 83.62 348 LEU A O 1
ATOM 2660 N N . ILE A 1 349 ? 9.423 5.288 -7.848 1.00 83.44 349 ILE A N 1
ATOM 2661 C CA . ILE A 1 349 ? 9.463 6.749 -7.936 1.00 83.44 349 ILE A CA 1
ATOM 2662 C C . ILE A 1 349 ? 10.045 7.341 -6.652 1.00 83.44 349 ILE A C 1
ATOM 2664 O O . ILE A 1 349 ? 10.853 8.265 -6.717 1.00 83.44 349 ILE A O 1
ATOM 2668 N N . ASP A 1 350 ? 9.555 6.890 -5.493 1.00 81.12 350 ASP A N 1
ATOM 2669 C CA . ASP A 1 350 ? 9.874 7.472 -4.184 1.00 81.12 350 ASP A CA 1
ATOM 2670 C C . ASP A 1 350 ? 9.506 6.502 -3.048 1.00 81.12 350 ASP A C 1
ATOM 2672 O O . ASP A 1 350 ? 8.643 5.642 -3.234 1.00 81.12 350 ASP A O 1
ATOM 2676 N N . TYR A 1 351 ? 10.101 6.661 -1.868 1.00 85.81 351 TYR A N 1
ATOM 2677 C CA . TYR A 1 351 ? 9.760 5.888 -0.671 1.00 85.81 351 TYR A CA 1
ATOM 2678 C C . TYR A 1 351 ? 9.924 6.713 0.608 1.00 85.81 351 TYR A C 1
ATOM 2680 O O . TYR A 1 351 ? 10.727 7.642 0.666 1.00 85.81 351 TYR A O 1
ATOM 2688 N N . ARG A 1 352 ? 9.190 6.356 1.666 1.00 86.25 352 ARG A N 1
ATOM 2689 C CA . ARG A 1 352 ? 9.306 7.023 2.967 1.00 86.25 352 ARG A CA 1
ATOM 2690 C C . ARG A 1 352 ? 8.994 6.105 4.130 1.00 86.25 352 ARG A C 1
ATOM 2692 O O . ARG A 1 352 ? 7.963 5.439 4.121 1.00 86.25 352 ARG A O 1
ATOM 2699 N N . SER A 1 353 ? 9.843 6.161 5.153 1.00 88.94 353 SER A N 1
ATOM 2700 C CA . SER A 1 353 ? 9.602 5.538 6.450 1.00 88.94 353 SER A CA 1
ATOM 2701 C C . SER A 1 353 ? 8.764 6.403 7.384 1.00 88.94 353 SER A C 1
ATOM 2703 O O . SER A 1 353 ? 8.835 7.633 7.371 1.00 88.94 353 SER A O 1
ATOM 2705 N N . TYR A 1 354 ? 8.043 5.730 8.264 1.00 88.38 354 TYR A N 1
ATOM 2706 C CA . TYR A 1 354 ? 7.150 6.290 9.260 1.00 88.38 354 TYR A CA 1
ATOM 2707 C C . TYR A 1 354 ? 7.321 5.576 10.602 1.00 88.38 354 TYR A C 1
ATOM 2709 O O . TYR A 1 354 ? 8.140 4.668 10.748 1.00 88.38 354 TYR A O 1
ATOM 2717 N N . GLY A 1 355 ? 6.507 5.975 11.576 1.00 85.19 355 GLY A N 1
ATOM 2718 C CA . GLY A 1 355 ? 6.479 5.384 12.903 1.00 85.19 355 GLY A CA 1
ATOM 2719 C C . GLY A 1 355 ? 7.318 6.150 13.931 1.00 85.19 355 GLY A C 1
ATOM 2720 O O . GLY A 1 355 ? 8.013 7.114 13.604 1.00 85.19 355 GLY A O 1
ATOM 2721 N N . PRO A 1 356 ? 7.226 5.750 15.206 1.00 83.25 356 PRO A N 1
ATOM 2722 C CA . PRO A 1 356 ? 7.975 6.348 16.312 1.00 83.25 356 PRO A CA 1
ATOM 2723 C C . PRO A 1 356 ? 9.491 6.157 16.161 1.00 83.25 356 PRO A C 1
ATOM 2725 O O . PRO A 1 356 ? 9.947 5.151 15.625 1.00 83.25 356 PRO A O 1
ATOM 2728 N N . GLU A 1 357 ? 10.291 7.089 16.689 1.00 80.12 357 GLU A N 1
ATOM 2729 C CA . GLU A 1 357 ? 11.759 7.044 16.570 1.00 80.12 357 GLU A CA 1
ATOM 2730 C C . GLU A 1 357 ? 12.385 5.864 17.327 1.00 80.12 357 GLU A C 1
ATOM 2732 O O . GLU A 1 357 ? 13.242 5.188 16.771 1.00 80.12 357 GLU A O 1
ATOM 2737 N N . ASN A 1 358 ? 11.901 5.549 18.533 1.00 82.62 358 ASN A N 1
ATOM 2738 C CA . ASN A 1 358 ? 12.560 4.612 19.459 1.00 82.62 358 ASN A CA 1
ATOM 2739 C C . ASN A 1 358 ? 11.849 3.261 19.626 1.00 82.62 358 ASN A C 1
ATOM 2741 O O . ASN A 1 358 ? 12.197 2.491 20.517 1.00 82.62 358 ASN A O 1
ATOM 2745 N N . VAL A 1 359 ? 10.836 2.977 18.808 1.00 83.56 359 VAL A N 1
ATOM 2746 C CA . VAL A 1 359 ? 10.103 1.706 18.852 1.00 83.56 359 VAL A CA 1
ATOM 2747 C C . VAL A 1 359 ? 10.202 1.052 17.483 1.00 83.56 359 VAL A C 1
ATOM 2749 O O . VAL A 1 359 ? 10.073 1.718 16.453 1.00 83.56 359 VAL A O 1
ATOM 2752 N N . SER A 1 360 ? 10.485 -0.248 17.477 1.00 88.50 360 SER A N 1
ATOM 2753 C CA . SER A 1 360 ? 10.464 -1.050 16.259 1.00 88.50 360 SER A CA 1
ATOM 2754 C C . SER A 1 360 ? 9.010 -1.359 15.926 1.00 88.50 360 SER A C 1
ATOM 2756 O O . SER A 1 360 ? 8.251 -1.760 16.804 1.00 88.50 360 SER A O 1
ATOM 2758 N N . VAL A 1 361 ? 8.597 -1.144 14.682 1.00 89.56 361 VAL A N 1
ATOM 2759 C CA . VAL A 1 361 ? 7.211 -1.345 14.255 1.00 89.56 361 VAL A CA 1
ATOM 2760 C C . VAL A 1 361 ? 7.189 -2.146 12.962 1.00 89.56 361 VAL A C 1
ATOM 2762 O O . VAL A 1 361 ? 7.839 -1.796 11.976 1.00 89.56 361 VAL A O 1
ATOM 2765 N N . LYS A 1 362 ? 6.406 -3.225 12.968 1.00 88.31 362 LYS A N 1
ATOM 2766 C CA . LYS A 1 362 ? 6.152 -4.081 11.811 1.00 88.31 362 LYS A CA 1
ATOM 2767 C C . LYS A 1 362 ? 4.700 -3.900 11.387 1.00 88.31 362 LYS A C 1
ATOM 2769 O O . LYS A 1 362 ? 3.819 -4.643 11.803 1.00 88.31 362 LYS A O 1
ATOM 2774 N N . ALA A 1 363 ? 4.449 -2.863 10.592 1.00 82.19 363 ALA A N 1
ATOM 2775 C CA . ALA A 1 363 ? 3.128 -2.564 10.043 1.00 82.19 363 ALA A CA 1
ATOM 2776 C C . ALA A 1 363 ? 3.170 -2.650 8.520 1.00 82.19 363 ALA A C 1
ATOM 2778 O O . ALA A 1 363 ? 3.827 -1.841 7.873 1.00 82.19 363 ALA A O 1
ATOM 2779 N N . GLY A 1 364 ? 2.515 -3.673 7.971 1.00 66.81 364 GLY A N 1
ATOM 2780 C CA . GLY A 1 364 ? 2.601 -4.031 6.554 1.00 66.81 364 GLY A CA 1
ATOM 2781 C C . GLY A 1 364 ? 1.319 -3.802 5.755 1.00 66.81 364 GLY A C 1
ATOM 2782 O O . GLY A 1 364 ? 1.360 -3.727 4.527 1.00 66.81 364 GLY A O 1
ATOM 2783 N N . LEU A 1 365 ? 0.171 -3.682 6.425 1.00 65.12 365 LEU A N 1
ATOM 2784 C CA . LEU A 1 365 ? -1.107 -3.500 5.751 1.00 65.12 365 LEU A CA 1
ATOM 2785 C C . LEU A 1 365 ? -1.418 -2.018 5.593 1.00 65.12 365 LEU A C 1
ATOM 2787 O O . LEU A 1 365 ? -1.540 -1.310 6.589 1.00 65.12 365 LEU A O 1
ATOM 2791 N N . SER A 1 366 ? -1.603 -1.583 4.350 1.00 64.62 366 SER A N 1
ATOM 2792 C CA . SER A 1 366 ? -2.174 -0.285 4.020 1.00 64.62 366 SER A CA 1
ATOM 2793 C C . SER A 1 366 ? -3.601 -0.469 3.497 1.00 64.62 366 SER A C 1
ATOM 2795 O O . SER A 1 366 ? -3.859 -1.307 2.636 1.00 64.62 366 SER A O 1
ATOM 2797 N N . ILE A 1 367 ? -4.543 0.323 4.007 1.00 75.94 367 ILE A N 1
ATOM 2798 C CA . ILE A 1 367 ? -5.899 0.446 3.452 1.00 75.94 367 ILE A CA 1
ATOM 2799 C C . ILE A 1 367 ? -6.093 1.887 3.015 1.00 75.94 367 ILE A C 1
ATOM 2801 O O . ILE A 1 367 ? -5.748 2.813 3.750 1.00 75.94 367 ILE A O 1
ATOM 2805 N N . LYS A 1 368 ? -6.654 2.091 1.824 1.00 79.19 368 LYS A N 1
ATOM 2806 C CA . LYS A 1 368 ? -7.005 3.430 1.351 1.00 79.19 368 LYS A CA 1
ATOM 2807 C C . LYS A 1 368 ? -8.187 3.964 2.158 1.00 79.19 368 LYS A C 1
ATOM 2809 O O . LYS A 1 368 ? -9.215 3.299 2.269 1.00 79.19 368 LYS A O 1
ATOM 2814 N N . THR A 1 369 ? -8.055 5.164 2.705 1.00 81.50 369 THR A N 1
ATOM 2815 C CA . THR A 1 369 ? -9.125 5.814 3.470 1.00 81.50 369 THR A CA 1
ATOM 2816 C C . THR A 1 369 ? -9.978 6.706 2.565 1.00 81.50 369 THR A C 1
ATOM 2818 O O . THR A 1 369 ? -9.551 7.100 1.478 1.00 81.50 369 THR A O 1
ATOM 2821 N N . ALA A 1 370 ? -11.218 6.998 2.977 1.00 74.81 370 ALA A N 1
ATOM 2822 C CA . ALA A 1 370 ? -12.196 7.716 2.147 1.00 74.81 370 ALA A CA 1
ATOM 2823 C C . ALA A 1 370 ? -11.750 9.139 1.754 1.00 74.81 370 ALA A C 1
ATOM 2825 O O . ALA A 1 370 ? -12.132 9.654 0.708 1.00 74.81 370 ALA A O 1
ATOM 2826 N N . ASP A 1 371 ? -10.902 9.753 2.574 1.00 73.44 371 ASP A N 1
ATOM 2827 C CA . ASP A 1 371 ? -10.252 11.046 2.339 1.00 73.44 371 ASP A CA 1
ATOM 2828 C C . ASP A 1 371 ? -9.041 10.972 1.383 1.00 73.44 371 ASP A C 1
ATOM 2830 O O . ASP A 1 371 ? -8.349 11.969 1.179 1.00 73.44 371 ASP A O 1
ATOM 2834 N N . GLY A 1 372 ? -8.759 9.801 0.804 1.00 73.94 372 GLY A N 1
ATOM 2835 C CA . GLY A 1 372 ? -7.622 9.575 -0.088 1.00 73.94 372 GLY A CA 1
ATOM 2836 C C . GLY A 1 372 ? -6.286 9.335 0.624 1.00 73.94 372 GLY A C 1
ATOM 2837 O O . GLY A 1 372 ? -5.253 9.317 -0.047 1.00 73.94 372 GLY A O 1
ATOM 2838 N N . GLY A 1 373 ? -6.291 9.172 1.951 1.00 81.94 373 GLY A N 1
ATOM 2839 C CA . GLY A 1 373 ? -5.123 8.793 2.749 1.00 81.94 373 GLY A CA 1
ATOM 2840 C C . GLY A 1 373 ? -4.919 7.280 2.872 1.00 81.94 373 GLY A C 1
ATOM 2841 O O . GLY A 1 373 ? -5.470 6.490 2.099 1.00 81.94 373 GLY A O 1
ATOM 2842 N N . PHE A 1 374 ? -4.126 6.879 3.869 1.00 86.62 374 PHE A N 1
ATOM 2843 C CA . PHE A 1 374 ? -3.833 5.473 4.156 1.00 86.62 374 PHE A CA 1
ATOM 2844 C C . PHE A 1 374 ? -3.930 5.174 5.649 1.00 86.62 374 PHE A C 1
ATOM 2846 O O . PHE A 1 374 ? -3.500 5.976 6.474 1.00 86.62 374 PHE A O 1
ATOM 2853 N N . LEU A 1 375 ? -4.435 3.995 5.992 1.00 89.06 375 LEU A N 1
ATOM 2854 C CA . LEU A 1 375 ? -4.383 3.444 7.340 1.00 89.06 375 LEU A CA 1
ATOM 2855 C C . LEU A 1 375 ? -3.389 2.285 7.369 1.00 89.06 375 LEU A C 1
ATOM 2857 O O . LEU A 1 375 ? -3.503 1.367 6.561 1.00 89.06 375 LEU A O 1
ATOM 2861 N N . PHE A 1 376 ? -2.441 2.344 8.296 1.00 91.12 376 PHE A N 1
ATOM 2862 C CA . PHE A 1 376 ? -1.462 1.306 8.578 1.00 91.12 376 PHE A CA 1
ATOM 2863 C C . PHE A 1 376 ? -1.865 0.507 9.802 1.00 91.12 376 PHE A C 1
ATOM 2865 O O . PHE A 1 376 ? -2.188 1.103 10.828 1.00 91.12 376 PHE A O 1
ATOM 2872 N N . VAL A 1 377 ? -1.777 -0.817 9.703 1.00 93.00 377 VAL A N 1
ATOM 2873 C CA . VAL A 1 377 ? -2.011 -1.736 10.821 1.00 93.00 377 VAL A CA 1
ATOM 2874 C C . VAL A 1 377 ? -0.862 -2.735 10.921 1.00 93.00 377 VAL A C 1
ATOM 2876 O O . VAL A 1 377 ? -0.332 -3.211 9.912 1.00 93.00 377 VAL A O 1
ATOM 2879 N N . GLY A 1 378 ? -0.468 -3.033 12.153 1.00 92.75 378 GLY A N 1
ATOM 2880 C CA . GLY A 1 378 ? 0.484 -4.085 12.481 1.00 92.75 378 GLY A CA 1
ATOM 2881 C C . GLY A 1 378 ? 0.734 -4.127 13.973 1.00 92.75 378 GLY A C 1
ATOM 2882 O O . GLY A 1 378 ? -0.194 -3.953 14.766 1.00 92.75 378 GLY A O 1
ATOM 2883 N N . ASN A 1 379 ? 1.993 -4.307 14.359 1.00 91.88 379 ASN A N 1
ATOM 2884 C CA . ASN A 1 379 ? 2.376 -4.314 15.761 1.00 91.88 379 ASN A CA 1
ATOM 2885 C C . ASN A 1 379 ? 3.681 -3.571 16.042 1.00 91.88 379 ASN A C 1
ATOM 2887 O O . ASN A 1 379 ? 4.571 -3.460 15.191 1.00 91.88 379 ASN A O 1
ATOM 2891 N N . THR A 1 380 ? 3.795 -3.066 17.266 1.00 90.69 380 THR A N 1
ATOM 2892 C CA . THR A 1 380 ? 5.089 -2.724 17.846 1.00 90.69 380 THR A CA 1
ATOM 2893 C C . THR A 1 380 ? 5.843 -4.004 18.165 1.00 90.69 380 THR A C 1
ATOM 2895 O O . THR A 1 380 ? 5.250 -5.047 18.419 1.00 90.69 380 THR A O 1
ATOM 2898 N N . ASN A 1 381 ? 7.163 -3.918 18.121 1.00 77.50 381 ASN A N 1
ATOM 2899 C CA . ASN A 1 381 ? 8.068 -4.939 18.601 1.00 77.50 381 ASN A CA 1
ATOM 2900 C C . ASN A 1 381 ? 8.988 -4.257 19.611 1.00 77.50 381 ASN A C 1
ATOM 2902 O O . ASN A 1 381 ? 9.943 -3.562 19.251 1.00 77.50 381 ASN A O 1
ATOM 2906 N N . GLU A 1 382 ? 8.649 -4.355 20.888 1.00 63.53 382 GLU A N 1
ATOM 2907 C CA . GLU A 1 382 ? 9.484 -3.794 21.939 1.00 63.53 382 GLU A CA 1
ATOM 2908 C C . GLU A 1 382 ? 10.702 -4.700 22.145 1.00 63.53 382 GLU A C 1
ATOM 2910 O O . GLU A 1 382 ? 10.642 -5.760 22.775 1.00 63.53 382 GLU A O 1
ATOM 2915 N N . TYR A 1 383 ? 11.831 -4.281 21.575 1.00 49.84 383 TYR A N 1
ATOM 2916 C CA . TYR A 1 383 ? 13.077 -5.036 21.619 1.00 49.84 383 TYR A CA 1
ATOM 2917 C C . TYR A 1 383 ? 13.457 -5.363 23.075 1.00 49.84 383 TYR A C 1
ATOM 2919 O O . TYR A 1 383 ? 13.813 -4.480 23.853 1.00 49.84 383 TYR A O 1
ATOM 2927 N N . GLY A 1 384 ? 13.374 -6.644 23.445 1.00 45.38 384 GLY A N 1
ATOM 2928 C CA . GLY A 1 384 ? 13.738 -7.142 24.774 1.00 45.38 384 GLY A CA 1
ATOM 2929 C C . GLY A 1 384 ? 12.619 -7.197 25.824 1.00 45.38 384 GLY A C 1
ATOM 2930 O O . GLY A 1 384 ? 12.870 -7.770 26.882 1.00 45.38 384 GLY A O 1
ATOM 2931 N N . SER A 1 385 ? 11.406 -6.684 25.564 1.00 58.41 385 SER A N 1
ATOM 2932 C CA . SER A 1 385 ? 10.265 -6.862 26.489 1.00 58.41 385 SER A CA 1
ATOM 2933 C C . SER A 1 385 ? 9.474 -8.150 26.217 1.00 58.41 385 SER A C 1
ATOM 2935 O O . SER A 1 385 ? 8.816 -8.674 27.115 1.00 58.41 385 SER A O 1
ATOM 2937 N N . GLY A 1 386 ? 9.583 -8.697 24.997 1.00 62.34 386 GLY A N 1
ATOM 2938 C CA . GLY A 1 386 ? 8.875 -9.911 24.578 1.00 62.34 386 GLY A CA 1
ATOM 2939 C C . GLY A 1 386 ? 7.374 -9.704 24.351 1.00 62.34 386 GLY A C 1
ATOM 2940 O O . GLY A 1 386 ? 6.640 -10.688 24.267 1.00 62.34 386 GLY A O 1
ATOM 2941 N N . LYS A 1 387 ? 6.931 -8.445 24.270 1.00 83.06 387 LYS A N 1
ATOM 2942 C CA . LYS A 1 387 ? 5.538 -8.047 24.097 1.00 83.06 387 LYS A CA 1
ATOM 2943 C C . LYS A 1 387 ? 5.376 -7.218 22.820 1.00 83.06 387 LYS A C 1
ATOM 2945 O O . LYS A 1 387 ? 6.144 -6.290 22.575 1.00 83.06 387 LYS A O 1
ATOM 2950 N N . ASP A 1 388 ? 4.346 -7.553 22.052 1.00 90.19 388 ASP A N 1
ATOM 2951 C CA . ASP A 1 388 ? 3.899 -6.788 20.888 1.00 90.19 388 ASP A CA 1
ATOM 2952 C C . ASP A 1 388 ? 2.567 -6.101 21.234 1.00 90.19 388 ASP A C 1
ATOM 2954 O O . ASP A 1 388 ? 1.757 -6.700 21.931 1.00 90.19 388 ASP A O 1
ATOM 2958 N N . ASP A 1 389 ? 2.328 -4.870 20.783 1.00 93.38 389 ASP A N 1
ATOM 2959 C CA . ASP A 1 389 ? 1.016 -4.207 20.879 1.00 93.38 389 ASP A CA 1
ATOM 2960 C C . ASP A 1 389 ? 0.515 -3.843 19.480 1.00 93.38 389 ASP A C 1
ATOM 2962 O O . ASP A 1 389 ? 1.313 -3.538 18.589 1.00 93.38 389 ASP A O 1
ATOM 2966 N N . VAL A 1 390 ? -0.805 -3.799 19.283 1.00 94.50 390 VAL A N 1
ATOM 2967 C CA . VAL A 1 390 ? -1.409 -3.382 18.011 1.00 94.50 390 VAL A CA 1
ATOM 2968 C C . VAL A 1 390 ? -0.981 -1.953 17.708 1.00 94.50 390 VAL A C 1
ATOM 2970 O O . VAL A 1 390 ? -1.284 -1.038 18.467 1.00 94.50 390 VAL A O 1
ATOM 2973 N N . PHE A 1 391 ? -0.318 -1.737 16.578 1.00 94.50 391 PHE A N 1
ATOM 2974 C CA . PHE A 1 391 ? 0.048 -0.410 16.098 1.00 94.50 391 PHE A CA 1
ATOM 2975 C C . PHE A 1 391 ? -0.885 -0.002 14.966 1.00 94.50 391 PHE A C 1
ATOM 2977 O O . PHE A 1 391 ? -1.026 -0.731 13.981 1.00 94.50 391 PHE A O 1
ATOM 2984 N N . VAL A 1 392 ? -1.476 1.186 15.086 1.00 95.06 392 VAL A N 1
ATOM 2985 C CA . VAL A 1 392 ? -2.280 1.790 14.024 1.00 95.06 392 VAL A CA 1
ATOM 2986 C C . VAL A 1 392 ? -1.775 3.193 13.742 1.00 95.06 392 VAL A C 1
ATOM 2988 O O . VAL A 1 392 ? -1.513 3.972 14.658 1.00 95.06 392 VAL A O 1
ATOM 2991 N N . MET A 1 393 ? -1.654 3.528 12.462 1.00 93.56 393 MET A N 1
ATOM 2992 C CA . MET A 1 393 ? -1.241 4.854 12.022 1.00 93.56 393 MET A CA 1
ATOM 2993 C C . MET A 1 393 ? -2.092 5.319 10.853 1.00 93.56 393 MET A C 1
ATOM 2995 O O . MET A 1 393 ? -2.202 4.636 9.837 1.00 93.56 393 MET A O 1
ATOM 2999 N N . LYS A 1 394 ? -2.649 6.520 10.974 1.00 91.56 394 LYS A N 1
ATOM 3000 C CA . LYS A 1 394 ? -3.355 7.196 9.894 1.00 91.56 394 LYS A CA 1
ATOM 3001 C C . LYS A 1 394 ? -2.424 8.194 9.224 1.00 91.56 394 LYS A C 1
ATOM 3003 O O . LYS A 1 394 ? -1.872 9.094 9.858 1.00 91.56 394 LYS A O 1
ATOM 3008 N N . LEU A 1 395 ? -2.288 8.038 7.918 1.00 88.19 395 LEU A N 1
ATOM 3009 C CA . LEU A 1 395 ? -1.654 8.998 7.034 1.00 88.19 395 LEU A CA 1
ATOM 3010 C C . LEU A 1 395 ? -2.743 9.788 6.304 1.00 88.19 395 LEU A C 1
ATOM 3012 O O . LEU A 1 395 ? -3.717 9.204 5.815 1.00 88.19 395 LEU A O 1
ATOM 3016 N N . GLY A 1 396 ? -2.585 11.108 6.233 1.00 77.69 396 GLY A N 1
ATOM 3017 C CA . GLY A 1 396 ? -3.577 11.990 5.616 1.00 77.69 396 GLY A CA 1
ATOM 3018 C C . GLY A 1 396 ? -3.731 11.792 4.110 1.00 77.69 396 GLY A C 1
ATOM 3019 O O . GLY A 1 396 ? -2.916 11.147 3.462 1.00 77.69 396 GLY A O 1
ATOM 3020 N N . GLY A 1 397 ? -4.787 12.336 3.516 1.00 61.19 397 GLY A N 1
ATOM 3021 C CA . GLY A 1 397 ? -4.916 12.369 2.058 1.00 61.19 397 GLY A CA 1
ATOM 3022 C C . GLY A 1 397 ? -3.934 13.356 1.424 1.00 61.19 397 GLY A C 1
ATOM 3023 O O . GLY A 1 397 ? -3.756 14.476 1.907 1.00 61.19 397 GLY A O 1
ATOM 3024 N N . SER A 1 398 ? -3.307 12.987 0.303 1.00 43.06 398 SER A N 1
ATOM 3025 C CA . SER A 1 398 ? -2.793 14.013 -0.616 1.00 43.06 398 SER A CA 1
ATOM 3026 C C . SER A 1 398 ? -3.998 14.741 -1.228 1.00 43.06 398 SER A C 1
ATOM 3028 O O . SER A 1 398 ? -5.004 14.080 -1.487 1.00 43.06 398 SER A O 1
ATOM 3030 N N . PRO A 1 399 ? -3.956 16.063 -1.491 1.00 33.41 399 PRO A N 1
ATOM 3031 C CA . PRO A 1 399 ? -5.033 16.773 -2.178 1.00 33.41 399 PRO A CA 1
ATOM 3032 C C . PRO A 1 399 ? -5.058 16.383 -3.664 1.00 33.41 399 PRO A C 1
ATOM 3034 O O . PRO A 1 399 ? -4.752 17.181 -4.548 1.00 33.41 399 PRO A O 1
ATOM 3037 N N . VAL A 1 400 ? -5.389 15.130 -3.947 1.00 32.81 400 VAL A N 1
ATOM 3038 C CA . VAL A 1 400 ? -5.721 14.635 -5.274 1.00 32.81 400 VAL A CA 1
ATOM 3039 C C . VAL A 1 400 ? -7.238 14.552 -5.289 1.00 32.81 400 VAL A C 1
ATOM 3041 O O . VAL A 1 400 ? -7.835 13.779 -4.544 1.00 32.81 400 VAL A O 1
ATOM 3044 N N . ALA A 1 401 ? -7.862 15.428 -6.075 1.00 24.86 401 ALA A N 1
ATOM 3045 C CA . ALA A 1 401 ? -9.299 15.384 -6.308 1.00 24.86 401 ALA A CA 1
ATOM 3046 C C . ALA A 1 401 ? -9.706 13.972 -6.780 1.00 24.86 401 ALA A C 1
ATOM 3048 O O . ALA A 1 401 ? -8.918 13.328 -7.481 1.00 24.86 401 ALA A O 1
ATOM 3049 N N . PRO A 1 402 ? -10.905 13.487 -6.415 1.00 25.91 402 PRO A N 1
ATOM 3050 C CA . PRO A 1 402 ? -11.383 12.196 -6.891 1.00 25.91 402 PRO A CA 1
ATOM 3051 C C . PRO A 1 402 ? -11.407 12.155 -8.433 1.00 25.91 402 PRO A C 1
ATOM 3053 O O . PRO A 1 402 ? -11.522 13.212 -9.068 1.00 25.91 402 PRO A O 1
ATOM 3056 N N . PRO A 1 403 ? -11.303 10.960 -9.047 1.00 28.34 403 PRO A N 1
ATOM 3057 C CA . PRO A 1 403 ? -11.487 10.792 -10.486 1.00 28.34 403 PRO A CA 1
ATOM 3058 C C . PRO A 1 403 ? -12.831 11.387 -10.922 1.00 28.34 403 PRO A C 1
ATOM 3060 O O . PRO A 1 403 ? -13.805 11.355 -10.173 1.00 28.34 403 PRO A O 1
ATOM 3063 N N . ALA A 1 404 ? -12.891 11.945 -12.130 1.00 31.70 404 ALA A N 1
ATOM 3064 C CA . ALA A 1 404 ? -14.047 12.682 -12.648 1.00 31.70 404 ALA A CA 1
ATOM 3065 C C . ALA A 1 404 ? -15.270 11.807 -13.014 1.00 31.70 404 ALA A C 1
ATOM 3067 O O . ALA A 1 404 ? -16.085 12.208 -13.842 1.00 31.70 404 ALA A O 1
ATOM 3068 N N . GLU A 1 405 ? -15.438 10.645 -12.392 1.00 36.69 405 GLU A N 1
ATOM 3069 C CA . GLU A 1 405 ? -16.537 9.716 -12.641 1.00 36.69 405 GLU A CA 1
ATOM 3070 C C . GLU A 1 405 ? -17.187 9.357 -11.304 1.00 36.69 405 GLU A C 1
ATOM 3072 O O . GLU A 1 405 ? -16.752 8.422 -10.653 1.00 36.69 405 GLU A O 1
ATOM 3077 N N . ASP A 1 406 ? -18.143 10.188 -10.856 1.00 32.94 406 ASP A N 1
ATOM 3078 C CA . ASP A 1 406 ? -19.256 9.791 -9.956 1.00 32.94 406 ASP A CA 1
ATOM 3079 C C . ASP A 1 406 ? -20.209 10.944 -9.551 1.00 32.94 406 ASP A C 1
ATOM 3081 O O . ASP A 1 406 ? -21.041 10.809 -8.654 1.00 32.94 406 ASP A O 1
ATOM 3085 N N . ILE A 1 407 ? -20.194 12.093 -10.245 1.00 30.31 407 ILE A N 1
ATOM 3086 C CA . ILE A 1 407 ? -21.166 13.190 -10.013 1.00 30.31 407 ILE A CA 1
ATOM 3087 C C . ILE A 1 407 ? -22.283 13.194 -11.077 1.00 30.31 407 ILE A C 1
ATOM 3089 O O . ILE A 1 407 ? -22.776 14.242 -11.487 1.00 30.31 407 ILE A O 1
ATOM 3093 N N . VAL A 1 408 ? -22.713 12.016 -11.542 1.00 30.80 408 VAL A N 1
ATOM 3094 C CA . VAL A 1 408 ? -23.875 11.872 -12.445 1.00 30.80 408 VAL A CA 1
ATOM 3095 C C . VAL A 1 408 ? -24.932 10.958 -11.828 1.00 30.80 408 VAL A C 1
ATOM 3097 O O . VAL A 1 408 ? -25.473 10.082 -12.483 1.00 30.80 408 VAL A O 1
ATOM 3100 N N . ALA A 1 409 ? -25.258 11.144 -10.548 1.00 31.36 409 ALA A N 1
ATOM 3101 C CA . ALA A 1 409 ? -26.478 10.569 -9.974 1.00 31.36 409 ALA A CA 1
ATOM 3102 C C . ALA A 1 409 ? -26.847 11.222 -8.636 1.00 31.36 409 ALA A C 1
ATOM 3104 O O . ALA A 1 409 ? -26.740 10.585 -7.594 1.00 31.36 409 ALA A O 1
ATOM 3105 N N . LYS A 1 410 ? -27.287 12.489 -8.646 1.00 30.97 410 LYS A N 1
ATOM 3106 C CA . LYS A 1 410 ? -28.264 13.046 -7.679 1.00 30.97 410 LYS A CA 1
ATOM 3107 C C . LYS A 1 410 ? -28.487 14.537 -7.931 1.00 30.97 410 LYS A C 1
ATOM 3109 O O . LYS A 1 410 ? -27.739 15.367 -7.435 1.00 30.97 410 LYS A O 1
ATOM 3114 N N . ALA A 1 411 ? -29.533 14.841 -8.699 1.00 26.22 411 ALA A N 1
ATOM 3115 C CA . ALA A 1 411 ? -30.495 15.930 -8.468 1.00 26.22 411 ALA A CA 1
ATOM 3116 C C . ALA A 1 411 ? -31.255 16.215 -9.774 1.00 26.22 411 ALA A C 1
ATOM 3118 O O . ALA A 1 411 ? -30.949 17.152 -10.505 1.00 26.22 411 ALA A O 1
ATOM 3119 N N . ALA A 1 412 ? -32.255 15.390 -10.077 1.00 29.03 412 ALA A N 1
ATOM 3120 C CA . ALA A 1 412 ? -33.247 15.693 -11.100 1.00 29.03 412 ALA A CA 1
ATOM 3121 C C . ALA A 1 412 ? -34.540 16.150 -10.413 1.00 29.03 412 ALA A C 1
ATOM 3123 O O . ALA A 1 412 ? -35.234 15.295 -9.880 1.00 29.03 412 ALA A O 1
ATOM 3124 N N . VAL A 1 413 ? -34.852 17.456 -10.430 1.00 27.66 413 VAL A N 1
ATOM 3125 C CA . VAL A 1 413 ? -36.201 18.053 -10.237 1.00 27.66 413 VAL A CA 1
ATOM 3126 C C . VAL A 1 413 ? -36.225 19.430 -10.960 1.00 27.66 413 VAL A C 1
ATOM 3128 O O . VAL A 1 413 ? -35.188 20.093 -10.993 1.00 27.66 413 VAL A O 1
ATOM 3131 N N . PRO A 1 414 ? -37.333 19.841 -11.623 1.00 28.72 414 PRO A N 1
ATOM 3132 C CA . PRO A 1 414 ? -37.292 20.503 -12.929 1.00 28.72 414 PRO A CA 1
ATOM 3133 C C . PRO A 1 414 ? -37.322 22.039 -12.909 1.00 28.72 414 PRO A C 1
ATOM 3135 O O . PRO A 1 414 ? -37.799 22.684 -11.979 1.00 28.72 414 PRO A O 1
ATOM 3138 N N . VAL A 1 415 ? -36.859 22.612 -14.023 1.00 29.50 415 VAL A N 1
ATOM 3139 C CA . VAL A 1 415 ? -36.861 24.047 -14.332 1.00 29.50 415 VAL A CA 1
ATOM 3140 C C . VAL A 1 415 ? -38.260 24.502 -14.763 1.00 29.50 415 VAL A C 1
ATOM 3142 O O . VAL A 1 415 ? -38.723 24.121 -15.836 1.00 29.50 415 VAL A O 1
ATOM 3145 N N . ALA A 1 416 ? -38.892 25.383 -13.982 1.00 24.55 416 ALA A N 1
ATOM 3146 C CA . ALA A 1 416 ? -39.914 26.311 -14.468 1.00 24.55 416 ALA A CA 1
ATOM 3147 C C . ALA A 1 416 ? -40.019 27.560 -13.566 1.00 24.55 416 ALA A C 1
ATOM 3149 O O . ALA A 1 416 ? -40.257 27.441 -12.370 1.00 24.55 416 ALA A O 1
ATOM 3150 N N . ALA A 1 417 ? -39.902 28.735 -14.201 1.00 23.83 417 ALA A N 1
ATOM 3151 C CA . ALA A 1 417 ? -40.173 30.099 -13.718 1.00 23.83 417 ALA A CA 1
ATOM 3152 C C . ALA A 1 417 ? -39.269 30.652 -12.591 1.00 23.83 417 ALA A C 1
ATOM 3154 O O . ALA A 1 417 ? -39.335 30.238 -11.444 1.00 23.83 417 ALA A O 1
ATOM 3155 N N . VAL A 1 418 ? -38.460 31.675 -12.879 1.00 24.86 418 VAL A N 1
ATOM 3156 C CA . VAL A 1 418 ? -38.817 33.107 -12.875 1.00 24.86 418 VAL A CA 1
ATOM 3157 C C . VAL A 1 418 ? -37.648 33.884 -13.491 1.00 24.86 418 VAL A C 1
ATOM 3159 O O . VAL A 1 418 ? -36.496 33.747 -13.089 1.00 24.86 418 VAL A O 1
ATOM 3162 N N . ALA A 1 419 ? -37.958 34.698 -14.494 1.00 26.64 419 ALA A N 1
ATOM 3163 C CA . ALA A 1 419 ? -37.059 35.696 -15.050 1.00 26.64 419 ALA A CA 1
ATOM 3164 C C . ALA A 1 419 ? -37.046 36.938 -14.143 1.00 26.64 419 ALA A C 1
ATOM 3166 O O . ALA A 1 419 ? -38.123 37.423 -13.810 1.00 26.64 419 ALA A O 1
ATOM 3167 N N . ALA A 1 420 ? -35.863 37.476 -13.812 1.00 24.56 420 ALA A N 1
ATOM 3168 C CA . ALA A 1 420 ? -35.581 38.921 -13.740 1.00 24.56 420 ALA A CA 1
ATOM 3169 C C . ALA A 1 420 ? -34.134 39.206 -13.280 1.00 24.56 420 ALA A C 1
ATOM 3171 O O . ALA A 1 420 ? -33.792 38.885 -12.151 1.00 24.56 420 ALA A O 1
ATOM 3172 N N . GLY A 1 421 ? -33.354 39.885 -14.142 1.00 26.36 421 GLY A N 1
ATOM 3173 C CA . GLY A 1 421 ? -32.231 40.793 -13.812 1.00 26.36 421 GLY A CA 1
ATOM 3174 C C . GLY A 1 421 ? -30.984 40.184 -13.143 1.00 26.36 421 GLY A C 1
ATOM 3175 O O . GLY A 1 421 ? -31.079 39.475 -12.163 1.00 26.36 421 GLY A O 1
ATOM 3176 N N . THR A 1 422 ? -29.733 40.420 -13.535 1.00 30.55 422 THR A N 1
ATOM 3177 C CA . THR A 1 422 ? -29.092 41.475 -14.329 1.00 30.55 422 THR A CA 1
ATOM 3178 C C . THR A 1 422 ? -27.642 41.036 -14.628 1.00 30.55 422 THR A C 1
ATOM 3180 O O . THR A 1 422 ? -26.957 40.566 -13.727 1.00 30.55 422 THR A O 1
ATOM 3183 N N . GLY A 1 423 ? -27.133 41.276 -15.845 1.00 32.78 423 GLY A N 1
ATOM 3184 C CA . GLY A 1 423 ? -25.784 41.853 -15.997 1.00 32.78 423 GLY A CA 1
ATOM 3185 C C . GLY A 1 423 ? -24.522 40.982 -16.146 1.00 32.78 423 GLY A C 1
ATOM 3186 O O . GLY A 1 423 ? -23.454 41.504 -15.846 1.00 32.78 423 GLY A O 1
ATOM 3187 N N . ILE A 1 424 ? -24.554 39.733 -16.640 1.00 30.69 424 ILE A N 1
ATOM 3188 C CA . ILE A 1 424 ? -23.306 38.967 -16.921 1.00 30.69 424 ILE A CA 1
ATOM 3189 C C . ILE A 1 424 ? -23.348 38.221 -18.268 1.00 30.69 424 ILE A C 1
ATOM 3191 O O . ILE A 1 424 ? -23.137 37.015 -18.336 1.00 30.69 424 ILE A O 1
ATOM 3195 N N . SER A 1 425 ? -23.611 38.913 -19.378 1.00 34.88 425 SER A N 1
ATOM 3196 C CA . SER A 1 425 ? -23.603 38.258 -20.704 1.00 34.88 425 SER A CA 1
ATOM 3197 C C . SER A 1 425 ? -22.861 39.000 -21.816 1.00 34.88 425 SER A C 1
ATOM 3199 O O . SER A 1 425 ? -22.903 38.563 -22.958 1.00 34.88 425 SER A O 1
ATOM 3201 N N . PHE A 1 426 ? -22.077 40.040 -21.507 1.00 32.50 426 PHE A N 1
ATOM 3202 C CA . PHE A 1 426 ? -21.194 40.662 -22.510 1.00 32.50 426 PHE A CA 1
ATOM 3203 C C . PHE A 1 426 ? -19.730 40.193 -22.418 1.00 32.50 426 PHE A C 1
ATOM 3205 O O . PHE A 1 426 ? -19.054 40.071 -23.434 1.00 32.50 426 PHE A O 1
ATOM 3212 N N . LEU A 1 427 ? -19.239 39.843 -21.221 1.00 31.09 427 LEU A N 1
ATOM 3213 C CA . LEU A 1 427 ? -17.835 39.458 -21.014 1.00 31.09 427 LEU A CA 1
ATOM 3214 C C . LEU A 1 427 ? -17.548 37.990 -21.389 1.00 31.09 427 LEU A C 1
ATOM 3216 O O . LEU A 1 427 ? -16.488 37.693 -21.932 1.00 31.09 427 LEU A O 1
ATOM 3220 N N . GLY A 1 428 ? -18.505 37.081 -21.165 1.00 30.95 428 GLY A N 1
ATOM 3221 C CA . GLY A 1 428 ? -18.371 35.661 -21.524 1.00 30.95 428 GLY A CA 1
ATOM 3222 C C . GLY A 1 428 ? -18.396 35.412 -23.036 1.00 30.95 428 GLY A C 1
ATOM 3223 O O . GLY A 1 428 ? -17.591 34.639 -23.547 1.00 30.95 428 GLY A O 1
ATOM 3224 N N . LEU A 1 429 ? -19.246 36.141 -23.771 1.00 32.62 429 LEU A N 1
ATOM 3225 C CA . LEU A 1 429 ? -19.317 36.065 -25.237 1.00 32.62 429 LEU A CA 1
ATOM 3226 C C . LEU A 1 429 ? -18.135 36.770 -25.931 1.00 32.62 429 LEU A C 1
ATOM 3228 O O . LEU A 1 429 ? -17.752 36.380 -27.033 1.00 32.62 429 LEU A O 1
ATOM 3232 N N . PHE A 1 430 ? -17.521 37.768 -25.283 1.00 33.78 430 PHE A N 1
ATOM 3233 C CA . PHE A 1 430 ? -16.324 38.455 -25.781 1.00 33.78 430 PHE A CA 1
ATOM 3234 C C . PHE A 1 430 ? -15.039 37.640 -25.552 1.00 33.78 430 PHE A C 1
ATOM 3236 O O . PHE A 1 430 ? -14.203 37.546 -26.447 1.00 33.78 430 PHE A O 1
ATOM 3243 N N . LEU A 1 431 ? -14.899 36.990 -24.390 1.00 32.03 431 LEU A N 1
ATOM 3244 C CA . LEU A 1 431 ? -13.728 36.164 -24.071 1.00 32.03 431 LEU A CA 1
ATOM 3245 C C . LEU A 1 431 ? -13.743 34.808 -24.789 1.00 32.03 431 LEU A C 1
ATOM 3247 O O . LEU A 1 431 ? -12.690 34.380 -25.251 1.00 32.03 431 LEU A O 1
ATOM 3251 N N . GLY A 1 432 ? -14.912 34.179 -24.965 1.00 30.92 432 GLY A N 1
ATOM 3252 C CA . GLY A 1 432 ? -15.034 32.940 -25.745 1.00 30.92 432 GLY A CA 1
ATOM 3253 C C . GLY A 1 432 ? -14.571 33.117 -27.194 1.00 30.92 432 GLY A C 1
ATOM 3254 O O . GLY A 1 432 ? -13.726 32.369 -27.672 1.00 30.92 432 GLY A O 1
ATOM 3255 N N . ARG A 1 433 ? -14.993 34.204 -27.859 1.00 32.72 433 ARG A N 1
ATOM 3256 C CA . ARG A 1 433 ? -14.553 34.511 -29.232 1.00 32.72 433 ARG A CA 1
ATOM 3257 C C . ARG A 1 433 ? -13.060 34.819 -29.347 1.00 32.72 433 ARG A C 1
ATOM 3259 O O . ARG A 1 433 ? -12.466 34.490 -30.369 1.00 32.72 433 ARG A O 1
ATOM 3266 N N . ILE A 1 434 ? -12.437 35.424 -28.334 1.00 35.09 434 ILE A N 1
ATOM 3267 C CA . ILE A 1 434 ? -10.984 35.665 -28.322 1.00 35.09 434 ILE A CA 1
ATOM 3268 C C . ILE A 1 434 ? -10.219 34.347 -28.153 1.00 35.09 434 ILE A C 1
ATOM 3270 O O . ILE A 1 434 ? -9.241 34.130 -28.864 1.00 35.09 434 ILE A O 1
ATOM 3274 N N . PHE A 1 435 ? -10.677 33.453 -27.274 1.00 33.62 435 PHE A N 1
ATOM 3275 C CA . PHE A 1 435 ? -10.046 32.145 -27.077 1.00 33.62 435 PHE A CA 1
ATOM 3276 C C . PHE A 1 435 ? -10.170 31.239 -28.307 1.00 33.62 435 PHE A C 1
ATOM 3278 O O . PHE A 1 435 ? -9.180 30.619 -28.688 1.00 33.62 435 PHE A O 1
ATOM 3285 N N . ASP A 1 436 ? -11.318 31.245 -28.985 1.00 35.66 436 ASP A N 1
ATOM 3286 C CA . ASP A 1 436 ? -11.525 30.473 -30.218 1.00 35.66 436 ASP A CA 1
ATOM 3287 C C . ASP A 1 436 ? -10.722 31.038 -31.405 1.00 35.66 436 ASP A C 1
ATOM 3289 O O . ASP A 1 436 ? -10.217 30.298 -32.250 1.00 35.66 436 ASP A O 1
ATOM 3293 N N . THR A 1 437 ? -10.537 32.362 -31.457 1.00 36.03 437 THR A N 1
ATOM 3294 C CA . THR A 1 437 ? -9.714 33.008 -32.494 1.00 36.03 437 THR A CA 1
ATOM 3295 C C . THR A 1 437 ? -8.217 32.794 -32.241 1.00 36.03 437 THR A C 1
ATOM 3297 O O . THR A 1 437 ? -7.453 32.587 -33.185 1.00 36.03 437 THR A O 1
ATOM 3300 N N . LEU A 1 438 ? -7.781 32.802 -30.976 1.00 33.88 438 LEU A N 1
ATOM 3301 C CA . LEU A 1 438 ? -6.389 32.557 -30.596 1.00 33.88 438 LEU A CA 1
ATOM 3302 C C . LEU A 1 438 ? -6.004 31.083 -30.744 1.00 33.88 438 LEU A C 1
ATOM 3304 O O . LEU A 1 438 ? -4.919 30.810 -31.243 1.00 33.88 438 LEU A O 1
ATOM 3308 N N . SER A 1 439 ? -6.873 30.134 -30.388 1.00 34.31 439 SER A N 1
ATOM 3309 C CA . SER A 1 439 ? -6.599 28.703 -30.582 1.00 34.31 439 SER A CA 1
ATOM 3310 C C . SER A 1 439 ? -6.476 28.352 -32.070 1.00 34.31 439 SER A C 1
ATOM 3312 O O . SER A 1 439 ? -5.528 27.677 -32.469 1.00 34.31 439 SER A O 1
ATOM 3314 N N . GLY A 1 440 ? -7.349 28.907 -32.917 1.00 35.50 440 GLY A N 1
ATOM 3315 C CA . GLY A 1 440 ? -7.253 28.775 -34.372 1.00 35.50 440 GLY A CA 1
ATOM 3316 C C . GLY A 1 440 ? -5.997 29.423 -34.968 1.00 35.50 440 GLY A C 1
ATOM 3317 O O . GLY A 1 440 ? -5.427 28.890 -35.920 1.00 35.50 440 GLY A O 1
ATOM 3318 N N . PHE A 1 441 ? -5.536 30.545 -34.406 1.00 39.56 441 PHE A N 1
ATOM 3319 C CA . PHE A 1 441 ? -4.272 31.182 -34.786 1.00 39.56 441 PHE A CA 1
ATOM 3320 C C . PHE A 1 441 ? -3.056 30.351 -34.352 1.00 39.56 441 PHE A C 1
ATOM 3322 O O . PHE A 1 441 ? -2.162 30.137 -35.165 1.00 39.56 441 PHE A O 1
ATOM 3329 N N . PHE A 1 442 ? -3.028 29.841 -33.116 1.00 34.47 442 PHE A N 1
ATOM 3330 C CA . PHE A 1 442 ? -1.907 29.054 -32.595 1.00 34.47 442 PHE A CA 1
ATOM 3331 C C . PHE A 1 442 ? -1.774 27.691 -33.269 1.00 34.47 442 PHE A C 1
ATOM 3333 O O . PHE A 1 442 ? -0.651 27.287 -33.546 1.00 34.47 442 PHE A O 1
ATOM 3340 N N . ASN A 1 443 ? -2.879 27.026 -33.609 1.00 38.84 443 ASN A N 1
ATOM 3341 C CA . ASN A 1 443 ? -2.824 25.766 -34.352 1.00 38.84 443 ASN A CA 1
ATOM 3342 C C . ASN A 1 443 ? -2.313 25.991 -35.783 1.00 38.84 443 ASN A C 1
ATOM 3344 O O . ASN A 1 443 ? -1.378 25.325 -36.207 1.00 38.84 443 ASN A O 1
ATOM 3348 N N . LYS A 1 444 ? -2.808 27.021 -36.488 1.00 41.00 444 LYS A N 1
ATOM 3349 C CA . LYS A 1 444 ? -2.286 27.388 -37.819 1.00 41.00 444 LYS A CA 1
ATOM 3350 C C . LYS A 1 444 ? -0.827 27.846 -37.785 1.00 41.00 444 LYS A C 1
ATOM 3352 O O . LYS A 1 444 ? -0.086 27.587 -38.727 1.00 41.00 444 LYS A O 1
ATOM 3357 N N . LEU A 1 445 ? -0.411 28.529 -36.719 1.00 37.88 445 LEU A N 1
ATOM 3358 C CA . LEU A 1 445 ? 0.979 28.919 -36.496 1.00 37.88 445 LEU A CA 1
ATOM 3359 C C . LEU A 1 445 ? 1.854 27.691 -36.221 1.00 37.88 445 LEU A C 1
ATOM 3361 O O . LEU A 1 445 ? 2.962 27.625 -36.735 1.00 37.88 445 LEU A O 1
ATOM 3365 N N . TRP A 1 446 ? 1.367 26.723 -35.443 1.00 39.38 446 TRP A N 1
ATOM 3366 C CA . TRP A 1 446 ? 2.080 25.487 -35.124 1.00 39.38 446 TRP A CA 1
ATOM 3367 C C . TRP A 1 446 ? 2.249 24.590 -36.353 1.00 39.38 446 TRP A C 1
ATOM 3369 O O . TRP A 1 446 ? 3.359 24.138 -36.621 1.00 39.38 446 TRP A O 1
ATOM 3379 N N . ASP A 1 447 ? 1.197 24.438 -37.156 1.00 42.91 447 ASP A N 1
ATOM 3380 C CA . ASP A 1 447 ? 1.239 23.694 -38.417 1.00 42.91 447 ASP A CA 1
ATOM 3381 C C . ASP A 1 447 ? 2.158 24.393 -39.433 1.00 42.91 447 ASP A C 1
ATOM 3383 O O . ASP A 1 447 ? 3.036 23.768 -40.025 1.00 42.91 447 ASP A O 1
ATOM 3387 N N . SER A 1 448 ? 2.065 25.726 -39.548 1.00 40.62 448 SER A N 1
ATOM 3388 C CA . SER A 1 448 ? 2.964 26.513 -40.402 1.00 40.62 448 SER A CA 1
ATOM 3389 C C . SER A 1 448 ? 4.418 26.497 -39.917 1.00 40.62 448 SER A C 1
ATOM 3391 O O . SER A 1 448 ? 5.322 26.633 -40.741 1.00 40.62 448 SER A O 1
ATOM 3393 N N . LEU A 1 449 ? 4.666 26.351 -38.611 1.00 35.88 449 LEU A N 1
ATOM 3394 C CA . LEU A 1 449 ? 6.004 26.164 -38.048 1.00 35.88 449 LEU A CA 1
ATOM 3395 C C . LEU A 1 449 ? 6.521 24.745 -38.301 1.00 35.88 449 LEU A C 1
ATOM 3397 O O . LEU A 1 449 ? 7.717 24.603 -38.528 1.00 35.88 449 LEU A O 1
ATOM 3401 N N . GLY A 1 450 ? 5.655 23.729 -38.308 1.00 37.91 450 GLY A N 1
ATOM 3402 C CA . GLY A 1 450 ? 5.983 22.354 -38.698 1.00 37.91 450 GLY A CA 1
ATOM 3403 C C . GLY A 1 450 ? 6.401 22.258 -40.163 1.00 37.91 450 GLY A C 1
ATOM 3404 O O . GLY A 1 450 ? 7.501 21.795 -40.457 1.00 37.91 450 GLY A O 1
ATOM 3405 N N . ASP A 1 451 ? 5.600 22.819 -41.070 1.00 44.88 451 ASP A N 1
ATOM 3406 C CA . ASP A 1 451 ? 5.907 22.855 -42.506 1.00 44.88 451 ASP A CA 1
ATOM 3407 C C . ASP A 1 451 ? 7.169 23.683 -42.809 1.00 44.88 451 ASP A C 1
ATOM 3409 O O . ASP A 1 451 ? 7.986 23.328 -43.668 1.00 44.88 451 ASP A O 1
ATOM 3413 N N . PHE A 1 452 ? 7.373 24.780 -42.071 1.00 44.12 452 PHE A N 1
ATOM 3414 C CA . PHE A 1 452 ? 8.589 25.594 -42.130 1.00 44.12 452 PHE A CA 1
ATOM 3415 C C . PHE A 1 452 ? 9.812 24.828 -41.609 1.00 44.12 452 PHE A C 1
ATOM 3417 O O . PHE A 1 452 ? 10.868 24.867 -42.243 1.00 44.12 452 PHE A O 1
ATOM 3424 N N . TRP A 1 453 ? 9.676 24.086 -40.506 1.00 42.75 453 TRP A N 1
ATOM 3425 C CA . TRP A 1 453 ? 10.732 23.237 -39.952 1.00 42.75 453 TRP A CA 1
ATOM 3426 C C . TRP A 1 453 ? 11.117 22.101 -40.897 1.00 42.75 453 TRP A C 1
ATOM 3428 O O . TRP A 1 453 ? 12.307 21.903 -41.148 1.00 42.75 453 TRP A O 1
ATOM 3438 N N . ASP A 1 454 ? 10.143 21.425 -41.499 1.00 49.88 454 ASP A N 1
ATOM 3439 C CA . ASP A 1 454 ? 10.377 20.395 -42.514 1.00 49.88 454 ASP A CA 1
ATOM 3440 C C . ASP A 1 454 ? 11.020 20.961 -43.782 1.00 49.88 454 ASP A C 1
ATOM 3442 O O . ASP A 1 454 ? 11.863 20.312 -44.409 1.00 49.88 454 ASP A O 1
ATOM 3446 N N . SER A 1 455 ? 10.687 22.197 -44.155 1.00 51.69 455 SER A N 1
ATOM 3447 C CA . SER A 1 455 ? 11.320 22.881 -45.285 1.00 51.69 455 SER A CA 1
ATOM 3448 C C . SER A 1 455 ? 12.758 23.304 -44.977 1.00 51.69 455 SER A C 1
ATOM 3450 O O . SER A 1 455 ? 13.636 23.164 -45.829 1.00 51.69 455 SER A O 1
ATOM 3452 N N . ILE A 1 456 ? 13.040 23.744 -43.750 1.00 40.56 456 ILE A N 1
ATOM 3453 C CA . ILE A 1 456 ? 14.389 24.089 -43.298 1.00 40.56 456 ILE A CA 1
ATOM 3454 C C . ILE A 1 456 ? 15.270 22.836 -43.175 1.00 40.56 456 ILE A C 1
ATOM 3456 O O . ILE A 1 456 ? 16.434 22.858 -43.575 1.00 40.56 456 ILE A O 1
ATOM 3460 N N . MET A 1 457 ? 14.723 21.719 -42.690 1.00 43.12 457 MET A N 1
ATOM 3461 C CA . MET A 1 457 ? 15.447 20.451 -42.510 1.00 43.12 457 MET A CA 1
ATOM 3462 C C . MET A 1 457 ? 15.799 19.747 -43.831 1.00 43.12 457 MET A C 1
ATOM 3464 O O . MET A 1 457 ? 16.670 18.871 -43.861 1.00 43.12 457 MET A O 1
ATOM 3468 N N . LYS A 1 458 ? 15.177 20.153 -44.944 1.00 52.19 458 LYS A N 1
ATOM 3469 C CA . LYS A 1 458 ? 15.552 19.736 -46.305 1.00 52.19 458 LYS A CA 1
ATOM 3470 C C . LYS A 1 458 ? 16.768 20.492 -46.853 1.00 52.19 458 LYS A C 1
ATOM 3472 O O . LYS A 1 458 ? 17.357 20.037 -47.831 1.00 52.19 458 LYS A O 1
ATOM 3477 N N . ILE A 1 459 ? 17.189 21.600 -46.230 1.00 59.34 459 ILE A N 1
ATOM 3478 C CA . ILE A 1 459 ? 18.400 22.337 -46.617 1.00 59.34 459 ILE A CA 1
ATOM 3479 C C . ILE A 1 459 ? 19.629 21.553 -46.119 1.00 59.34 459 ILE A C 1
ATOM 3481 O O . ILE A 1 459 ? 19.813 21.428 -44.904 1.00 59.34 459 ILE A O 1
ATOM 3485 N N . PRO A 1 460 ? 20.514 21.049 -47.005 1.00 53.59 460 PRO A N 1
ATOM 3486 C CA . PRO A 1 460 ? 21.589 20.129 -46.618 1.00 53.59 460 PRO A CA 1
ATOM 3487 C C . PRO A 1 460 ? 22.540 20.691 -45.556 1.00 53.59 460 PRO A C 1
ATOM 3489 O O . PRO A 1 460 ? 22.945 19.967 -44.651 1.00 53.59 460 PRO A O 1
ATOM 3492 N N . ALA A 1 461 ? 22.846 21.990 -45.619 1.00 45.25 461 ALA A N 1
ATOM 3493 C CA . ALA A 1 461 ? 23.691 22.666 -44.636 1.00 45.25 461 ALA A CA 1
ATOM 3494 C C . ALA A 1 461 ? 23.025 22.760 -43.251 1.00 45.25 461 ALA A C 1
ATOM 3496 O O . ALA A 1 461 ? 23.692 22.565 -42.239 1.00 45.25 461 ALA A O 1
ATOM 3497 N N . VAL A 1 462 ? 21.710 22.996 -43.192 1.00 41.38 462 VAL A N 1
ATOM 3498 C CA . VAL A 1 462 ? 20.972 23.091 -41.923 1.00 41.38 462 VAL A CA 1
ATOM 3499 C C . VAL A 1 462 ? 20.761 21.713 -41.310 1.00 41.38 462 VAL A C 1
ATOM 3501 O O . VAL A 1 462 ? 20.934 21.558 -40.109 1.00 41.38 462 VAL A O 1
ATOM 3504 N N . ASN A 1 463 ? 20.492 20.687 -42.119 1.00 47.88 463 ASN A N 1
ATOM 3505 C CA . ASN A 1 463 ? 20.419 19.303 -41.649 1.00 47.88 463 ASN A CA 1
ATOM 3506 C C . ASN A 1 463 ? 21.789 18.792 -41.171 1.00 47.88 463 ASN A C 1
ATOM 3508 O O . ASN A 1 463 ? 21.876 18.101 -40.161 1.00 47.88 463 ASN A O 1
ATOM 3512 N N . ALA A 1 464 ? 22.878 19.177 -41.844 1.00 43.66 464 ALA A N 1
ATOM 3513 C CA . ALA A 1 464 ? 24.235 18.869 -41.401 1.00 43.66 464 ALA A CA 1
ATOM 3514 C C . ALA A 1 464 ? 24.569 19.559 -40.069 1.00 43.66 464 ALA A C 1
ATOM 3516 O O . ALA A 1 464 ? 25.078 18.900 -39.170 1.00 43.66 464 ALA A O 1
ATOM 3517 N N . VAL A 1 465 ? 24.219 20.840 -39.902 1.00 43.25 465 VAL A N 1
ATOM 3518 C CA . VAL A 1 465 ? 24.375 21.573 -38.633 1.00 43.25 465 VAL A CA 1
ATOM 3519 C C . VAL A 1 465 ? 23.460 21.003 -37.545 1.00 43.25 465 VAL A C 1
ATOM 3521 O O . VAL A 1 465 ? 23.912 20.816 -36.424 1.00 43.25 465 VAL A O 1
ATOM 3524 N N . TYR A 1 466 ? 22.217 20.636 -37.861 1.00 44.44 466 TYR A N 1
ATOM 3525 C CA . TYR A 1 466 ? 21.304 19.957 -36.943 1.00 44.44 466 TYR A CA 1
ATOM 3526 C C . TYR A 1 466 ? 21.858 18.599 -36.517 1.00 44.44 466 TYR A C 1
ATOM 3528 O O . TYR A 1 466 ? 21.897 18.327 -35.331 1.00 44.44 466 TYR A O 1
ATOM 3536 N N . LYS A 1 467 ? 22.357 17.761 -37.430 1.00 43.38 467 LYS A N 1
ATOM 3537 C CA . LYS A 1 467 ? 22.988 16.474 -37.091 1.00 43.38 467 LYS A CA 1
ATOM 3538 C C . LYS A 1 467 ? 24.309 16.648 -36.346 1.00 43.38 467 LYS A C 1
ATOM 3540 O O . LYS A 1 467 ? 24.625 15.815 -35.505 1.00 43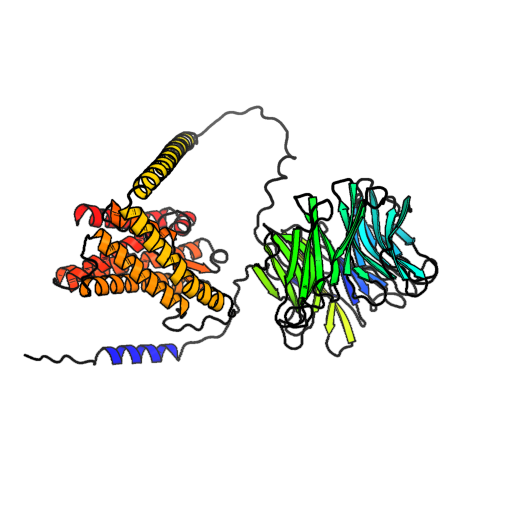.38 467 LYS A O 1
ATOM 3545 N N . LEU A 1 468 ? 25.053 17.722 -36.605 1.00 41.22 468 LEU A N 1
ATOM 3546 C CA . LEU A 1 468 ? 26.263 18.078 -35.865 1.00 41.22 468 LEU A CA 1
ATOM 3547 C C . LEU A 1 468 ? 25.920 18.514 -34.434 1.00 41.22 468 LEU A C 1
ATOM 3549 O O . LEU A 1 468 ? 26.538 18.031 -33.497 1.00 41.22 468 LEU A O 1
ATOM 3553 N N . ILE A 1 469 ? 24.907 19.368 -34.257 1.00 37.84 469 ILE A N 1
ATOM 3554 C CA . ILE A 1 469 ? 24.419 19.856 -32.961 1.00 37.84 469 ILE A CA 1
ATOM 3555 C C . ILE A 1 469 ? 23.737 18.715 -32.199 1.00 37.84 469 ILE A C 1
ATOM 3557 O O . ILE A 1 469 ? 24.140 18.392 -31.091 1.00 37.84 469 ILE A O 1
ATOM 3561 N N . TYR A 1 470 ? 22.759 18.042 -32.798 1.00 40.59 470 TYR A N 1
ATOM 3562 C CA . TYR A 1 470 ? 22.052 16.894 -32.231 1.00 40.59 470 TYR A CA 1
ATOM 3563 C C . TYR A 1 470 ? 23.011 15.737 -31.936 1.00 40.59 470 TYR A C 1
ATOM 3565 O O . TYR A 1 470 ? 22.925 15.131 -30.876 1.00 40.59 470 TYR A O 1
ATOM 3573 N N . GLY A 1 471 ? 23.984 15.476 -32.814 1.00 35.50 471 GLY A N 1
ATOM 3574 C CA . GLY A 1 471 ? 25.081 14.540 -32.574 1.00 35.50 471 GLY A CA 1
ATOM 3575 C C . GLY A 1 471 ? 25.927 14.962 -31.376 1.00 35.50 471 GLY A C 1
ATOM 3576 O O . GLY A 1 471 ? 26.035 14.207 -30.422 1.00 35.50 471 GLY A O 1
ATOM 3577 N N . PHE A 1 472 ? 26.434 16.196 -31.352 1.00 35.84 472 PHE A N 1
ATOM 3578 C CA . PHE A 1 472 ? 27.222 16.743 -30.243 1.00 35.84 472 PHE A CA 1
ATOM 3579 C C . PHE A 1 472 ? 26.470 16.713 -28.894 1.00 35.84 472 PHE A C 1
ATOM 3581 O O . PHE A 1 472 ? 27.053 16.355 -27.867 1.00 35.84 472 PHE A O 1
ATOM 3588 N N . PHE A 1 473 ? 25.163 16.997 -28.889 1.00 34.44 473 PHE A N 1
ATOM 3589 C CA . PHE A 1 473 ? 24.300 16.919 -27.705 1.00 34.44 473 PHE A CA 1
ATOM 3590 C C . PHE A 1 473 ? 23.992 15.471 -27.277 1.00 34.44 473 PHE A C 1
ATOM 3592 O O . PHE A 1 473 ? 23.930 15.191 -26.077 1.00 34.44 473 PHE A O 1
ATOM 3599 N N . ASN A 1 474 ? 23.828 14.538 -28.220 1.00 40.41 474 ASN A N 1
ATOM 3600 C CA . ASN A 1 474 ? 23.377 13.173 -27.935 1.00 40.41 474 ASN A CA 1
ATOM 3601 C C . ASN A 1 474 ? 24.533 12.191 -27.645 1.00 40.41 474 ASN A C 1
ATOM 3603 O O . ASN A 1 474 ? 24.351 11.300 -26.820 1.00 40.41 474 ASN A O 1
ATOM 3607 N N . THR A 1 475 ? 25.727 12.352 -28.237 1.00 38.97 475 THR A N 1
ATOM 3608 C CA . THR A 1 475 ? 26.875 11.450 -27.986 1.00 38.97 475 THR A CA 1
ATOM 3609 C C . THR A 1 475 ? 27.822 11.927 -26.885 1.00 38.97 475 THR A C 1
ATOM 3611 O O . THR A 1 475 ? 28.297 11.089 -26.117 1.00 38.97 475 THR A O 1
ATOM 3614 N N . ASN A 1 476 ? 28.054 13.238 -26.737 1.00 39.56 476 ASN A N 1
ATOM 3615 C CA . ASN A 1 476 ? 29.049 13.754 -25.781 1.00 39.56 476 ASN A CA 1
ATOM 3616 C C . ASN A 1 476 ? 28.445 14.360 -24.505 1.00 39.56 476 ASN A C 1
ATOM 3618 O O . ASN A 1 476 ? 29.027 14.206 -23.435 1.00 39.56 476 ASN A O 1
ATOM 3622 N N . LEU A 1 477 ? 27.270 15.001 -24.567 1.00 36.62 477 LEU A N 1
ATOM 3623 C CA . LEU A 1 477 ? 26.596 15.498 -23.359 1.00 36.62 477 LEU A CA 1
ATOM 3624 C C . LEU A 1 477 ? 25.698 14.441 -22.712 1.00 36.62 477 LEU A C 1
ATOM 3626 O O . LEU A 1 477 ? 25.683 14.338 -21.497 1.00 36.62 477 LEU A O 1
ATOM 3630 N N . ARG A 1 478 ? 24.978 13.602 -23.458 1.00 35.09 478 ARG A N 1
ATOM 3631 C CA . ARG A 1 478 ? 24.062 12.627 -22.837 1.00 35.09 478 ARG A CA 1
ATOM 3632 C C . ARG A 1 478 ? 24.790 11.564 -21.999 1.00 35.09 478 ARG A C 1
ATOM 3634 O O . ARG A 1 478 ? 24.379 11.279 -20.881 1.00 35.09 478 ARG A O 1
ATOM 3641 N N . SER A 1 479 ? 25.926 11.058 -22.470 1.00 36.28 479 SER A N 1
ATOM 3642 C CA . SER A 1 479 ? 26.743 10.067 -21.750 1.00 36.28 479 SER A CA 1
ATOM 3643 C C . SER A 1 479 ? 27.516 10.666 -20.564 1.00 36.28 479 SER A C 1
ATOM 3645 O O . SER A 1 479 ? 27.596 10.048 -19.504 1.00 36.28 479 SER A O 1
ATOM 3647 N N . VAL A 1 480 ? 28.032 11.894 -20.697 1.00 38.81 480 VAL A N 1
ATOM 3648 C CA . VAL A 1 480 ? 28.834 12.557 -19.651 1.00 38.81 480 VAL A CA 1
ATOM 3649 C C . VAL A 1 480 ? 27.962 13.314 -18.649 1.00 38.81 480 VAL A C 1
ATOM 3651 O O . VAL A 1 480 ? 28.275 13.333 -17.462 1.00 38.81 480 VAL A O 1
ATOM 3654 N N . VAL A 1 481 ? 26.854 13.903 -19.098 1.00 35.34 481 VAL A N 1
ATOM 3655 C CA . VAL A 1 481 ? 25.955 14.738 -18.295 1.00 35.34 481 VAL A CA 1
ATOM 3656 C C . VAL A 1 481 ? 24.773 13.943 -17.760 1.00 35.34 481 VAL A C 1
ATOM 3658 O O . VAL A 1 481 ? 24.549 14.046 -16.571 1.00 35.34 481 VAL A O 1
ATOM 3661 N N . ILE A 1 482 ? 24.084 13.071 -18.510 1.00 37.25 482 ILE A N 1
ATOM 3662 C CA . ILE A 1 482 ? 23.036 12.207 -17.909 1.00 37.25 482 ILE A CA 1
ATOM 3663 C C . ILE A 1 482 ? 23.669 11.026 -17.161 1.00 37.25 482 ILE A C 1
ATOM 3665 O O . ILE A 1 482 ? 23.214 10.679 -16.079 1.00 37.25 482 ILE A O 1
ATOM 3669 N N . GLY A 1 483 ? 24.793 10.482 -17.641 1.00 30.80 483 GLY A N 1
ATOM 3670 C CA . GLY A 1 483 ? 25.535 9.433 -16.928 1.00 30.80 483 GLY A CA 1
ATOM 3671 C C . GLY A 1 483 ? 26.169 9.891 -15.604 1.00 30.80 483 GLY A C 1
ATOM 3672 O O . GLY A 1 483 ? 26.245 9.101 -14.662 1.00 30.80 483 GLY A O 1
ATOM 3673 N N . ARG A 1 484 ? 26.577 11.169 -15.480 1.00 32.81 484 ARG A N 1
ATOM 3674 C CA . ARG A 1 484 ? 27.007 11.752 -14.191 1.00 32.81 484 ARG A CA 1
ATOM 3675 C C . ARG A 1 484 ? 25.883 12.453 -13.430 1.00 32.81 484 ARG A C 1
ATOM 3677 O O . ARG A 1 484 ? 25.922 12.412 -12.211 1.00 32.81 484 ARG A O 1
ATOM 3684 N N . MET A 1 485 ? 24.866 13.029 -14.074 1.00 29.95 485 MET A N 1
ATOM 3685 C CA . MET A 1 485 ? 23.699 13.578 -13.368 1.00 29.95 485 MET A CA 1
ATOM 3686 C C . MET A 1 485 ? 22.842 12.465 -12.775 1.00 29.95 485 MET A C 1
ATOM 3688 O O . MET A 1 485 ? 22.443 12.623 -11.638 1.00 29.95 485 MET A O 1
ATOM 3692 N N . ASN A 1 486 ? 22.640 11.312 -13.417 1.00 32.12 486 ASN A N 1
ATOM 3693 C CA . ASN A 1 486 ? 21.932 10.193 -12.780 1.00 32.12 486 ASN A CA 1
ATOM 3694 C C . ASN A 1 486 ? 22.742 9.605 -11.614 1.00 32.12 486 ASN A C 1
ATOM 3696 O O . ASN A 1 486 ? 22.165 9.263 -10.592 1.00 32.12 486 ASN A O 1
ATOM 3700 N N . LYS A 1 487 ? 24.082 9.608 -11.681 1.00 31.22 487 LYS A N 1
ATOM 3701 C CA . LYS A 1 487 ? 24.932 9.252 -10.528 1.00 31.22 487 LYS A CA 1
ATOM 3702 C C . LYS A 1 487 ? 25.000 10.327 -9.431 1.00 31.22 487 LYS A C 1
ATOM 3704 O O . LYS A 1 487 ? 25.341 9.998 -8.305 1.00 31.22 487 LYS A O 1
ATOM 3709 N N . ILE A 1 488 ? 24.668 11.585 -9.729 1.00 32.66 488 ILE A N 1
ATOM 3710 C CA . ILE A 1 488 ? 24.621 12.696 -8.755 1.00 32.66 488 ILE A CA 1
ATOM 3711 C C . ILE A 1 488 ? 23.183 12.965 -8.261 1.00 32.66 488 ILE A C 1
ATOM 3713 O O . ILE A 1 488 ? 22.999 13.599 -7.230 1.00 32.66 488 ILE A O 1
ATOM 3717 N N . THR A 1 489 ? 22.156 12.457 -8.948 1.00 28.44 489 THR A N 1
ATOM 3718 C CA . THR A 1 489 ? 20.741 12.563 -8.535 1.00 28.44 489 THR A CA 1
ATOM 3719 C C . THR A 1 489 ? 20.301 11.345 -7.716 1.00 28.44 489 THR A C 1
ATOM 3721 O O . THR A 1 489 ? 19.356 11.455 -6.949 1.00 28.44 489 THR A O 1
ATOM 3724 N N . VAL A 1 490 ? 21.019 10.218 -7.823 1.00 30.31 490 VAL A N 1
ATOM 3725 C CA . VAL A 1 490 ? 20.794 8.992 -7.028 1.00 30.31 490 VAL A CA 1
ATOM 3726 C C . VAL A 1 490 ? 21.737 8.900 -5.812 1.00 30.31 490 VAL A C 1
ATOM 3728 O O . VAL A 1 490 ? 21.564 8.053 -4.942 1.00 30.31 490 VAL A O 1
ATOM 3731 N N . ALA A 1 491 ? 22.705 9.809 -5.676 1.00 23.31 491 ALA A N 1
ATOM 3732 C CA . ALA A 1 491 ? 23.496 9.926 -4.456 1.00 23.31 491 ALA A CA 1
ATOM 3733 C C . ALA A 1 491 ? 22.750 10.800 -3.439 1.00 23.31 491 ALA A C 1
ATOM 3735 O O . ALA A 1 491 ? 22.845 12.022 -3.494 1.00 23.31 491 ALA A O 1
ATOM 3736 N N . THR A 1 492 ? 22.010 10.126 -2.554 1.00 28.66 492 THR A N 1
ATOM 3737 C CA . THR A 1 492 ? 21.589 10.561 -1.215 1.00 28.66 492 THR A CA 1
ATOM 3738 C C . THR A 1 492 ? 20.855 11.905 -1.097 1.00 28.66 492 THR A C 1
ATOM 3740 O O . THR A 1 492 ? 21.380 12.979 -1.383 1.00 28.66 492 THR A O 1
ATOM 3743 N N . ALA A 1 493 ? 19.687 11.871 -0.449 1.00 27.98 493 ALA A N 1
ATOM 3744 C CA . ALA A 1 493 ? 19.178 12.983 0.357 1.00 27.98 493 ALA A CA 1
ATOM 3745 C C . ALA A 1 493 ? 20.096 13.244 1.575 1.00 27.98 493 ALA A C 1
ATOM 3747 O O . ALA A 1 493 ? 19.668 13.292 2.718 1.00 27.98 493 ALA A O 1
ATOM 3748 N N . THR A 1 494 ? 21.395 13.391 1.339 1.00 30.33 494 THR A N 1
ATOM 3749 C CA . THR A 1 494 ? 22.241 14.226 2.176 1.00 30.33 494 THR A CA 1
ATOM 3750 C C . THR A 1 494 ? 21.886 15.651 1.796 1.00 30.33 494 THR A C 1
ATOM 3752 O O . THR A 1 494 ? 21.948 15.974 0.605 1.00 30.33 494 THR A O 1
ATOM 3755 N N . GLU A 1 495 ? 21.498 16.486 2.765 1.00 36.00 495 GLU A N 1
ATOM 3756 C CA . GLU A 1 495 ? 21.424 17.940 2.592 1.00 36.00 495 GLU A CA 1
ATOM 3757 C C . GLU A 1 495 ? 22.526 18.383 1.627 1.00 36.00 495 GLU A C 1
ATOM 3759 O O . GLU A 1 495 ? 23.711 18.131 1.871 1.00 36.00 495 GLU A O 1
ATOM 3764 N N . ARG A 1 496 ? 22.154 18.966 0.479 1.00 44.38 496 ARG A N 1
ATOM 3765 C CA . ARG A 1 496 ? 23.158 19.434 -0.476 1.00 44.38 496 ARG A CA 1
ATOM 3766 C C . ARG A 1 496 ? 23.978 20.494 0.240 1.00 44.38 496 ARG A C 1
ATOM 3768 O O . ARG A 1 496 ? 23.490 21.608 0.411 1.00 44.38 496 ARG A O 1
ATOM 3775 N N . VAL A 1 497 ? 25.194 20.138 0.656 1.00 44.94 497 VAL A N 1
ATOM 3776 C CA . VAL A 1 497 ? 26.056 21.018 1.445 1.00 44.94 497 VAL A CA 1
ATOM 3777 C C . VAL A 1 497 ? 26.167 22.350 0.698 1.00 44.94 497 VAL A C 1
ATOM 3779 O O . VAL A 1 497 ? 26.655 22.369 -0.441 1.00 44.94 497 VAL A O 1
ATOM 3782 N N . PRO A 1 498 ? 25.652 23.456 1.266 1.00 53.62 498 PRO A N 1
ATOM 3783 C CA . PRO A 1 498 ? 25.704 24.746 0.606 1.00 53.62 498 PRO A CA 1
ATOM 3784 C C . PRO A 1 498 ? 27.171 25.132 0.447 1.00 53.62 498 PRO A C 1
ATOM 3786 O O . PRO A 1 498 ? 27.907 25.246 1.423 1.00 53.62 498 PRO A O 1
ATOM 3789 N N . LEU A 1 499 ? 27.599 25.306 -0.799 1.00 49.75 499 LEU A N 1
ATOM 3790 C CA . LEU A 1 499 ? 28.998 25.539 -1.134 1.00 49.75 499 LEU A CA 1
ATOM 3791 C C . LEU A 1 499 ? 29.329 27.035 -1.077 1.00 49.75 499 LEU A C 1
ATOM 3793 O O . LEU A 1 499 ? 30.369 27.431 -0.562 1.00 49.75 499 LEU A O 1
ATOM 3797 N N . LEU A 1 500 ? 28.429 27.880 -1.595 1.00 43.69 500 LEU A N 1
ATOM 3798 C CA . LEU A 1 500 ? 28.604 29.333 -1.636 1.00 43.69 500 LEU A CA 1
ATOM 3799 C C . LEU A 1 500 ? 27.248 30.037 -1.537 1.00 43.69 500 LEU A C 1
ATOM 3801 O O . LEU A 1 500 ? 26.347 29.746 -2.315 1.00 43.69 500 LEU A O 1
ATOM 3805 N N . ALA A 1 501 ? 27.093 30.969 -0.590 1.00 51.03 501 ALA A N 1
ATOM 3806 C CA . ALA A 1 501 ? 25.881 31.787 -0.422 1.00 51.03 501 ALA A CA 1
ATOM 3807 C C . ALA A 1 501 ? 24.553 30.992 -0.329 1.00 51.03 501 ALA A C 1
ATOM 3809 O O . ALA A 1 501 ? 23.487 31.503 -0.666 1.00 51.03 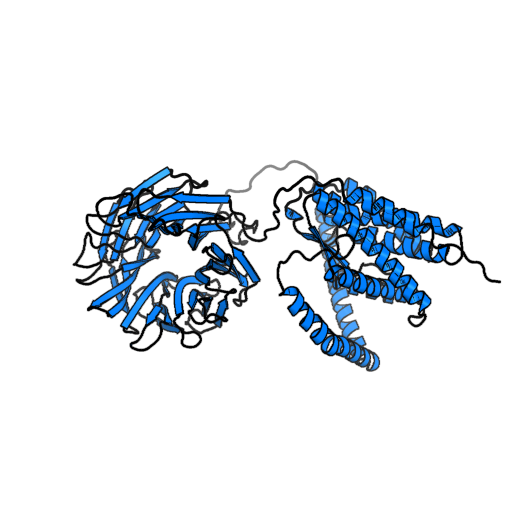501 ALA A O 1
ATOM 3810 N N . GLY A 1 502 ? 24.596 29.739 0.143 1.00 53.91 502 GLY A N 1
ATOM 3811 C CA . GLY A 1 502 ? 23.413 28.876 0.221 1.00 53.91 502 GLY A CA 1
ATOM 3812 C C . GLY A 1 502 ? 23.044 28.152 -1.080 1.00 53.91 502 GLY A C 1
ATOM 3813 O O . GLY A 1 502 ? 21.955 27.586 -1.144 1.00 53.91 502 GLY A O 1
ATOM 3814 N N . LEU A 1 503 ? 23.918 28.188 -2.091 1.00 58.38 503 LEU A N 1
ATOM 3815 C CA . LEU A 1 503 ? 23.823 27.421 -3.334 1.00 58.38 503 LEU A CA 1
ATOM 3816 C C . LEU A 1 503 ? 24.643 26.135 -3.222 1.00 58.38 503 LEU A C 1
ATOM 3818 O O . LEU A 1 503 ? 25.798 26.157 -2.792 1.00 58.38 503 LEU A O 1
ATOM 3822 N N . SER A 1 504 ? 24.064 25.020 -3.649 1.00 62.59 504 SER A N 1
ATOM 3823 C CA . SER A 1 504 ? 24.772 23.750 -3.809 1.00 62.59 504 SER A CA 1
ATOM 3824 C C . SER A 1 504 ? 25.702 23.765 -5.025 1.00 62.59 504 SER A C 1
ATOM 3826 O O . SER A 1 504 ? 25.525 24.555 -5.954 1.00 62.59 504 SER A O 1
ATOM 3828 N N . GLY A 1 505 ? 26.671 22.844 -5.076 1.00 56.06 505 GLY A N 1
ATOM 3829 C CA . GLY A 1 505 ? 27.544 22.690 -6.249 1.00 56.06 505 GLY A CA 1
ATOM 3830 C C . GLY A 1 505 ? 26.765 22.481 -7.557 1.00 56.06 505 GLY A C 1
ATOM 3831 O O . GLY A 1 505 ? 27.114 23.052 -8.586 1.00 56.06 505 GLY A O 1
ATOM 3832 N N . ALA A 1 506 ? 25.653 21.741 -7.510 1.00 58.75 506 ALA A N 1
ATOM 3833 C CA . ALA A 1 506 ? 24.777 21.539 -8.664 1.00 58.75 506 ALA A CA 1
ATOM 3834 C C . ALA A 1 506 ? 24.045 22.825 -9.092 1.00 58.75 506 ALA A C 1
ATOM 3836 O O . ALA A 1 506 ? 23.868 23.067 -10.284 1.00 58.75 506 ALA A O 1
ATOM 3837 N N . GLU A 1 507 ? 23.652 23.673 -8.142 1.00 62.72 507 GLU A N 1
ATOM 3838 C CA . GLU A 1 507 ? 23.013 24.960 -8.440 1.00 62.72 507 GLU A CA 1
ATOM 3839 C C . GLU A 1 507 ? 24.014 25.983 -8.970 1.00 62.72 507 GLU A C 1
ATOM 3841 O O . GLU A 1 507 ? 23.687 26.728 -9.887 1.00 62.72 507 GLU A O 1
ATOM 3846 N N . LEU A 1 508 ? 25.255 25.970 -8.479 1.00 64.56 508 LEU A N 1
ATOM 3847 C CA . LEU A 1 508 ? 26.335 26.778 -9.049 1.00 64.56 508 LEU A CA 1
ATOM 3848 C C . LEU A 1 508 ? 26.607 26.391 -10.510 1.00 64.56 508 LEU A C 1
ATOM 3850 O O . LEU A 1 508 ? 26.778 27.269 -11.354 1.00 64.56 508 LEU A O 1
ATOM 3854 N N . VAL A 1 509 ? 26.567 25.094 -10.834 1.00 67.44 509 VAL A N 1
ATOM 3855 C CA . VAL A 1 509 ? 26.660 24.610 -12.221 1.00 67.44 509 VAL A CA 1
ATOM 3856 C C . VAL A 1 509 ? 25.442 25.038 -13.043 1.00 67.44 509 VAL A C 1
ATOM 3858 O O . VAL A 1 509 ? 25.601 25.485 -14.177 1.00 67.44 509 VAL A O 1
ATOM 3861 N N . ALA A 1 510 ? 24.232 24.953 -12.486 1.00 68.00 510 ALA A N 1
ATOM 3862 C CA . ALA A 1 510 ? 23.012 25.381 -13.167 1.00 68.00 510 ALA A CA 1
ATOM 3863 C C . ALA A 1 510 ? 23.002 26.893 -13.451 1.00 68.00 510 ALA A C 1
ATOM 3865 O O . ALA A 1 510 ? 22.617 27.300 -14.549 1.00 68.00 510 ALA A O 1
ATOM 3866 N N . ILE A 1 511 ? 23.463 27.719 -12.507 1.00 71.38 511 ILE A N 1
ATOM 3867 C CA . ILE A 1 511 ? 23.629 29.169 -12.680 1.00 71.38 511 ILE A CA 1
ATOM 3868 C C . ILE A 1 511 ? 24.689 29.452 -13.738 1.00 71.38 511 ILE A C 1
ATOM 3870 O O . ILE A 1 511 ? 24.435 30.244 -14.641 1.00 71.38 511 ILE A O 1
ATOM 3874 N N . ALA A 1 512 ? 25.845 28.785 -13.680 1.00 69.62 512 ALA A N 1
ATOM 3875 C CA . ALA A 1 512 ? 26.905 28.958 -14.669 1.00 69.62 512 ALA A CA 1
ATOM 3876 C C . ALA A 1 512 ? 26.424 28.595 -16.083 1.00 69.62 512 ALA A C 1
ATOM 3878 O O . ALA A 1 512 ? 26.629 29.358 -17.025 1.00 69.62 512 ALA A O 1
ATOM 3879 N N . LEU A 1 513 ? 25.715 27.474 -16.233 1.00 70.00 513 LEU A N 1
ATOM 3880 C CA . LEU A 1 513 ? 25.143 27.057 -17.512 1.00 70.00 513 LEU A CA 1
ATOM 3881 C C . LEU A 1 513 ? 24.081 28.049 -18.006 1.00 70.00 513 LEU A C 1
ATOM 3883 O O . LEU A 1 513 ? 24.100 28.448 -19.168 1.00 70.00 513 LEU A O 1
ATOM 3887 N N . SER A 1 514 ? 23.190 28.497 -17.123 1.00 80.19 514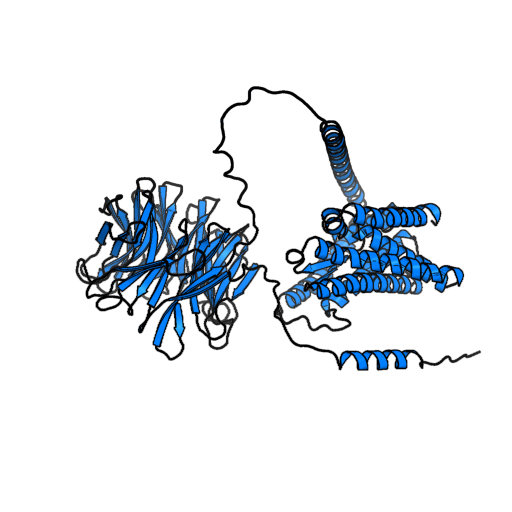 SER A N 1
ATOM 3888 C CA . SER A 1 514 ? 22.163 29.487 -17.466 1.00 80.19 514 SER A CA 1
ATOM 3889 C C . SER A 1 514 ? 22.788 30.834 -17.843 1.00 80.19 514 SER A C 1
ATOM 3891 O O . SER A 1 514 ? 22.302 31.488 -18.761 1.00 80.19 514 SER A O 1
ATOM 3893 N N . ALA A 1 515 ? 23.896 31.230 -17.203 1.00 80.62 515 ALA A N 1
ATOM 3894 C CA . ALA A 1 515 ? 24.650 32.454 -17.497 1.00 80.62 515 ALA A CA 1
ATOM 3895 C C . ALA A 1 515 ? 25.246 32.422 -18.899 1.00 80.62 515 ALA A C 1
ATOM 3897 O O . ALA A 1 515 ? 25.113 33.388 -19.650 1.00 80.62 515 ALA A O 1
ATOM 3898 N N . VAL A 1 516 ? 25.828 31.281 -19.274 1.00 76.38 516 VAL A N 1
ATOM 3899 C CA . VAL A 1 516 ? 26.329 31.046 -20.630 1.00 76.38 516 VAL A CA 1
ATOM 3900 C C . VAL A 1 516 ? 25.190 31.132 -21.643 1.00 76.38 516 VAL A C 1
ATOM 3902 O O . VAL A 1 516 ? 25.276 31.900 -22.599 1.00 76.38 516 VAL A O 1
ATOM 3905 N N . LEU A 1 517 ? 24.096 30.401 -21.417 1.00 81.69 517 LEU A N 1
ATOM 3906 C CA . LEU A 1 517 ? 22.958 30.360 -22.340 1.00 81.69 517 LEU A CA 1
ATOM 3907 C C . LEU A 1 517 ? 22.296 31.733 -22.512 1.00 81.69 517 LEU A C 1
ATOM 3909 O O . LEU A 1 517 ? 21.991 32.136 -23.633 1.00 81.69 517 LEU A O 1
ATOM 3913 N N . PHE A 1 518 ? 22.104 32.470 -21.418 1.00 87.38 518 PHE A N 1
ATOM 3914 C CA . PHE A 1 518 ? 21.462 33.779 -21.449 1.00 87.38 518 PHE A CA 1
ATOM 3915 C C . PHE A 1 518 ? 22.363 34.843 -22.082 1.00 87.38 518 PHE A C 1
ATOM 3917 O O . PHE A 1 518 ? 21.897 35.632 -22.906 1.00 87.38 518 PHE A O 1
ATOM 3924 N N . GLY A 1 519 ? 23.663 34.823 -21.763 1.00 81.56 519 GLY A N 1
ATOM 3925 C CA . GLY A 1 519 ? 24.659 35.693 -22.388 1.00 81.56 519 GLY A CA 1
ATOM 3926 C C . GLY A 1 519 ? 24.749 35.477 -23.902 1.00 81.56 519 GLY A C 1
ATOM 3927 O O . GLY A 1 519 ? 24.719 36.446 -24.659 1.00 81.56 519 GLY A O 1
ATOM 3928 N N . LEU A 1 520 ? 24.768 34.218 -24.354 1.00 80.56 520 LEU A N 1
ATOM 3929 C CA . LEU A 1 520 ? 24.778 33.863 -25.778 1.00 80.56 520 LEU A CA 1
ATOM 3930 C C . LEU A 1 520 ? 23.508 34.315 -26.508 1.00 80.56 520 LEU A C 1
ATOM 3932 O O . LEU A 1 520 ? 23.609 34.896 -27.587 1.00 80.56 520 LEU A O 1
ATOM 3936 N N . ALA A 1 521 ? 22.326 34.107 -25.919 1.00 79.81 521 ALA A N 1
ATOM 3937 C CA . ALA A 1 521 ? 21.074 34.586 -26.505 1.00 79.81 521 ALA A CA 1
ATOM 3938 C C . ALA A 1 521 ? 21.091 36.115 -26.693 1.00 79.81 521 ALA A C 1
ATOM 3940 O O . ALA A 1 521 ? 20.719 36.617 -27.751 1.00 79.81 521 ALA A O 1
ATOM 3941 N N . TYR A 1 522 ? 21.613 36.864 -25.716 1.00 84.50 522 TYR A N 1
ATOM 3942 C CA . TYR A 1 522 ? 21.766 38.316 -25.832 1.00 84.50 522 TYR A CA 1
ATOM 3943 C C . TYR A 1 522 ? 22.787 38.751 -26.894 1.00 84.50 522 TYR A C 1
ATOM 3945 O O . TYR A 1 522 ? 22.545 39.739 -27.588 1.00 84.50 522 TYR A O 1
ATOM 3953 N N . LEU A 1 523 ? 23.902 38.031 -27.054 1.00 82.44 523 LEU A N 1
ATOM 3954 C CA . LEU A 1 523 ? 24.873 38.309 -28.121 1.00 82.44 523 LEU A CA 1
ATOM 3955 C C . LEU A 1 523 ? 24.257 38.105 -29.509 1.00 82.44 523 LEU A C 1
ATOM 3957 O O . LEU A 1 523 ? 24.416 38.962 -30.379 1.00 82.44 523 LEU A O 1
ATOM 3961 N N . ILE A 1 524 ? 23.492 37.021 -29.686 1.00 78.50 524 ILE A N 1
ATOM 3962 C CA . ILE A 1 524 ? 22.749 36.731 -30.921 1.00 78.50 524 ILE A CA 1
ATOM 3963 C C . ILE A 1 524 ? 21.725 37.835 -31.197 1.00 78.50 524 ILE A C 1
ATOM 3965 O O . ILE A 1 524 ? 21.697 38.379 -32.300 1.00 78.50 524 ILE A O 1
ATOM 3969 N N . ALA A 1 525 ? 20.940 38.221 -30.186 1.00 80.62 525 ALA A N 1
ATOM 3970 C CA . ALA A 1 525 ? 19.946 39.286 -30.293 1.00 80.62 525 ALA A CA 1
ATOM 3971 C C . ALA A 1 525 ? 20.570 40.619 -30.737 1.00 80.62 525 ALA A C 1
ATOM 3973 O O . ALA A 1 525 ? 20.017 41.327 -31.577 1.00 80.62 525 ALA A O 1
ATOM 3974 N N . LYS A 1 526 ? 21.756 40.947 -30.208 1.00 79.38 526 LYS A N 1
ATOM 3975 C CA . LYS A 1 526 ? 22.498 42.169 -30.547 1.00 79.38 526 LYS A CA 1
ATOM 3976 C C . LYS A 1 526 ? 23.361 42.055 -31.804 1.00 79.38 526 LYS A C 1
ATOM 3978 O O . LYS A 1 526 ? 23.987 43.045 -32.174 1.00 79.38 526 LYS A O 1
ATOM 3983 N N . ARG A 1 527 ? 23.374 40.894 -32.472 1.00 78.62 527 ARG A N 1
ATOM 3984 C CA . ARG A 1 527 ? 24.198 40.606 -33.661 1.00 78.62 527 ARG A CA 1
ATOM 3985 C C . ARG A 1 527 ? 25.686 40.913 -33.439 1.00 78.62 527 ARG A C 1
ATOM 3987 O O . ARG A 1 527 ? 26.373 41.370 -34.349 1.00 78.62 527 ARG A O 1
ATOM 3994 N N . ILE A 1 528 ? 26.169 40.690 -32.218 1.00 75.12 528 ILE A N 1
ATOM 3995 C CA . ILE A 1 528 ? 27.578 40.864 -31.856 1.00 75.12 528 ILE A CA 1
ATOM 3996 C C . ILE A 1 528 ? 28.327 39.581 -32.210 1.00 75.12 528 ILE A C 1
ATOM 3998 O O . ILE A 1 528 ? 27.801 38.482 -32.035 1.00 75.12 528 ILE A O 1
ATOM 4002 N N . ASP A 1 529 ? 29.555 39.724 -32.708 1.00 69.94 529 ASP A N 1
ATOM 4003 C CA . ASP A 1 529 ? 30.403 38.589 -33.059 1.00 69.94 529 ASP A CA 1
ATOM 4004 C C . ASP A 1 529 ? 30.673 37.699 -31.832 1.00 69.94 529 ASP A C 1
ATOM 4006 O O . ASP A 1 529 ? 31.248 38.133 -30.830 1.00 69.94 529 ASP A O 1
ATOM 4010 N N . LEU A 1 530 ? 30.252 36.436 -31.935 1.00 58.59 530 LEU A N 1
ATOM 4011 C CA . LEU A 1 530 ? 30.360 35.422 -30.887 1.00 58.59 530 LEU A CA 1
ATOM 4012 C C . LEU A 1 530 ? 31.816 35.043 -30.576 1.00 58.59 530 LEU A C 1
ATOM 4014 O O . LEU A 1 530 ? 32.077 34.470 -29.519 1.00 58.59 530 LEU A O 1
ATOM 4018 N N . PHE A 1 531 ? 32.759 35.363 -31.466 1.00 59.16 531 PHE A N 1
ATOM 4019 C CA . PHE A 1 531 ? 34.173 35.017 -31.312 1.00 59.16 531 PHE A CA 1
ATOM 4020 C C . PHE A 1 531 ? 35.007 36.107 -30.622 1.00 59.16 531 PHE A C 1
ATOM 4022 O O . PHE A 1 531 ? 36.191 35.897 -30.354 1.00 59.16 531 PHE A O 1
ATOM 4029 N N . GLN A 1 532 ? 34.408 37.250 -30.269 1.00 70.81 532 GLN A N 1
ATOM 4030 C CA . GLN A 1 532 ? 35.081 38.272 -29.466 1.00 70.81 532 GLN A CA 1
ATOM 4031 C C . GLN A 1 532 ? 35.013 37.922 -27.976 1.00 70.81 532 GLN A C 1
ATOM 4033 O O . GLN A 1 532 ? 34.005 38.160 -27.305 1.00 70.81 532 GLN A O 1
ATOM 4038 N N . LEU A 1 533 ? 36.117 37.377 -27.457 1.00 61.47 533 LEU A N 1
ATOM 4039 C CA . LEU A 1 533 ? 36.219 36.846 -26.094 1.00 61.47 533 LEU A CA 1
ATOM 4040 C C . LEU A 1 533 ? 35.828 37.868 -25.009 1.00 61.47 533 LEU A C 1
ATOM 4042 O O . LEU A 1 533 ? 35.144 37.504 -24.055 1.00 61.47 533 LEU A O 1
ATOM 4046 N N . ASP A 1 534 ? 36.181 39.144 -25.180 1.00 68.12 534 ASP A N 1
ATOM 4047 C CA . ASP A 1 534 ? 35.869 40.205 -24.210 1.00 68.12 534 ASP A CA 1
ATOM 4048 C C . ASP A 1 534 ? 34.357 40.450 -24.075 1.00 68.12 534 ASP A C 1
ATOM 4050 O O . ASP A 1 534 ? 33.830 40.573 -22.966 1.00 68.12 534 ASP A O 1
ATOM 4054 N N . ASN A 1 535 ? 33.634 40.456 -25.201 1.00 69.62 535 ASN A N 1
ATOM 4055 C CA . ASN A 1 535 ? 32.178 40.595 -25.212 1.00 69.62 535 ASN A CA 1
ATOM 4056 C C . ASN A 1 535 ? 31.508 39.339 -24.657 1.00 69.62 535 ASN A C 1
ATOM 4058 O O . ASN A 1 535 ? 30.573 39.434 -23.865 1.00 69.62 535 ASN A O 1
ATOM 4062 N N . LEU A 1 536 ? 32.017 38.159 -25.013 1.00 68.44 536 LEU A N 1
ATOM 4063 C CA . LEU A 1 536 ? 31.499 36.899 -24.498 1.00 68.44 536 LEU A CA 1
ATOM 4064 C C . LEU A 1 536 ? 31.581 36.839 -22.966 1.00 68.44 536 LEU A C 1
ATOM 4066 O O . LEU A 1 536 ? 30.581 36.564 -22.302 1.00 68.44 536 LEU A O 1
ATOM 4070 N N . ILE A 1 537 ? 32.742 37.169 -22.397 1.00 67.12 537 ILE A N 1
ATOM 4071 C CA . ILE A 1 537 ? 32.957 37.172 -20.945 1.00 67.12 537 ILE A CA 1
ATOM 4072 C C . ILE A 1 537 ? 32.045 38.194 -20.260 1.00 67.12 537 ILE A C 1
ATOM 4074 O O . ILE A 1 537 ? 31.404 37.868 -19.260 1.00 67.12 537 ILE A O 1
ATOM 4078 N N . LEU A 1 538 ? 31.942 39.409 -20.806 1.00 75.12 538 LEU A N 1
ATOM 4079 C CA . LEU A 1 538 ? 31.121 40.476 -20.232 1.00 75.12 538 LEU A CA 1
ATOM 4080 C C . LEU A 1 538 ? 29.634 40.089 -20.153 1.00 75.12 538 LEU A C 1
ATOM 4082 O O . LEU A 1 538 ? 28.993 40.291 -19.120 1.00 75.12 538 LEU A O 1
ATOM 4086 N N . TYR A 1 539 ? 29.092 39.508 -21.225 1.00 83.25 539 TYR A N 1
ATOM 4087 C CA . TYR A 1 539 ? 27.680 39.126 -21.309 1.00 83.25 539 TYR A CA 1
ATOM 4088 C C . TYR A 1 539 ? 27.342 37.957 -20.385 1.00 83.25 539 TYR A C 1
ATOM 4090 O O . TYR A 1 539 ? 26.317 37.992 -19.703 1.00 83.25 539 TYR A O 1
ATOM 4098 N N . ILE A 1 540 ? 28.218 36.954 -20.311 1.00 76.19 540 ILE A N 1
ATOM 4099 C CA . ILE A 1 540 ? 28.050 35.812 -19.405 1.00 76.19 540 ILE A CA 1
ATOM 4100 C C . ILE A 1 540 ? 28.140 36.269 -17.946 1.00 76.19 540 ILE A C 1
ATOM 4102 O O . ILE A 1 540 ? 27.333 35.851 -17.117 1.00 76.19 540 ILE A O 1
ATOM 4106 N N . PHE A 1 541 ? 29.086 37.155 -17.624 1.00 77.75 541 PHE A N 1
ATOM 4107 C CA . PHE A 1 541 ? 29.261 37.654 -16.262 1.00 77.75 541 PHE A CA 1
ATOM 4108 C C . PHE A 1 541 ? 28.032 38.429 -15.773 1.00 77.75 541 PHE A C 1
ATOM 4110 O O . PHE A 1 541 ? 27.514 38.156 -14.688 1.00 77.75 541 PHE A O 1
ATOM 4117 N N . ILE A 1 542 ? 27.521 39.358 -16.587 1.00 81.00 542 ILE A N 1
ATOM 4118 C CA . ILE A 1 542 ? 26.335 40.147 -16.232 1.00 81.00 542 ILE A CA 1
ATOM 4119 C C . ILE A 1 542 ? 25.092 39.252 -16.146 1.00 81.00 542 ILE A C 1
ATOM 4121 O O . ILE A 1 542 ? 24.315 39.393 -15.203 1.00 81.00 542 ILE A O 1
ATOM 4125 N N . ALA A 1 543 ? 24.936 38.284 -17.055 1.00 82.31 543 ALA A N 1
ATOM 4126 C CA . ALA A 1 543 ? 23.861 37.296 -16.989 1.00 82.31 543 ALA A CA 1
ATOM 4127 C C . ALA A 1 543 ? 23.904 36.481 -15.685 1.00 82.31 543 ALA A C 1
ATOM 4129 O O . ALA A 1 543 ? 22.887 36.350 -15.002 1.00 82.31 543 ALA A O 1
ATOM 4130 N N . GLY A 1 544 ? 25.083 35.979 -15.303 1.00 76.50 544 GLY A N 1
ATOM 4131 C CA . GLY A 1 544 ? 25.279 35.248 -14.051 1.00 76.50 544 GLY A CA 1
ATOM 4132 C C . GLY A 1 544 ? 24.936 36.090 -12.824 1.00 76.50 544 GLY A C 1
ATOM 4133 O O . GLY A 1 544 ? 24.241 35.609 -11.928 1.00 76.50 544 GLY A O 1
ATOM 4134 N N . PHE A 1 545 ? 25.343 37.363 -12.809 1.00 77.56 545 PHE A N 1
ATOM 4135 C CA . PHE A 1 545 ? 25.010 38.302 -11.737 1.00 77.56 545 PHE A CA 1
ATOM 4136 C C . PHE A 1 545 ? 23.494 38.525 -11.604 1.00 77.56 545 PHE A C 1
ATOM 4138 O O . PHE A 1 545 ? 22.952 38.409 -10.504 1.00 77.56 545 PHE A O 1
ATOM 4145 N N . VAL A 1 546 ? 22.805 38.787 -12.723 1.00 82.94 546 VAL A N 1
ATOM 4146 C CA . VAL A 1 546 ? 21.344 38.993 -12.781 1.00 82.94 546 VAL A CA 1
ATOM 4147 C C . VAL A 1 546 ? 20.609 37.798 -12.179 1.00 82.94 546 VAL A C 1
ATOM 4149 O O . VAL A 1 546 ? 19.784 37.961 -11.282 1.00 82.94 546 VAL A O 1
ATOM 4152 N N . MET A 1 547 ? 20.927 36.588 -12.642 1.00 82.12 547 MET A N 1
ATOM 4153 C CA . MET A 1 547 ? 20.206 35.387 -12.220 1.00 82.12 547 MET A CA 1
ATOM 4154 C C . MET A 1 547 ? 20.520 34.986 -10.781 1.00 82.12 547 MET A C 1
ATOM 4156 O O . MET A 1 547 ? 19.619 34.557 -10.067 1.00 82.12 547 MET A O 1
ATOM 4160 N N . SER A 1 548 ? 21.766 35.173 -10.337 1.00 75.19 548 SER A N 1
ATOM 4161 C CA . SER A 1 548 ? 22.164 34.849 -8.963 1.00 75.19 548 SER A CA 1
ATOM 4162 C C . SER A 1 548 ? 21.424 35.717 -7.948 1.00 75.19 548 SER A C 1
ATOM 4164 O O . SER A 1 548 ? 20.929 35.202 -6.951 1.00 75.19 548 SER A O 1
ATOM 4166 N N . LEU A 1 549 ? 21.312 37.028 -8.193 1.00 77.00 549 LEU A N 1
ATOM 4167 C CA . LEU A 1 549 ? 20.613 37.929 -7.271 1.00 77.00 549 LEU A CA 1
ATOM 4168 C C . LEU A 1 549 ? 19.093 37.772 -7.326 1.00 77.00 549 LEU A C 1
ATOM 4170 O O . LEU A 1 549 ? 18.448 37.821 -6.278 1.00 77.00 549 LEU A O 1
ATOM 4174 N N . HIS A 1 550 ? 18.536 37.545 -8.518 1.00 84.69 550 HIS A N 1
ATOM 4175 C CA . HIS A 1 550 ? 17.121 37.215 -8.694 1.00 84.69 550 HIS A CA 1
ATOM 4176 C C . HIS A 1 550 ? 16.736 35.990 -7.855 1.00 84.69 550 HIS A C 1
ATOM 4178 O O . HIS A 1 550 ? 15.802 36.040 -7.053 1.00 84.69 550 HIS A O 1
ATOM 4184 N N . ASP A 1 551 ? 17.518 34.916 -7.966 1.00 81.31 551 ASP A N 1
ATOM 4185 C CA . ASP A 1 551 ? 17.286 33.687 -7.215 1.00 81.31 551 ASP A CA 1
ATOM 4186 C C . ASP A 1 551 ? 17.566 33.851 -5.715 1.00 81.31 551 ASP A C 1
ATOM 4188 O O . ASP A 1 551 ? 16.822 33.333 -4.885 1.00 81.31 551 ASP A O 1
ATOM 4192 N N . LEU A 1 552 ? 18.578 34.637 -5.332 1.00 75.31 552 LEU A N 1
ATOM 4193 C CA . LEU A 1 552 ? 18.867 34.916 -3.924 1.00 75.31 552 LEU A CA 1
ATOM 4194 C C . LEU A 1 552 ? 17.701 35.637 -3.229 1.00 75.31 552 LEU A C 1
ATOM 4196 O O . LEU A 1 552 ? 17.432 35.371 -2.057 1.00 75.31 552 LEU A O 1
ATOM 4200 N N . ALA A 1 553 ? 16.971 36.506 -3.935 1.00 72.44 553 ALA A N 1
ATOM 4201 C CA . ALA A 1 553 ? 15.773 37.143 -3.392 1.00 72.44 553 ALA A CA 1
ATOM 4202 C C . ALA A 1 553 ? 14.621 36.150 -3.205 1.00 72.44 553 ALA A C 1
ATOM 4204 O O . ALA A 1 553 ? 13.936 36.199 -2.177 1.00 72.44 553 ALA A O 1
ATOM 4205 N N . HIS A 1 554 ? 14.422 35.219 -4.139 1.00 76.12 554 HIS A N 1
ATOM 4206 C CA . HIS A 1 554 ? 13.489 34.117 -3.924 1.00 76.12 554 HIS A CA 1
ATOM 4207 C C . HIS A 1 554 ? 13.918 33.265 -2.734 1.00 76.12 554 HIS A C 1
ATOM 4209 O O . HIS A 1 554 ? 13.095 33.020 -1.865 1.00 76.12 554 HIS A O 1
ATOM 4215 N N . ARG A 1 555 ? 15.200 32.895 -2.623 1.00 72.88 555 ARG A N 1
ATOM 4216 C CA . ARG A 1 555 ? 15.737 32.131 -1.483 1.00 72.88 555 ARG A CA 1
ATOM 4217 C C . ARG A 1 555 ? 15.542 32.840 -0.159 1.00 72.88 555 ARG A C 1
ATOM 4219 O O . ARG A 1 555 ? 15.160 32.198 0.809 1.00 72.88 555 ARG A O 1
ATOM 4226 N N . TYR A 1 556 ? 15.793 34.142 -0.098 1.00 70.50 556 TYR A N 1
ATOM 4227 C CA . TYR A 1 556 ? 15.631 34.911 1.130 1.00 70.50 556 TYR A CA 1
ATOM 4228 C C . TYR A 1 556 ? 14.177 34.886 1.615 1.00 70.50 556 TYR A C 1
ATOM 4230 O O . TYR A 1 556 ? 13.915 34.548 2.769 1.00 70.50 556 TYR A O 1
ATOM 4238 N N . TYR A 1 557 ? 13.222 35.192 0.730 1.00 66.25 557 TYR A N 1
ATOM 4239 C CA . TYR A 1 557 ? 11.808 35.189 1.100 1.00 66.25 557 TYR A CA 1
ATOM 4240 C C . TYR A 1 557 ? 11.257 33.772 1.269 1.00 66.25 557 TYR A C 1
ATOM 4242 O O . TYR A 1 557 ? 10.492 33.544 2.196 1.00 66.25 557 TYR A O 1
ATOM 4250 N N . ALA A 1 558 ? 11.685 32.806 0.459 1.00 64.94 558 ALA A N 1
ATOM 4251 C CA . ALA A 1 558 ? 11.338 31.402 0.638 1.00 64.94 558 ALA A CA 1
ATOM 4252 C C . ALA A 1 558 ? 11.789 30.922 2.020 1.00 64.94 558 ALA A C 1
ATOM 4254 O O . ALA A 1 558 ? 10.955 30.441 2.775 1.00 64.94 558 ALA A O 1
ATOM 4255 N N . ARG A 1 559 ? 13.042 31.184 2.424 1.00 63.50 559 ARG A N 1
ATOM 4256 C CA . ARG A 1 559 ? 13.538 30.875 3.778 1.00 63.50 559 ARG A CA 1
ATOM 4257 C C . ARG A 1 559 ? 12.733 31.584 4.865 1.00 63.50 559 ARG A C 1
ATOM 4259 O O . ARG A 1 559 ? 12.401 30.966 5.869 1.00 63.50 559 ARG A O 1
ATOM 4266 N N . LYS A 1 560 ? 12.372 32.855 4.656 1.00 59.56 560 LYS A N 1
ATOM 4267 C CA . LYS A 1 560 ? 11.515 33.618 5.582 1.00 59.56 560 LYS A CA 1
ATOM 4268 C C . LYS A 1 560 ? 10.139 32.970 5.783 1.00 59.56 560 LYS A C 1
ATOM 4270 O O . LYS A 1 560 ? 9.577 33.087 6.866 1.00 59.56 560 LYS A O 1
ATOM 4275 N N . TYR A 1 561 ? 9.615 32.298 4.763 1.00 65.56 561 TYR A N 1
ATOM 4276 C CA . TYR A 1 561 ? 8.350 31.564 4.806 1.00 65.56 561 TYR A CA 1
ATOM 4277 C C . TYR A 1 561 ? 8.548 30.040 4.868 1.00 65.56 561 TYR A C 1
ATOM 4279 O O . TYR A 1 561 ? 7.671 29.295 4.436 1.00 65.56 561 TYR A O 1
ATOM 4287 N N . GLN A 1 562 ? 9.694 29.579 5.391 1.00 65.12 562 GLN A N 1
ATOM 4288 C CA . GLN A 1 562 ? 10.004 28.159 5.617 1.00 65.12 562 GLN A CA 1
ATOM 4289 C C . GLN A 1 562 ? 9.848 27.277 4.362 1.00 65.12 562 GLN A C 1
ATOM 4291 O O . GLN A 1 562 ? 9.382 26.146 4.416 1.00 65.12 562 GLN A O 1
ATOM 4296 N N . SER A 1 563 ? 10.227 27.811 3.205 1.00 61.81 563 SER A N 1
ATOM 4297 C CA . SER A 1 563 ? 10.287 27.115 1.920 1.00 61.81 563 SER A CA 1
ATOM 4298 C C . SER A 1 563 ? 11.707 27.135 1.362 1.00 61.81 563 SER A C 1
ATOM 4300 O O . SER A 1 563 ? 12.497 28.045 1.631 1.00 61.81 563 SER A O 1
ATOM 4302 N N . VAL A 1 564 ? 12.034 26.148 0.532 1.00 70.88 564 VAL A N 1
ATOM 4303 C CA . VAL A 1 564 ? 13.341 26.064 -0.128 1.00 70.88 564 VAL A CA 1
ATOM 4304 C C . VAL A 1 564 ? 13.181 26.492 -1.576 1.00 70.88 564 VAL A C 1
ATOM 4306 O O . VAL A 1 564 ? 12.367 25.938 -2.303 1.00 70.88 564 VAL A O 1
ATOM 4309 N N . ALA A 1 565 ? 13.946 27.492 -2.000 1.00 70.50 565 ALA A N 1
ATOM 4310 C CA . ALA A 1 565 ? 14.028 27.870 -3.403 1.00 70.50 565 ALA A CA 1
ATOM 4311 C C . ALA A 1 565 ? 15.202 27.132 -4.056 1.00 70.50 565 ALA A C 1
ATOM 4313 O O . ALA A 1 565 ? 16.343 27.288 -3.626 1.00 70.50 565 ALA A O 1
ATOM 4314 N N . GLU A 1 566 ? 14.913 26.339 -5.082 1.00 76.75 566 GLU A N 1
ATOM 4315 C CA . GLU A 1 566 ? 15.897 25.654 -5.911 1.00 76.75 566 GLU A CA 1
ATOM 4316 C C . GLU A 1 566 ? 16.031 26.336 -7.266 1.00 76.75 566 GLU A C 1
ATOM 4318 O O . GLU A 1 566 ? 15.041 26.590 -7.958 1.00 76.75 566 GLU A O 1
ATOM 4323 N N . TYR A 1 567 ? 17.272 26.539 -7.694 1.00 78.50 567 TYR A N 1
ATOM 4324 C CA . TYR A 1 567 ? 17.557 27.078 -9.014 1.00 78.50 567 TYR A CA 1
ATOM 4325 C C . TYR A 1 567 ? 17.644 25.948 -10.040 1.00 78.50 567 TYR A C 1
ATOM 4327 O O . TYR A 1 567 ? 18.452 25.027 -9.890 1.00 78.50 567 TYR A O 1
ATOM 4335 N N . LYS A 1 568 ? 16.835 26.010 -11.103 1.00 78.88 568 LYS A N 1
ATOM 4336 C CA . LYS A 1 568 ? 16.828 24.998 -12.169 1.00 78.88 568 LYS A CA 1
ATOM 4337 C C . LYS A 1 568 ? 16.972 25.634 -13.542 1.00 78.88 568 LYS A C 1
ATOM 4339 O O . LYS A 1 568 ? 16.312 26.623 -13.854 1.00 78.88 568 LYS A O 1
ATOM 4344 N N . VAL A 1 569 ? 17.772 24.993 -14.392 1.00 74.19 569 VAL A N 1
ATOM 4345 C CA . VAL A 1 569 ? 17.797 25.288 -15.830 1.00 74.19 569 VAL A CA 1
ATOM 4346 C C . VAL A 1 569 ? 16.428 24.957 -16.411 1.00 74.19 569 VAL A C 1
ATOM 4348 O O . VAL A 1 569 ? 15.833 23.927 -16.080 1.00 74.19 569 VAL A O 1
ATOM 4351 N N . TRP A 1 570 ? 15.920 25.818 -17.284 1.00 78.12 570 TRP A N 1
ATOM 4352 C CA . TRP A 1 570 ? 14.591 25.656 -17.851 1.00 78.12 570 TRP A CA 1
ATOM 4353 C C . TRP A 1 570 ? 14.636 25.617 -19.376 1.00 78.12 570 TRP A C 1
ATOM 4355 O O . TRP A 1 570 ? 14.705 26.643 -20.045 1.00 78.12 570 TRP A O 1
ATOM 4365 N N . GLY A 1 571 ? 14.567 24.400 -19.926 1.00 67.81 571 GLY A N 1
ATOM 4366 C CA . GLY A 1 571 ? 14.761 24.149 -21.357 1.00 67.81 571 GLY A CA 1
ATOM 4367 C C . GLY A 1 571 ? 13.785 24.894 -22.270 1.00 67.81 571 GLY A C 1
ATOM 4368 O O . GLY A 1 571 ? 14.203 25.418 -23.297 1.00 67.81 571 GLY A O 1
ATOM 4369 N N . PHE A 1 572 ? 12.509 25.008 -21.888 1.00 71.88 572 PHE A N 1
ATOM 4370 C CA . PHE A 1 572 ? 11.526 25.744 -22.691 1.00 71.88 572 PHE A CA 1
ATOM 4371 C C . PHE A 1 572 ? 11.829 27.250 -22.738 1.00 71.88 572 PHE A C 1
ATOM 4373 O O . PHE A 1 572 ? 11.795 27.849 -23.810 1.00 71.88 572 PHE A O 1
ATOM 4380 N N . GLY A 1 573 ? 12.226 27.844 -21.606 1.00 71.62 573 GLY A N 1
ATOM 4381 C CA . GLY A 1 573 ? 12.697 29.231 -21.559 1.00 71.62 573 GLY A CA 1
ATOM 4382 C C . GLY A 1 573 ? 13.951 29.453 -22.384 1.00 71.62 573 GLY A C 1
ATOM 4383 O O . GLY A 1 573 ? 14.040 30.446 -23.097 1.00 71.62 573 GLY A O 1
ATOM 4384 N N . THR A 1 574 ? 14.886 28.501 -22.362 1.00 77.50 574 THR A N 1
ATOM 4385 C CA . THR A 1 574 ? 16.068 28.536 -23.229 1.00 77.50 574 THR A CA 1
ATOM 4386 C C . THR A 1 574 ? 15.665 28.577 -24.701 1.00 77.50 574 THR A C 1
ATOM 4388 O O . THR A 1 574 ? 16.136 29.438 -25.435 1.00 77.50 574 THR A O 1
ATOM 4391 N N . VAL A 1 575 ? 14.761 27.701 -25.146 1.00 70.44 575 VAL A N 1
ATOM 4392 C CA . VAL A 1 575 ? 14.314 27.678 -26.548 1.00 70.44 575 VAL A CA 1
ATOM 4393 C C . VAL A 1 575 ? 13.668 29.006 -26.945 1.00 70.44 575 VAL A C 1
ATOM 4395 O O . VAL A 1 575 ? 14.048 29.577 -27.965 1.00 70.44 575 VAL A O 1
ATOM 4398 N N . ILE A 1 576 ? 12.759 29.542 -26.124 1.00 73.56 576 ILE A N 1
ATOM 4399 C CA . ILE A 1 576 ? 12.125 30.840 -26.398 1.00 73.56 576 ILE A CA 1
ATOM 4400 C C . ILE A 1 576 ? 13.175 31.954 -26.463 1.00 73.56 576 ILE A C 1
ATOM 4402 O O . ILE A 1 576 ? 13.148 32.747 -27.400 1.00 73.56 576 ILE A O 1
ATOM 4406 N N . ALA A 1 577 ? 14.128 31.984 -25.528 1.00 77.00 577 ALA A N 1
ATOM 4407 C CA . ALA A 1 577 ? 15.169 33.006 -25.474 1.00 77.00 577 ALA A CA 1
ATOM 4408 C C . ALA A 1 577 ? 15.984 33.063 -26.775 1.00 77.00 577 ALA A C 1
ATOM 4410 O O . ALA A 1 577 ? 16.224 34.148 -27.303 1.00 77.00 577 ALA A O 1
ATOM 4411 N N . PHE A 1 578 ? 16.370 31.904 -27.318 1.00 75.19 578 PHE A N 1
ATOM 4412 C CA . PHE A 1 578 ? 17.123 31.824 -28.572 1.00 75.19 578 PHE A CA 1
ATOM 4413 C C . PHE A 1 578 ? 16.259 32.104 -29.805 1.00 75.19 578 PHE A C 1
ATOM 4415 O O . PHE A 1 578 ? 16.723 32.787 -30.717 1.00 75.19 578 PHE A O 1
ATOM 4422 N N . LEU A 1 579 ? 15.009 31.632 -29.839 1.00 70.25 579 LEU A N 1
ATOM 4423 C CA . LEU A 1 579 ? 14.095 31.915 -30.949 1.00 70.25 579 LEU A CA 1
ATOM 4424 C C . LEU A 1 579 ? 13.836 33.415 -31.071 1.00 70.25 579 LEU A C 1
ATOM 4426 O O . LEU A 1 579 ? 13.979 33.982 -32.153 1.00 70.25 579 LEU A O 1
ATOM 4430 N N . THR A 1 580 ? 13.507 34.084 -29.969 1.00 75.38 580 THR A N 1
ATOM 4431 C CA . THR A 1 580 ? 13.221 35.516 -30.031 1.00 75.38 580 THR A CA 1
ATOM 4432 C C . THR A 1 580 ? 14.483 36.323 -30.311 1.00 75.38 580 THR A C 1
ATOM 4434 O O . THR A 1 580 ? 14.427 37.293 -31.069 1.00 75.38 580 THR A O 1
ATOM 4437 N N . ALA A 1 581 ? 15.633 35.901 -29.770 1.00 78.19 581 ALA A N 1
ATOM 4438 C CA . ALA A 1 581 ? 16.913 36.532 -30.065 1.00 78.19 581 ALA A CA 1
ATOM 4439 C C . ALA A 1 581 ? 17.229 36.468 -31.563 1.00 78.19 581 ALA A C 1
ATOM 4441 O O . ALA A 1 581 ? 17.604 37.475 -32.159 1.00 78.19 581 ALA A O 1
ATOM 4442 N N . PHE A 1 582 ? 17.029 35.303 -32.178 1.00 72.25 582 PHE A N 1
ATOM 4443 C CA . PHE A 1 582 ? 17.327 35.082 -33.587 1.00 72.25 582 PHE A CA 1
ATOM 4444 C C . PHE A 1 582 ? 16.353 35.811 -34.522 1.00 72.25 582 PHE A C 1
ATOM 4446 O O . PHE A 1 582 ? 16.784 36.507 -35.441 1.00 72.25 582 PHE A O 1
ATOM 4453 N N . PHE A 1 583 ? 15.045 35.672 -34.290 1.00 61.78 583 PHE A N 1
ATOM 4454 C CA . PHE A 1 583 ? 14.023 36.180 -35.210 1.00 61.78 583 PHE A CA 1
ATOM 4455 C C . PHE A 1 583 ? 13.676 37.652 -34.991 1.00 61.78 583 PHE A C 1
ATOM 4457 O O . PHE A 1 583 ? 13.376 38.355 -35.954 1.00 61.78 583 PHE A O 1
ATOM 4464 N N . PHE A 1 584 ? 13.735 38.131 -33.748 1.00 70.31 584 PHE A N 1
ATOM 4465 C CA . PHE A 1 584 ? 13.252 39.464 -33.382 1.00 70.31 584 PHE A CA 1
ATOM 4466 C C . PHE A 1 584 ? 14.350 40.380 -32.833 1.00 70.31 584 PHE A C 1
ATOM 4468 O O . PHE A 1 584 ? 14.066 41.526 -32.499 1.00 70.31 584 PHE A O 1
ATOM 4475 N N . GLY A 1 585 ? 15.598 39.907 -32.723 1.00 71.88 585 GLY A N 1
ATOM 4476 C CA . GLY A 1 585 ? 16.698 40.710 -32.173 1.00 71.88 585 GLY A CA 1
ATOM 4477 C C . GLY A 1 585 ? 16.511 41.062 -30.691 1.00 71.88 585 GLY A C 1
ATOM 4478 O O . GLY A 1 585 ? 17.097 42.027 -30.194 1.00 71.88 585 GLY A O 1
ATOM 4479 N N . VAL A 1 586 ? 15.674 40.300 -29.976 1.00 78.88 586 VAL A N 1
ATOM 4480 C CA . VAL A 1 586 ? 15.358 40.509 -28.558 1.00 78.88 586 VAL A CA 1
ATOM 4481 C C . VAL A 1 586 ? 15.270 39.181 -27.821 1.00 78.88 586 VAL A C 1
ATOM 4483 O O . VAL A 1 586 ? 14.610 38.248 -28.262 1.00 78.88 586 VAL A O 1
ATOM 4486 N N . THR A 1 587 ? 15.894 39.076 -26.656 1.00 80.81 587 THR A N 1
ATOM 4487 C CA . THR A 1 587 ? 15.721 37.908 -25.786 1.00 80.81 587 THR A CA 1
ATOM 4488 C C . THR A 1 587 ? 14.430 38.098 -24.985 1.00 80.81 587 THR A C 1
ATOM 4490 O O . THR A 1 587 ? 14.326 39.077 -24.254 1.00 80.81 587 THR A O 1
ATOM 4493 N N . TYR A 1 588 ? 13.437 37.213 -25.119 1.00 77.88 588 TYR A N 1
ATOM 4494 C CA . TYR A 1 588 ? 12.171 37.271 -24.369 1.00 77.88 588 TYR A CA 1
ATOM 4495 C C . TYR A 1 588 ? 11.901 35.958 -23.618 1.00 77.88 588 TYR A C 1
ATOM 4497 O O . TYR A 1 588 ? 10.845 35.346 -23.731 1.00 77.88 588 TYR A O 1
ATOM 4505 N N . ALA A 1 589 ? 12.906 35.498 -22.874 1.00 81.69 589 ALA A N 1
ATOM 4506 C CA . ALA A 1 589 ? 12.798 34.482 -21.830 1.00 81.69 589 ALA A CA 1
ATOM 4507 C C . ALA A 1 589 ? 14.126 34.371 -21.077 1.00 81.69 589 ALA A C 1
ATOM 4509 O O . ALA A 1 589 ? 15.173 34.791 -21.575 1.00 81.69 589 ALA A O 1
ATOM 4510 N N . VAL A 1 590 ? 14.082 33.775 -19.888 1.00 86.31 590 VAL A N 1
ATOM 4511 C CA . VAL A 1 590 ? 15.271 33.430 -19.101 1.00 86.31 590 VAL A CA 1
ATOM 4512 C C . VAL A 1 590 ? 15.460 31.906 -19.156 1.00 86.31 590 VAL A C 1
ATOM 4514 O O . VAL A 1 590 ? 14.479 31.176 -19.005 1.00 86.31 590 VAL A O 1
ATOM 4517 N N . PRO A 1 591 ? 16.687 31.383 -19.352 1.00 81.94 591 PRO A N 1
ATOM 4518 C CA . PRO A 1 591 ? 16.958 29.939 -19.426 1.00 81.94 591 PRO A CA 1
ATOM 4519 C C . PRO A 1 591 ? 16.950 29.245 -18.053 1.00 81.94 591 PRO A C 1
ATOM 4521 O O . PRO A 1 591 ? 17.572 28.199 -17.862 1.00 81.94 591 PRO A O 1
ATOM 4524 N N . ALA A 1 592 ? 16.256 29.823 -17.078 1.00 83.12 592 ALA A N 1
ATOM 4525 C CA . ALA A 1 592 ? 16.202 29.345 -15.713 1.00 83.12 592 ALA A CA 1
ATOM 4526 C C . ALA A 1 592 ? 14.842 29.631 -15.089 1.00 83.12 592 ALA A C 1
ATOM 4528 O O . ALA A 1 592 ? 14.107 30.516 -15.526 1.00 83.12 592 ALA A O 1
ATOM 4529 N N . ARG A 1 593 ? 14.531 28.871 -14.045 1.00 83.31 593 ARG A N 1
ATOM 4530 C CA . ARG A 1 593 ? 13.390 29.110 -13.171 1.00 83.31 593 ARG A CA 1
ATOM 4531 C C . ARG A 1 593 ? 13.773 28.791 -11.737 1.00 83.31 593 ARG A C 1
ATOM 4533 O O . ARG A 1 593 ? 14.518 27.838 -11.489 1.00 83.31 593 ARG A O 1
ATOM 4540 N N . THR A 1 594 ? 13.191 29.533 -10.812 1.00 82.69 594 THR A N 1
ATOM 4541 C CA . THR A 1 594 ? 13.263 29.201 -9.397 1.00 82.69 594 THR A CA 1
ATOM 4542 C C . THR A 1 594 ? 12.064 28.338 -9.030 1.00 82.69 594 THR A C 1
ATOM 4544 O O . THR A 1 594 ? 10.913 28.679 -9.297 1.00 82.69 594 THR A O 1
ATOM 4547 N N . VAL A 1 595 ? 12.331 27.180 -8.439 1.00 81.12 595 VAL A N 1
ATOM 4548 C CA . VAL A 1 595 ? 11.302 26.269 -7.947 1.00 81.12 595 VAL A CA 1
ATOM 4549 C C . VAL A 1 595 ? 11.247 26.399 -6.442 1.00 81.12 595 VAL A C 1
ATOM 4551 O O . VAL A 1 595 ? 12.218 26.110 -5.754 1.00 81.12 595 VAL A O 1
ATOM 4554 N N . ILE A 1 596 ? 10.107 26.843 -5.928 1.00 77.19 596 ILE A N 1
ATOM 4555 C CA . ILE A 1 596 ? 9.892 26.926 -4.489 1.00 77.19 596 ILE A CA 1
ATOM 4556 C C . ILE A 1 596 ? 9.319 25.592 -4.006 1.00 77.19 596 ILE A C 1
ATOM 4558 O O . ILE A 1 596 ? 8.123 25.324 -4.148 1.00 77.19 596 ILE A O 1
ATOM 4562 N N . ASN A 1 597 ? 10.181 24.747 -3.451 1.00 69.12 597 ASN A N 1
ATOM 4563 C CA . ASN A 1 597 ? 9.797 23.510 -2.786 1.00 69.12 597 ASN A CA 1
ATOM 4564 C C . ASN A 1 597 ? 8.993 23.853 -1.531 1.00 69.12 597 ASN A C 1
ATOM 4566 O O . ASN A 1 597 ? 9.462 24.601 -0.668 1.00 69.12 597 ASN A O 1
ATOM 4570 N N . GLY A 1 598 ? 7.778 23.316 -1.442 1.00 60.97 598 GLY A N 1
ATOM 4571 C CA . GLY A 1 598 ? 6.852 23.636 -0.356 1.00 60.97 598 GLY A CA 1
ATOM 4572 C C . GLY A 1 598 ? 5.993 24.871 -0.600 1.00 60.97 598 GLY A C 1
ATOM 4573 O O . GLY A 1 598 ? 5.280 25.291 0.305 1.00 60.97 598 GLY A O 1
ATOM 4574 N N . ALA A 1 599 ? 5.968 25.434 -1.820 1.00 57.28 599 ALA A N 1
ATOM 4575 C CA . ALA A 1 599 ? 5.116 26.588 -2.116 1.00 57.28 599 ALA A CA 1
ATOM 4576 C C . ALA A 1 599 ? 3.642 26.379 -1.750 1.00 57.28 599 ALA A C 1
ATOM 4578 O O . ALA A 1 599 ? 2.978 27.326 -1.353 1.00 57.28 599 ALA A O 1
ATOM 4579 N N . SER A 1 600 ? 3.127 25.152 -1.857 1.00 59.44 600 SER A N 1
ATOM 4580 C CA . SER A 1 600 ? 1.758 24.790 -1.470 1.00 59.44 600 SER A CA 1
ATOM 4581 C C . SER A 1 600 ? 1.473 24.926 0.030 1.00 59.44 600 SER A C 1
ATOM 4583 O O . SER A 1 600 ? 0.310 25.067 0.392 1.00 59.44 600 SER A O 1
ATOM 4585 N N . LYS A 1 601 ? 2.507 24.919 0.880 1.00 58.84 601 LYS A N 1
ATOM 4586 C CA . LYS A 1 601 ? 2.417 25.059 2.344 1.00 58.84 601 LYS A CA 1
ATOM 4587 C C . LYS A 1 601 ? 2.371 26.518 2.799 1.00 58.84 601 LYS A C 1
ATOM 4589 O O . LYS A 1 601 ? 1.972 26.809 3.920 1.00 58.84 601 LYS A O 1
ATOM 4594 N N . MET A 1 602 ? 2.745 27.444 1.919 1.00 67.69 602 MET A N 1
ATOM 4595 C CA . MET A 1 602 ? 2.616 28.879 2.145 1.00 67.69 602 MET A CA 1
ATOM 4596 C C . MET A 1 602 ? 1.191 29.342 1.823 1.00 67.69 602 MET A C 1
ATOM 4598 O O . MET A 1 602 ? 0.604 28.913 0.826 1.00 67.69 602 MET A O 1
ATOM 4602 N N . GLY A 1 603 ? 0.641 30.277 2.598 1.00 79.25 603 GLY A N 1
ATOM 4603 C CA . GLY A 1 603 ? -0.596 30.955 2.211 1.00 79.25 603 GLY A CA 1
ATOM 4604 C C . GLY A 1 603 ? -0.433 31.697 0.877 1.00 79.25 603 GLY A C 1
ATOM 4605 O O . GLY A 1 603 ? 0.673 32.008 0.428 1.00 79.25 603 GLY A O 1
ATOM 4606 N N . LEU A 1 604 ? -1.543 31.970 0.187 1.00 80.31 604 LEU A N 1
ATOM 4607 C CA . LEU A 1 604 ? -1.512 32.569 -1.156 1.00 80.31 604 LEU A CA 1
ATOM 4608 C C . LEU A 1 604 ? -0.790 33.932 -1.177 1.00 80.31 604 LEU A C 1
ATOM 4610 O O . LEU A 1 604 ? -0.151 34.281 -2.169 1.00 80.31 604 LEU A O 1
ATOM 4614 N N . LYS A 1 605 ? -0.864 34.677 -0.068 1.00 81.31 605 LYS A N 1
ATOM 4615 C CA . LYS A 1 605 ? -0.148 35.940 0.139 1.00 81.31 605 LYS A CA 1
ATOM 4616 C C . LYS A 1 605 ? 1.358 35.722 0.237 1.00 81.31 605 LYS A C 1
ATOM 4618 O O . LYS A 1 605 ? 2.119 36.433 -0.405 1.00 81.31 605 LYS A O 1
ATOM 4623 N N . GLU A 1 606 ? 1.783 34.752 1.028 1.00 79.50 606 GLU A N 1
ATOM 4624 C CA . GLU A 1 606 ? 3.180 34.413 1.276 1.00 79.50 606 GLU A CA 1
ATOM 4625 C C . GLU A 1 606 ? 3.825 33.867 -0.002 1.00 79.50 606 GLU A C 1
ATOM 4627 O O . GLU A 1 606 ? 4.875 34.360 -0.409 1.00 79.50 606 GLU A O 1
ATOM 4632 N N . GLN A 1 607 ? 3.130 32.975 -0.722 1.00 82.19 607 GLN A N 1
ATOM 4633 C CA . GLN A 1 607 ? 3.524 32.538 -2.065 1.00 82.19 607 GLN A CA 1
ATOM 4634 C C . GLN A 1 607 ? 3.717 33.739 -2.987 1.00 82.19 607 GLN A C 1
ATOM 4636 O O . GLN A 1 607 ? 4.762 33.878 -3.615 1.00 82.19 607 GLN A O 1
ATOM 4641 N N . ALA A 1 608 ? 2.727 34.630 -3.055 1.00 81.88 608 ALA A N 1
ATOM 4642 C CA . ALA A 1 608 ? 2.828 35.814 -3.889 1.00 81.88 608 ALA A CA 1
ATOM 4643 C C . ALA A 1 608 ? 4.012 36.706 -3.500 1.00 81.88 608 ALA A C 1
ATOM 4645 O O . ALA A 1 608 ? 4.647 37.246 -4.392 1.00 81.88 608 ALA A O 1
ATOM 4646 N N . ILE A 1 609 ? 4.359 36.838 -2.218 1.00 76.88 609 ILE A N 1
ATOM 4647 C CA . ILE A 1 609 ? 5.522 37.630 -1.791 1.00 76.88 609 ILE A CA 1
ATOM 4648 C C . ILE A 1 609 ? 6.841 36.959 -2.203 1.00 76.88 609 ILE A C 1
ATOM 4650 O O . ILE A 1 609 ? 7.731 37.655 -2.687 1.00 76.88 609 ILE A O 1
ATOM 4654 N N . VAL A 1 610 ? 6.969 35.631 -2.075 1.00 77.00 610 VAL A N 1
ATOM 4655 C CA . VAL A 1 610 ? 8.159 34.894 -2.553 1.00 77.00 610 VAL A CA 1
ATOM 4656 C C . VAL A 1 610 ? 8.318 35.029 -4.055 1.00 77.00 610 VAL A C 1
ATOM 4658 O O . VAL A 1 610 ? 9.400 35.333 -4.538 1.00 77.00 610 VAL A O 1
ATOM 4661 N N . PHE A 1 611 ? 7.244 34.822 -4.805 1.00 85.81 611 PHE A N 1
ATOM 4662 C CA . PHE A 1 611 ? 7.272 34.904 -6.259 1.00 85.81 611 PHE A CA 1
ATOM 4663 C C . PHE A 1 611 ? 7.407 36.357 -6.750 1.00 85.81 611 PHE A C 1
ATOM 4665 O O . PHE A 1 611 ? 7.959 36.610 -7.809 1.00 85.81 611 PHE A O 1
ATOM 4672 N N . LEU A 1 612 ? 7.009 37.350 -5.955 1.00 85.12 612 LEU A N 1
ATOM 4673 C CA . LEU A 1 612 ? 7.230 38.761 -6.275 1.00 85.12 612 LEU A CA 1
ATOM 4674 C C . LEU A 1 612 ? 8.665 39.232 -5.968 1.00 85.12 612 LEU A C 1
ATOM 4676 O O . LEU A 1 612 ? 9.112 40.215 -6.558 1.00 85.12 612 LEU A O 1
ATOM 4680 N N . SER A 1 613 ? 9.404 38.566 -5.072 1.00 79.81 613 SER A N 1
ATOM 4681 C CA . SER A 1 613 ? 10.698 39.067 -4.590 1.00 79.81 613 SER A CA 1
ATOM 4682 C C . SER A 1 613 ? 11.813 39.044 -5.640 1.00 79.81 613 SER A C 1
ATOM 4684 O O . SER A 1 613 ? 12.542 40.032 -5.750 1.00 79.81 613 SER A O 1
ATOM 4686 N N . GLY A 1 614 ? 11.930 37.975 -6.433 1.00 85.06 614 GLY A N 1
ATOM 4687 C CA . GLY A 1 614 ? 12.891 37.875 -7.541 1.00 85.06 614 GLY A CA 1
ATOM 4688 C C . GLY A 1 614 ? 12.673 38.941 -8.618 1.00 85.06 614 GLY A C 1
ATOM 4689 O O . GLY A 1 614 ? 13.582 39.723 -8.915 1.00 85.06 614 GLY A O 1
ATOM 4690 N N . PRO A 1 615 ? 11.452 39.086 -9.156 1.00 89.38 615 PRO A N 1
ATOM 4691 C CA . PRO A 1 615 ? 11.146 40.167 -10.081 1.00 89.38 615 PRO A CA 1
ATOM 4692 C C . PRO A 1 615 ? 11.385 41.560 -9.497 1.00 89.38 615 PRO A C 1
ATOM 4694 O O . PRO A 1 615 ? 11.861 42.448 -10.203 1.00 89.38 615 PRO A O 1
ATOM 4697 N N . MET A 1 616 ? 11.103 41.765 -8.206 1.00 83.38 616 MET A N 1
ATOM 4698 C CA . MET A 1 616 ? 11.320 43.063 -7.569 1.00 83.38 616 MET A CA 1
ATOM 4699 C C . MET A 1 616 ? 12.793 43.401 -7.380 1.00 83.38 616 MET A C 1
ATOM 4701 O O . MET A 1 616 ? 13.179 44.540 -7.645 1.00 83.38 616 MET A O 1
ATOM 4705 N N . ILE A 1 617 ? 13.631 42.439 -6.977 1.00 82.56 617 ILE A N 1
ATOM 4706 C CA . ILE A 1 617 ? 15.072 42.694 -6.886 1.00 82.56 617 ILE A CA 1
ATOM 4707 C C . ILE A 1 617 ? 15.654 42.968 -8.271 1.00 82.56 617 ILE A C 1
ATOM 4709 O O . ILE A 1 617 ? 16.448 43.891 -8.422 1.00 82.56 617 ILE A O 1
ATOM 4713 N N . SER A 1 618 ? 15.196 42.252 -9.302 1.00 87.94 618 SER A N 1
ATOM 4714 C CA . SER A 1 618 ? 15.599 42.523 -10.678 1.00 87.94 618 SER A CA 1
ATOM 4715 C C . SER A 1 618 ? 15.140 43.910 -11.135 1.00 87.94 618 SER A C 1
ATOM 4717 O O . SER A 1 618 ? 15.935 44.650 -11.698 1.00 87.94 618 SER A O 1
ATOM 4719 N N . ALA A 1 619 ? 13.923 44.348 -10.817 1.00 85.00 619 ALA A N 1
ATOM 4720 C CA . ALA A 1 619 ? 13.483 45.710 -11.129 1.00 85.00 619 ALA A CA 1
ATOM 4721 C C . ALA A 1 619 ? 14.362 46.791 -10.463 1.00 85.00 619 ALA A C 1
ATOM 4723 O O . ALA A 1 619 ? 14.740 47.769 -11.109 1.00 85.00 619 ALA A O 1
ATOM 4724 N N . ILE A 1 620 ? 14.734 46.604 -9.192 1.00 81.88 620 ILE A N 1
ATOM 4725 C CA . ILE A 1 620 ? 15.620 47.527 -8.461 1.00 81.88 620 ILE A CA 1
ATOM 4726 C C . ILE A 1 620 ? 17.022 47.538 -9.079 1.00 81.88 620 ILE A C 1
ATOM 4728 O O . ILE A 1 620 ? 17.588 48.605 -9.323 1.00 81.88 620 ILE A O 1
ATOM 4732 N N . LEU A 1 621 ? 17.576 46.358 -9.366 1.00 82.12 621 LEU A N 1
ATOM 4733 C CA . LEU A 1 621 ? 18.885 46.226 -9.998 1.00 82.12 621 LEU A CA 1
ATOM 4734 C C . LEU A 1 621 ? 18.893 46.854 -11.389 1.00 82.12 621 LEU A C 1
ATOM 4736 O O . LEU A 1 621 ? 19.859 47.528 -11.730 1.00 82.12 621 LEU A O 1
ATOM 4740 N N . ALA A 1 622 ? 17.815 46.714 -12.163 1.00 87.06 622 ALA A N 1
ATOM 4741 C CA . ALA A 1 622 ? 17.707 47.348 -13.470 1.00 87.06 622 ALA A CA 1
ATOM 4742 C C . ALA A 1 622 ? 17.918 48.867 -13.376 1.00 87.06 622 ALA A C 1
ATOM 4744 O O . ALA A 1 622 ? 18.736 49.421 -14.109 1.00 87.06 622 ALA A O 1
ATOM 4745 N N . LEU A 1 623 ? 17.255 49.530 -12.421 1.00 84.75 623 LEU A N 1
ATOM 4746 C CA . LEU A 1 623 ? 17.437 50.962 -12.168 1.00 84.75 623 LEU A CA 1
ATOM 4747 C C . LEU A 1 623 ? 18.860 51.286 -11.695 1.00 84.75 623 LEU A C 1
ATOM 4749 O O . LEU A 1 623 ? 19.459 52.243 -12.182 1.00 84.75 623 LEU A O 1
ATOM 4753 N N . ALA A 1 624 ? 19.426 50.475 -10.796 1.00 79.12 624 ALA A N 1
ATOM 4754 C CA . ALA A 1 624 ? 20.786 50.668 -10.294 1.00 79.12 624 ALA A CA 1
ATOM 4755 C C . ALA A 1 624 ? 21.843 50.580 -11.408 1.00 79.12 624 ALA A C 1
ATOM 4757 O O . ALA A 1 624 ? 22.755 51.403 -11.461 1.00 79.12 624 ALA A O 1
ATOM 4758 N N . PHE A 1 625 ? 21.703 49.634 -12.339 1.00 84.00 625 PHE A N 1
ATOM 4759 C CA . PHE A 1 625 ? 22.575 49.539 -13.508 1.00 84.00 625 PHE A CA 1
ATOM 4760 C C . PHE A 1 625 ? 22.398 50.734 -14.449 1.00 84.00 625 PHE A C 1
ATOM 4762 O O . PHE A 1 625 ? 23.387 51.264 -14.952 1.00 84.00 625 PHE A O 1
ATOM 4769 N N . LEU A 1 626 ? 21.172 51.226 -14.646 1.00 85.00 626 LEU A N 1
ATOM 4770 C CA . LEU A 1 626 ? 20.933 52.405 -15.484 1.00 85.00 626 LEU A CA 1
ATOM 4771 C C . LEU A 1 626 ? 21.595 53.681 -14.930 1.00 85.00 626 LEU A C 1
ATOM 4773 O O . LEU A 1 626 ? 21.968 54.552 -15.715 1.00 85.00 626 LEU A O 1
ATOM 4777 N N . LEU A 1 627 ? 21.852 53.773 -13.620 1.00 83.38 627 LEU A N 1
ATOM 4778 C CA . LEU A 1 627 ? 22.634 54.873 -13.032 1.00 83.38 627 LEU A CA 1
ATOM 4779 C C . LEU A 1 627 ? 24.109 54.878 -13.465 1.00 83.38 627 LEU A C 1
ATOM 4781 O O . LEU A 1 627 ? 24.775 55.899 -13.319 1.00 83.38 627 LEU A O 1
ATOM 4785 N N . LEU A 1 628 ? 24.627 53.777 -14.023 1.00 79.56 628 LEU A N 1
ATOM 4786 C CA . LEU A 1 628 ? 25.991 53.706 -14.559 1.00 79.56 628 LEU A CA 1
ATOM 4787 C C . LEU A 1 628 ? 26.110 54.326 -15.963 1.00 79.56 628 LEU A C 1
ATOM 4789 O O . LEU A 1 628 ? 27.212 54.644 -16.410 1.00 79.56 628 LEU A O 1
ATOM 4793 N N . VAL A 1 629 ? 24.985 54.533 -16.657 1.00 85.69 629 VAL A N 1
ATOM 4794 C CA . VAL A 1 629 ? 24.932 55.032 -18.043 1.00 85.69 629 VAL A CA 1
ATOM 4795 C C . VAL A 1 629 ? 25.604 56.402 -18.234 1.00 85.69 629 VAL A C 1
ATOM 4797 O O . VAL A 1 629 ? 26.360 56.541 -19.202 1.00 85.69 629 VAL A O 1
ATOM 4800 N N . PRO A 1 630 ? 25.412 57.403 -17.349 1.00 87.62 630 PRO A N 1
ATOM 4801 C CA . PRO A 1 630 ? 26.020 58.726 -17.504 1.00 87.62 630 PRO A CA 1
ATOM 4802 C C . PRO A 1 630 ? 27.552 58.741 -17.413 1.00 87.62 630 PRO A C 1
ATOM 4804 O O . PRO A 1 630 ? 28.173 59.682 -17.898 1.00 87.62 630 PRO A O 1
ATOM 4807 N N . PHE A 1 631 ? 28.176 57.710 -16.831 1.00 81.25 631 PHE A N 1
ATOM 4808 C CA . PHE A 1 631 ? 29.632 57.646 -16.649 1.00 81.25 631 PHE A CA 1
ATOM 4809 C C . PHE A 1 631 ? 30.402 57.260 -17.926 1.00 81.25 631 PHE A C 1
ATOM 4811 O O . PHE A 1 631 ? 31.630 57.333 -17.946 1.00 81.25 631 PHE A O 1
ATOM 4818 N N . GLY A 1 632 ? 29.706 56.883 -19.007 1.00 80.00 632 GLY A N 1
ATOM 4819 C CA . GLY A 1 632 ? 30.322 56.589 -20.304 1.00 80.00 632 GLY A CA 1
ATOM 4820 C C . GLY A 1 632 ? 31.169 55.306 -20.332 1.00 80.00 632 GLY A C 1
ATOM 4821 O O . GLY A 1 632 ? 31.221 54.535 -19.372 1.00 80.00 632 GLY A O 1
ATOM 4822 N N . GLY A 1 633 ? 31.810 55.045 -21.477 1.00 84.44 633 GLY A N 1
ATOM 4823 C CA . GLY A 1 633 ? 32.740 53.922 -21.661 1.00 84.44 633 GLY A CA 1
ATOM 4824 C C . GLY A 1 633 ? 32.169 52.552 -21.267 1.00 84.44 633 GLY A C 1
ATOM 4825 O O . GLY A 1 633 ? 31.011 52.241 -21.546 1.00 84.44 633 GLY A O 1
ATOM 4826 N N . LEU A 1 634 ? 32.988 51.737 -20.594 1.00 77.19 634 LEU A N 1
ATOM 4827 C CA . LEU A 1 634 ? 32.609 50.398 -20.130 1.00 77.19 634 LEU A CA 1
ATOM 4828 C C . LEU A 1 634 ? 31.440 50.425 -19.128 1.00 77.19 634 LEU A C 1
ATOM 4830 O O . LEU A 1 634 ? 30.587 49.543 -19.169 1.00 77.19 634 LEU A O 1
ATOM 4834 N N . LEU A 1 635 ? 31.360 51.446 -18.264 1.00 71.06 635 LEU A N 1
ATOM 4835 C CA . LEU A 1 635 ? 30.276 51.583 -17.284 1.00 71.06 635 LEU A CA 1
ATOM 4836 C C . LEU A 1 635 ? 28.926 51.828 -17.958 1.00 71.06 635 LEU A C 1
ATOM 4838 O O . LEU A 1 635 ? 27.926 51.254 -17.532 1.00 71.06 635 LEU A O 1
ATOM 4842 N N . LYS A 1 636 ? 28.902 52.589 -19.060 1.00 82.75 636 LYS A N 1
ATOM 4843 C CA . LYS A 1 636 ? 27.702 52.725 -19.893 1.00 82.75 636 LYS A CA 1
ATOM 4844 C C . LYS A 1 636 ? 27.264 51.381 -20.472 1.00 82.75 636 LYS A C 1
ATOM 4846 O O . LYS A 1 636 ? 26.080 51.063 -20.418 1.00 82.75 636 LYS A O 1
ATOM 4851 N N . THR A 1 637 ? 28.198 50.582 -20.984 1.00 81.69 637 THR A N 1
ATOM 4852 C CA . THR A 1 637 ? 27.901 49.248 -21.531 1.00 81.69 637 THR A CA 1
ATOM 4853 C C . THR A 1 637 ? 27.370 48.301 -20.456 1.00 81.69 637 THR A C 1
ATOM 4855 O O . THR A 1 637 ? 26.325 47.686 -20.654 1.00 81.69 637 THR A O 1
ATOM 4858 N N . ILE A 1 638 ? 28.030 48.235 -19.294 1.00 80.12 638 ILE A N 1
ATOM 4859 C CA . ILE A 1 638 ? 27.580 47.443 -18.138 1.00 80.12 638 ILE A CA 1
ATOM 4860 C C . ILE A 1 638 ? 26.199 47.913 -17.672 1.00 80.12 638 ILE A C 1
ATOM 4862 O O . ILE A 1 638 ? 25.331 47.088 -17.399 1.00 80.12 638 ILE A O 1
ATOM 4866 N N . GLY A 1 639 ? 25.975 49.227 -17.616 1.00 80.75 639 GLY A N 1
ATOM 4867 C CA . GLY A 1 639 ? 24.713 49.817 -17.188 1.00 80.75 639 GLY A CA 1
ATOM 4868 C C . GLY A 1 639 ? 23.544 49.504 -18.119 1.00 80.75 639 GLY A C 1
ATOM 4869 O O . GLY A 1 639 ? 22.482 49.092 -17.661 1.00 80.75 639 GLY A O 1
ATOM 4870 N N . LEU A 1 640 ? 23.739 49.628 -19.434 1.00 84.75 640 LEU A N 1
ATOM 4871 C CA . LEU A 1 640 ? 22.709 49.285 -20.421 1.00 84.75 640 LEU A CA 1
ATOM 4872 C C . LEU A 1 640 ? 22.427 47.775 -20.453 1.00 84.75 640 LEU A C 1
ATOM 4874 O O . LEU A 1 640 ? 21.271 47.350 -20.518 1.00 84.75 640 LEU A O 1
ATOM 4878 N N . LEU A 1 641 ? 23.473 46.951 -20.377 1.00 84.88 641 LEU A N 1
ATOM 4879 C CA . LEU A 1 641 ? 23.352 45.497 -20.435 1.00 84.88 641 LEU A CA 1
ATOM 4880 C C . LEU A 1 641 ? 22.733 44.924 -19.153 1.00 84.88 641 LEU A C 1
ATOM 4882 O O . LEU A 1 641 ? 21.723 44.228 -19.216 1.00 84.88 641 LEU A O 1
ATOM 4886 N N . GLY A 1 642 ? 23.271 45.282 -17.986 1.00 83.31 642 GLY A N 1
ATOM 4887 C CA . GLY A 1 642 ? 22.726 44.877 -16.691 1.00 83.31 642 GLY A CA 1
ATOM 4888 C C . GLY A 1 642 ? 21.332 45.445 -16.441 1.00 83.31 642 GLY A C 1
ATOM 4889 O O . GLY A 1 642 ? 20.482 44.740 -15.898 1.00 83.31 642 GLY A O 1
ATOM 4890 N N . GLY A 1 643 ? 21.063 46.671 -16.904 1.00 87.31 643 GLY A N 1
ATOM 4891 C CA . GLY A 1 643 ? 19.743 47.295 -16.861 1.00 87.31 643 GLY A CA 1
ATOM 4892 C C . GLY A 1 643 ? 18.708 46.505 -17.660 1.00 87.31 643 GLY A C 1
ATOM 4893 O O . GLY A 1 643 ? 17.665 46.124 -17.133 1.00 87.31 643 GLY A O 1
ATOM 4894 N N . SER A 1 644 ? 19.023 46.196 -18.921 1.00 87.19 644 SER A N 1
ATOM 4895 C CA . SER A 1 644 ? 18.110 45.476 -19.817 1.00 87.19 644 SER A CA 1
ATOM 4896 C C . SER A 1 644 ? 17.891 44.009 -19.429 1.00 87.19 644 SER A C 1
ATOM 4898 O O . SER A 1 644 ? 16.753 43.548 -19.477 1.00 87.19 644 SER A O 1
ATOM 4900 N N . MET A 1 645 ? 18.931 43.281 -19.005 1.00 89.56 645 MET A N 1
ATOM 4901 C CA . MET A 1 645 ? 18.813 41.884 -18.553 1.00 89.56 645 MET A CA 1
ATOM 4902 C C . MET A 1 645 ? 17.975 41.753 -17.280 1.00 89.56 645 MET A C 1
ATOM 4904 O O . MET A 1 645 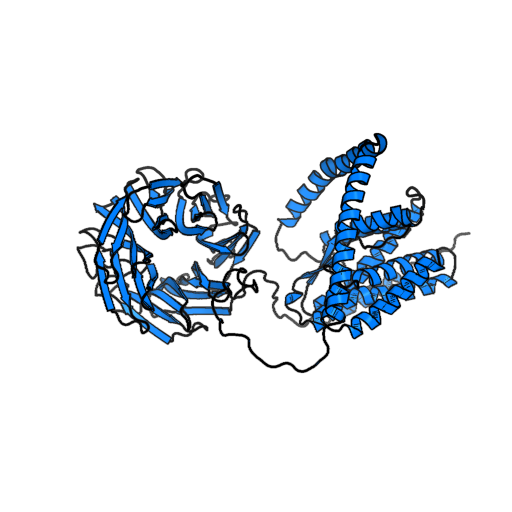? 17.119 40.874 -17.189 1.00 89.56 645 MET A O 1
ATOM 4908 N N . ASN A 1 646 ? 18.179 42.643 -16.305 1.00 88.69 646 ASN A N 1
ATOM 4909 C CA . ASN A 1 646 ? 17.379 42.652 -15.084 1.00 88.69 646 ASN A CA 1
ATOM 4910 C C . ASN A 1 646 ? 15.925 43.061 -15.356 1.00 88.69 646 ASN A C 1
ATOM 4912 O O . ASN A 1 646 ? 15.005 42.449 -14.819 1.00 88.69 646 ASN A O 1
ATOM 4916 N N . LEU A 1 647 ? 15.699 44.057 -16.217 1.00 90.12 647 LEU A N 1
ATOM 4917 C CA . LEU A 1 647 ? 14.346 44.483 -16.561 1.00 90.12 647 LEU A CA 1
ATOM 4918 C C . LEU A 1 647 ? 13.576 43.386 -17.307 1.00 90.12 647 LEU A C 1
ATOM 4920 O O . LEU A 1 647 ? 12.416 43.135 -16.987 1.00 90.12 647 LEU A O 1
ATOM 4924 N N . LEU A 1 648 ? 14.235 42.688 -18.241 1.00 90.44 648 LEU A N 1
ATOM 4925 C CA . LEU A 1 648 ? 13.669 41.506 -18.887 1.00 90.44 648 LEU A CA 1
ATOM 4926 C C . LEU A 1 648 ? 13.322 40.431 -17.857 1.00 90.44 648 LEU A C 1
ATOM 4928 O O . LEU A 1 648 ? 12.197 39.946 -17.867 1.00 90.44 648 LEU A O 1
ATOM 4932 N N . SER A 1 649 ? 14.263 40.071 -16.977 1.00 89.06 649 SER A N 1
ATOM 4933 C CA . SER A 1 649 ? 14.042 39.043 -15.951 1.00 89.06 649 SER A CA 1
ATOM 4934 C C . SER A 1 649 ? 12.824 39.378 -15.083 1.00 89.06 649 SER A C 1
ATOM 4936 O O . SER A 1 649 ? 11.968 38.531 -14.848 1.00 89.06 649 SER A O 1
ATOM 4938 N N . ALA A 1 650 ? 12.678 40.647 -14.684 1.00 89.31 650 ALA A N 1
ATOM 4939 C CA . ALA A 1 650 ? 11.537 41.110 -13.901 1.00 89.31 650 ALA A CA 1
ATOM 4940 C C . ALA A 1 650 ? 10.199 40.999 -14.653 1.00 89.31 650 ALA A C 1
ATOM 4942 O O . ALA A 1 650 ? 9.226 40.477 -14.107 1.00 89.31 650 ALA A O 1
ATOM 4943 N N . VAL A 1 651 ? 10.139 41.478 -15.901 1.00 89.31 651 VAL A N 1
ATOM 4944 C CA . VAL A 1 651 ? 8.915 41.428 -16.720 1.00 89.31 651 VAL A CA 1
ATOM 4945 C C . VAL A 1 651 ? 8.542 39.988 -17.043 1.00 89.31 651 VAL A C 1
ATOM 4947 O O . VAL A 1 651 ? 7.394 39.594 -16.864 1.00 89.31 651 VAL A O 1
ATOM 4950 N N . TYR A 1 652 ? 9.517 39.198 -17.482 1.00 88.69 652 TYR A N 1
ATOM 4951 C CA . TYR A 1 652 ? 9.315 37.820 -17.888 1.00 88.69 652 TYR A CA 1
ATOM 4952 C C . TYR A 1 652 ? 8.755 36.970 -16.745 1.00 88.69 652 TYR A C 1
ATOM 4954 O O . TYR A 1 652 ? 7.685 36.371 -16.887 1.00 88.69 652 TYR A O 1
ATOM 4962 N N . SER A 1 653 ? 9.415 37.004 -15.586 1.00 88.31 653 SER A N 1
ATOM 4963 C CA . SER A 1 653 ? 8.992 36.254 -14.406 1.00 88.31 653 SER A CA 1
ATOM 4964 C C . SER A 1 653 ? 7.613 36.690 -13.890 1.00 88.31 653 SER A C 1
ATOM 4966 O O . SER A 1 653 ? 6.859 35.861 -13.391 1.00 88.31 653 SER A O 1
ATOM 4968 N N . LEU A 1 654 ? 7.202 37.955 -14.064 1.00 87.25 654 LEU A N 1
ATOM 4969 C CA . LEU A 1 654 ? 5.870 38.437 -13.654 1.00 87.25 654 LEU A CA 1
ATOM 4970 C C . LEU A 1 654 ? 4.735 38.141 -14.642 1.00 87.25 654 LEU A C 1
ATOM 4972 O O . LEU A 1 654 ? 3.590 38.538 -14.391 1.00 87.25 654 LEU A O 1
ATOM 4976 N N . THR A 1 655 ? 4.992 37.420 -15.731 1.00 87.38 655 THR A N 1
ATOM 4977 C CA . THR A 1 655 ? 3.925 37.049 -16.667 1.00 87.38 655 THR A CA 1
ATOM 4978 C C . THR A 1 655 ? 2.950 36.054 -16.002 1.00 87.38 655 THR A C 1
ATOM 4980 O O . THR A 1 655 ? 3.389 35.131 -15.320 1.00 87.38 655 THR A O 1
ATOM 4983 N N . PRO A 1 656 ? 1.616 36.203 -16.129 1.00 84.25 656 PRO A N 1
ATOM 4984 C CA . PRO A 1 656 ? 0.660 35.461 -15.302 1.00 84.25 656 PRO A CA 1
ATOM 4985 C C . PRO A 1 656 ? 0.276 34.086 -15.889 1.00 84.25 656 PRO A C 1
ATOM 4987 O O . PRO A 1 656 ? -0.904 33.757 -15.974 1.00 84.25 656 PRO A O 1
ATOM 4990 N N . PHE A 1 657 ? 1.252 33.263 -16.287 1.00 77.44 657 PHE A N 1
ATOM 4991 C CA . PHE A 1 657 ? 1.037 31.875 -16.739 1.00 77.44 657 PHE A CA 1
ATOM 4992 C C . PHE A 1 657 ? 1.964 30.899 -16.000 1.00 77.44 657 PHE A C 1
ATOM 4994 O O . PHE A 1 657 ? 2.977 31.306 -15.446 1.00 77.44 657 PHE A O 1
ATOM 5001 N N . GLN A 1 658 ? 1.640 29.602 -15.942 1.00 67.88 658 GLN A N 1
ATOM 5002 C CA . GLN A 1 658 ? 2.532 28.615 -15.312 1.00 67.88 658 GLN A CA 1
ATOM 5003 C C . GLN A 1 658 ? 3.696 28.240 -16.243 1.00 67.88 658 GLN A C 1
ATOM 5005 O O . GLN A 1 658 ? 3.449 27.980 -17.417 1.00 67.88 658 GLN A O 1
ATOM 5010 N N . PRO A 1 659 ? 4.946 28.147 -15.750 1.00 65.69 659 PRO A N 1
ATOM 5011 C CA . PRO A 1 659 ? 5.356 28.130 -14.341 1.00 65.69 659 PRO A CA 1
ATOM 5012 C C . PRO A 1 659 ? 5.855 29.484 -13.788 1.00 65.69 659 PRO A C 1
ATOM 5014 O O . PRO A 1 659 ? 6.574 29.478 -12.798 1.00 65.69 659 PRO A O 1
ATOM 5017 N N . MET A 1 660 ? 5.521 30.619 -14.411 1.00 82.50 660 MET A N 1
ATOM 5018 C CA . MET A 1 660 ? 6.045 31.940 -14.038 1.00 82.50 660 MET A CA 1
ATOM 5019 C C . MET A 1 660 ? 5.488 32.459 -12.704 1.00 82.50 660 MET A C 1
ATOM 5021 O O . MET A 1 660 ? 4.345 32.186 -12.311 1.00 82.50 660 MET A O 1
ATOM 5025 N N . ASP A 1 661 ? 6.297 33.281 -12.047 1.00 82.31 661 ASP A N 1
ATOM 5026 C CA . ASP A 1 661 ? 6.052 33.853 -10.725 1.00 82.31 661 ASP A CA 1
ATOM 5027 C C . ASP A 1 661 ? 4.785 34.722 -10.677 1.00 82.31 661 ASP A C 1
ATOM 5029 O O . ASP A 1 661 ? 4.014 34.705 -9.708 1.00 82.31 661 ASP A O 1
ATOM 5033 N N . GLY A 1 662 ? 4.519 35.441 -11.770 1.00 82.31 662 GLY A N 1
ATOM 5034 C CA . GLY A 1 662 ? 3.389 36.352 -11.921 1.00 82.31 662 GLY A CA 1
ATOM 5035 C C . GLY A 1 662 ? 2.031 35.713 -11.676 1.00 82.31 662 GLY A C 1
ATOM 5036 O O . GLY A 1 662 ? 1.127 36.368 -11.158 1.00 82.31 662 GLY A O 1
ATOM 5037 N N . ASN A 1 663 ? 1.885 34.419 -11.971 1.00 84.94 663 ASN A N 1
ATOM 5038 C CA . ASN A 1 663 ? 0.629 33.704 -11.764 1.00 84.94 663 ASN A CA 1
ATOM 5039 C C . ASN A 1 663 ? 0.224 33.681 -10.278 1.00 84.94 663 ASN A C 1
ATOM 5041 O O . ASN A 1 663 ? -0.948 33.846 -9.937 1.00 84.94 663 ASN A O 1
ATOM 5045 N N . LYS A 1 664 ? 1.189 33.531 -9.362 1.00 83.19 664 LYS A N 1
ATOM 5046 C CA . LYS A 1 664 ? 0.920 33.486 -7.915 1.00 83.19 664 LYS A CA 1
ATOM 5047 C C . LYS A 1 664 ? 0.544 34.862 -7.371 1.00 83.19 664 LYS A C 1
ATOM 5049 O O . LYS A 1 664 ? -0.420 34.977 -6.614 1.00 83.19 664 LYS A O 1
ATOM 5054 N N . VAL A 1 665 ? 1.224 35.911 -7.834 1.00 81.00 665 VAL A N 1
ATOM 5055 C CA . VAL A 1 665 ? 0.913 37.308 -7.485 1.00 81.00 665 VAL A CA 1
ATOM 5056 C C . VAL A 1 665 ? -0.461 37.720 -8.017 1.00 81.00 665 VAL A C 1
ATOM 5058 O O . VAL A 1 665 ? -1.260 38.314 -7.289 1.00 81.00 665 VAL A O 1
ATOM 5061 N N . TYR A 1 666 ? -0.770 37.344 -9.261 1.00 86.81 666 TYR A N 1
ATOM 5062 C CA . TYR A 1 666 ? -2.054 37.609 -9.907 1.00 86.81 666 TYR A CA 1
ATOM 5063 C C . TYR A 1 666 ? -3.220 36.949 -9.165 1.00 86.81 666 TYR A C 1
ATOM 5065 O O . TYR A 1 666 ? -4.238 37.597 -8.908 1.00 86.81 666 TYR A O 1
ATOM 5073 N N . ARG A 1 667 ? -3.061 35.675 -8.779 1.00 83.69 667 ARG A N 1
ATOM 5074 C CA . ARG A 1 667 ? -4.069 34.924 -8.017 1.00 83.69 667 ARG A CA 1
ATOM 5075 C C . ARG A 1 667 ? -4.287 35.486 -6.615 1.00 83.69 667 ARG A C 1
ATOM 5077 O O . ARG A 1 667 ? -5.416 35.454 -6.142 1.00 83.69 667 ARG A O 1
ATOM 5084 N N . TRP A 1 668 ? -3.244 36.009 -5.971 1.00 83.56 668 TRP A N 1
ATOM 5085 C CA . TRP A 1 668 ? -3.365 36.650 -4.663 1.00 83.56 668 TRP A CA 1
ATOM 5086 C C . TRP A 1 668 ? -4.095 37.995 -4.732 1.00 83.56 668 TRP A C 1
ATOM 5088 O O . TRP A 1 668 ? -5.122 38.176 -4.079 1.00 83.56 668 TRP A O 1
ATOM 5098 N N . LYS A 1 669 ? -3.561 38.952 -5.505 1.00 86.38 669 LYS A N 1
ATOM 5099 C CA . LYS A 1 669 ? -4.125 40.301 -5.652 1.00 86.38 669 LYS A CA 1
ATOM 5100 C C . LYS A 1 669 ? -3.802 40.884 -7.028 1.00 86.38 669 LYS A C 1
ATOM 5102 O O . LYS A 1 669 ? -2.748 41.487 -7.228 1.00 86.38 669 LYS A O 1
ATOM 5107 N N . LYS A 1 670 ? -4.777 40.822 -7.942 1.00 87.56 670 LYS A N 1
ATOM 5108 C CA . LYS A 1 670 ? -4.683 41.371 -9.310 1.00 87.56 670 LYS A CA 1
ATOM 5109 C C . LYS A 1 670 ? -4.224 42.832 -9.358 1.00 87.56 670 LYS A C 1
ATOM 5111 O O . LYS A 1 670 ? -3.426 43.181 -10.217 1.00 87.56 670 LYS A O 1
ATOM 5116 N N . GLY A 1 671 ? -4.690 43.666 -8.424 1.00 79.69 671 GLY A N 1
ATOM 5117 C CA . GLY A 1 671 ? -4.293 45.076 -8.345 1.00 79.69 671 GLY A CA 1
ATOM 5118 C C . GLY A 1 671 ? -2.809 45.275 -8.024 1.00 79.69 671 GLY A C 1
ATOM 5119 O O . GLY A 1 671 ? -2.172 46.124 -8.634 1.00 79.69 671 GLY A O 1
ATOM 5120 N N . ILE A 1 672 ? -2.239 44.455 -7.131 1.00 75.81 672 ILE A N 1
ATOM 5121 C CA . ILE A 1 672 ? -0.804 44.504 -6.798 1.00 75.81 672 ILE A CA 1
ATOM 5122 C C . ILE A 1 672 ? 0.023 44.006 -7.981 1.00 75.81 672 ILE A C 1
ATOM 5124 O O . ILE A 1 672 ? 0.990 44.654 -8.366 1.00 75.81 672 ILE A O 1
ATOM 5128 N N . TRP A 1 673 ? -0.389 42.895 -8.598 1.00 90.31 673 TRP A N 1
ATOM 5129 C CA . TRP A 1 673 ? 0.261 42.402 -9.809 1.00 90.31 673 TRP A CA 1
ATOM 5130 C C . TRP A 1 673 ? 0.252 43.457 -10.925 1.00 90.31 673 TRP A C 1
ATOM 5132 O O . TRP A 1 673 ? 1.306 43.758 -11.471 1.00 90.31 673 TRP A O 1
ATOM 5142 N N . ALA A 1 674 ? -0.896 44.079 -11.218 1.00 82.06 674 ALA A N 1
ATOM 5143 C CA . ALA A 1 674 ? -1.009 45.085 -12.275 1.00 82.06 674 ALA A CA 1
ATOM 5144 C C . ALA A 1 674 ? -0.184 46.347 -11.973 1.00 82.06 674 ALA A C 1
ATOM 5146 O O . ALA A 1 674 ? 0.473 46.871 -12.870 1.00 82.06 674 ALA A O 1
ATOM 5147 N N . ALA A 1 675 ? -0.169 46.799 -10.713 1.00 80.62 675 ALA A N 1
ATOM 5148 C CA . ALA A 1 675 ? 0.606 47.959 -10.277 1.00 80.62 675 ALA A CA 1
ATOM 5149 C C . ALA A 1 675 ? 2.125 47.767 -10.427 1.00 80.62 675 ALA A C 1
ATOM 5151 O O . ALA A 1 675 ? 2.840 48.751 -10.583 1.00 80.62 675 ALA A O 1
ATOM 5152 N N . VAL A 1 676 ? 2.617 46.524 -10.399 1.00 81.00 676 VAL A N 1
ATOM 5153 C CA . VAL A 1 676 ? 4.043 46.209 -10.584 1.00 81.00 676 VAL A CA 1
ATOM 5154 C C . VAL A 1 676 ? 4.349 45.829 -12.036 1.00 81.00 676 VAL A C 1
ATOM 5156 O O . VAL A 1 676 ? 5.283 46.357 -12.633 1.00 81.00 676 VAL A O 1
ATOM 5159 N N . PHE A 1 677 ? 3.554 44.944 -12.637 1.00 88.44 677 PHE A N 1
ATOM 5160 C CA . PHE A 1 677 ? 3.813 44.393 -13.967 1.00 88.44 677 PHE A CA 1
ATOM 5161 C C . PHE A 1 677 ? 3.626 45.418 -15.090 1.00 88.44 677 PHE A C 1
ATOM 5163 O O . PHE A 1 677 ? 4.469 45.492 -15.980 1.00 88.44 677 PHE A O 1
ATOM 5170 N N . VAL A 1 678 ? 2.561 46.232 -15.060 1.00 87.38 678 VAL A N 1
ATOM 5171 C CA . VAL A 1 678 ? 2.257 47.163 -16.164 1.00 87.38 678 VAL A CA 1
ATOM 5172 C C . VAL A 1 678 ? 3.337 48.242 -16.316 1.00 87.38 678 VAL A C 1
ATOM 5174 O O . VAL A 1 678 ? 3.817 48.417 -17.437 1.00 87.38 678 VAL A O 1
ATOM 5177 N N . PRO A 1 679 ? 3.805 48.924 -15.248 1.00 87.81 679 PRO A N 1
ATOM 5178 C CA . PRO A 1 679 ? 4.902 49.882 -15.378 1.00 87.81 679 PRO A CA 1
ATOM 5179 C C . PRO A 1 679 ? 6.209 49.240 -15.850 1.00 87.81 679 PRO A C 1
ATOM 5181 O O . PRO A 1 679 ? 6.894 49.819 -16.689 1.00 87.81 679 PRO A O 1
ATOM 5184 N N . LEU A 1 680 ? 6.544 48.038 -15.361 1.00 86.88 680 LEU A N 1
ATOM 5185 C CA . LEU A 1 680 ? 7.749 47.319 -15.789 1.00 86.88 680 LEU A CA 1
ATOM 5186 C C . LEU A 1 680 ? 7.679 46.914 -17.261 1.00 86.88 680 LEU A C 1
ATOM 5188 O O . LEU A 1 680 ? 8.662 47.069 -17.982 1.00 86.88 680 LEU A O 1
ATOM 5192 N N . LEU A 1 681 ? 6.520 46.444 -17.722 1.00 85.56 681 LEU A N 1
ATOM 5193 C CA . LEU A 1 681 ? 6.298 46.092 -19.118 1.00 85.56 681 LEU A CA 1
ATOM 5194 C C . LEU A 1 681 ? 6.392 47.326 -20.020 1.00 85.56 681 LEU A C 1
ATOM 5196 O O . LEU A 1 681 ? 7.067 47.274 -21.042 1.00 85.56 681 LEU A O 1
ATOM 5200 N N . LEU A 1 682 ? 5.772 48.446 -19.637 1.00 83.31 682 LEU A N 1
ATOM 5201 C CA . LEU A 1 682 ? 5.864 49.700 -20.392 1.00 83.31 682 LEU A CA 1
ATOM 5202 C C . LEU A 1 682 ? 7.295 50.242 -20.428 1.00 83.31 682 LEU A C 1
ATOM 5204 O O . LEU A 1 682 ? 7.734 50.710 -21.473 1.00 83.31 682 LEU A O 1
ATOM 5208 N N . LEU A 1 683 ? 8.040 50.138 -19.324 1.00 83.50 683 LEU A N 1
ATOM 5209 C CA . LEU A 1 683 ? 9.453 50.508 -19.274 1.00 83.50 683 LEU A CA 1
ATOM 5210 C C . LEU A 1 683 ? 10.303 49.599 -20.171 1.00 83.50 683 LEU A C 1
ATOM 5212 O O . LEU A 1 683 ? 11.151 50.088 -20.913 1.00 83.50 683 LEU A O 1
ATOM 5216 N N . TYR A 1 684 ? 10.060 48.287 -20.137 1.00 82.94 684 TYR A N 1
ATOM 5217 C CA . TYR A 1 684 ? 10.760 47.312 -20.972 1.00 82.94 684 TYR A CA 1
ATOM 5218 C C . TYR A 1 684 ? 10.480 47.535 -22.455 1.00 82.94 684 TYR A C 1
ATOM 5220 O O . TYR A 1 684 ? 11.419 47.589 -23.245 1.00 82.94 684 TYR A O 1
ATOM 5228 N N . LEU A 1 685 ? 9.215 47.722 -22.834 1.00 76.69 685 LEU A N 1
ATOM 5229 C CA . LEU A 1 685 ? 8.825 48.053 -24.202 1.00 76.69 685 LEU A CA 1
ATOM 5230 C C . LEU A 1 685 ? 9.379 49.419 -24.611 1.00 76.69 685 LEU A C 1
ATOM 5232 O O . LEU A 1 685 ? 9.905 49.544 -25.706 1.00 76.69 685 LEU A O 1
ATOM 5236 N N . GLY A 1 686 ? 9.355 50.410 -23.719 1.00 73.38 686 GLY A N 1
ATOM 5237 C CA . GLY A 1 686 ? 9.957 51.723 -23.932 1.00 73.38 686 GLY A CA 1
ATOM 5238 C C . GLY A 1 686 ? 11.441 51.624 -24.283 1.00 73.38 686 GLY A C 1
ATOM 5239 O O . GLY A 1 686 ? 11.879 52.132 -25.308 1.00 73.38 686 GLY A O 1
ATOM 5240 N N . ILE A 1 687 ? 12.216 50.898 -23.480 1.00 70.94 687 ILE A N 1
ATOM 5241 C CA . ILE A 1 687 ? 13.650 50.697 -23.723 1.00 70.94 687 ILE A CA 1
ATOM 5242 C C . ILE A 1 687 ? 13.884 49.828 -24.968 1.00 70.94 687 ILE A C 1
ATOM 5244 O O . ILE A 1 687 ? 14.779 50.099 -25.758 1.00 70.94 687 ILE A O 1
ATOM 5248 N N . THR A 1 688 ? 13.083 48.791 -25.185 1.00 67.12 688 THR A N 1
ATOM 5249 C CA . THR A 1 688 ? 13.310 47.848 -26.291 1.00 67.12 688 THR A CA 1
ATOM 5250 C C . THR A 1 688 ? 12.894 48.421 -27.647 1.00 67.12 688 THR A C 1
ATOM 5252 O O . THR A 1 688 ? 13.537 48.113 -28.642 1.00 67.12 688 THR A O 1
ATOM 5255 N N . ILE A 1 689 ? 11.857 49.263 -27.684 1.00 61.06 689 ILE A N 1
ATOM 5256 C CA . ILE A 1 689 ? 11.294 49.852 -28.909 1.00 61.06 689 ILE A CA 1
ATOM 5257 C C . ILE A 1 689 ? 11.911 51.222 -29.223 1.00 61.06 689 ILE A C 1
ATOM 5259 O O . ILE A 1 689 ? 12.063 51.543 -30.395 1.00 61.06 689 ILE A O 1
ATOM 5263 N N . PHE A 1 690 ? 12.252 52.037 -28.215 1.00 52.69 690 PHE A N 1
ATOM 5264 C CA . PHE A 1 690 ? 12.739 53.410 -28.431 1.00 52.69 690 PHE A CA 1
ATOM 5265 C C . PHE A 1 690 ? 14.252 53.595 -28.206 1.00 52.69 690 PHE A C 1
ATOM 5267 O O . PHE A 1 690 ? 14.760 54.678 -28.494 1.00 52.69 690 PHE A O 1
ATOM 5274 N N . VAL A 1 691 ? 14.972 52.600 -27.661 1.00 51.59 691 VAL A N 1
ATOM 5275 C CA . VAL A 1 691 ? 16.435 52.676 -27.410 1.00 51.59 691 VAL A CA 1
ATOM 5276 C C . VAL A 1 691 ? 17.246 51.700 -28.282 1.00 51.59 691 VAL A C 1
ATOM 5278 O O . VAL A 1 691 ? 18.468 51.841 -28.362 1.00 51.59 691 VAL A O 1
ATOM 5281 N N . GLN A 1 692 ? 16.602 50.731 -28.947 1.00 42.41 692 GLN A N 1
ATOM 5282 C CA . GLN A 1 692 ? 17.175 50.093 -30.145 1.00 42.41 692 GLN A CA 1
ATOM 5283 C C . GLN A 1 692 ? 17.027 51.031 -31.340 1.00 42.41 692 GLN A C 1
ATOM 5285 O O . GLN A 1 692 ? 17.963 51.031 -32.170 1.00 42.41 692 GLN A O 1
#

Radius of gyration: 33.05 Å; chains: 1; bounding box: 93×93×76 Å